Protein 8DPE (pdb70)

Sequence (436 aa):
HHHHPPFEKNFYNEHEEITNLTPQQLIDLRHKLNLRVSGAAPPRPGSSFAHFGFDEQLMHQIRKSEYTQPTPIQCQGVPVALSGRDMIGIAKTGSGKTAAFIWPMLIHIMDQKELEPGDGPIAVIVCPTRELCQQIHAECKRFGKAYNLRSVAVYGGGSMWEQAKALQEGAEIVVCTPGRLIDHVKKKATNLQRVSYLVFDEADRMFDMGFEYQVRSIASHVRPDRQTLLFSATFRKKIEKLARDILIDPIRVVQGDIGEAEDVTQIVEILHSGPSKWNWLTRRLVEFTSSGSVLLFVTKKANAEELANNLKQEGHNLGLLHGDMDQSERNKVISDFKKKDIPVLVATDVAARGLDIPSIKTVINYDVARDIDTHTHRIGRTGRAGEKGVAYTLLTPKDSNFAGDLVRNLEGANQHVSKELLDLAMQNAWFRKSRF

Organism: Homo sapiens (NCBI:txid9606)

InterPro domains:
  IPR000629 ATP-dependent RNA helicase DEAD-box, conserved site [PS00039] (405-413)
  IPR001650 Helicase, C-terminal domain-like [PF00271] (488-593)
  IPR001650 Helicase, C-terminal domain-like [PS51194] (487-632)
  IPR001650 Helicase, C-terminal domain-like [SM00490] (512-593)
  IPR011545 DEAD/DEAH-box helicase domain [PF00270] (277-447)
  IPR014001 Helicase superfamily 1/2, ATP-binding domain [PS51192] (284-459)
  IPR014001 Helicase superfamily 1/2, ATP-binding domain [SM00487] (272-474)
  IPR014014 RNA helicase, DEAD-box type, Q motif [PS51195] (253-281)
  IPR027417 P-loop containing nucleoside triphosphate hydrolase [G3DSA:3.40.50.300] (215-461)
  IPR027417 P-loop containing nucleoside triphosphate hydrolase [G3DSA:3.40.50.300] (462-636)
  IPR027417 P-loop containing nucleoside triphosphate hydrolase [SSF52540] (325-608)

Foldseek 3Di:
DPDADDADFAQADADVVQVVDDPVRQVVVCVVLQKDKFFPPADGFAWFVVRLVDDPLLVVLCVVDDDPGAHSCLRRLSNCRNRRAEEEEQADPPSCVLVSQLVSLLVRLVRDDDDDQQAFAQEEEEDAAPVVLVVSQVVNVSSNVSVPFFEAEWEPVDDLVVSLVSRNVPGNYYYYHQVRVVVSCVVSSHHQSNHQHYEYEQVVSCVVSPCPVSVVVSLVRHDLLHHYYYYHNADDPVVVVVCLVRGFRHMYMYNNVRYDDADAAEDEDADADLVVLVVVCVVCVVVQLVQFAEEEEDADPVVQVVVVVVVVVVVAFEEEWEDVDDDVRLVVRLVCCQVPVHRYYYYHLVGCPNLLHQRHQEYEHSYDDPAVVSVVVRSNSHPVVPPNHYYYYYHYLVCLCRLLVVVRVCRRNVYDDDPVSVVSVCPDPVSVPSHD

Structure (mmCIF, N/CA/C/O backbone):
data_8DPE
#
_entry.id   8DPE
#
_cell.length_a   42.917
_cell.length_b   73.268
_cell.length_c   134.041
_cell.angle_alpha   90.000
_cell.angle_beta   90.000
_cell.angle_gamma   90.000
#
_symmetry.space_group_name_H-M   'P 21 21 21'
#
loop_
_entity.id
_entity.type
_entity.pdbx_description
1 polymer 'ATP-dependent RNA helicase DDX42'
2 water water
#
loop_
_atom_site.group_PDB
_atom_site.id
_atom_site.type_symbol
_atom_site.label_atom_id
_atom_site.label_alt_id
_atom_site.label_comp_id
_atom_site.label_asym_id
_atom_site.label_entity_id
_atom_site.label_seq_id
_atom_site.pdbx_PDB_ins_code
_atom_site.Cartn_x
_atom_site.Cartn_y
_atom_site.Cartn_z
_atom_site.occupancy
_atom_site.B_iso_or_equiv
_atom_site.auth_seq_id
_atom_site.auth_comp_id
_atom_site.auth_asym_id
_atom_site.auth_atom_id
_atom_site.pdbx_PDB_model_num
ATOM 1 N N . HIS A 1 5 ? 17.852 3.440 111.176 1.00 41.74 207 HIS A N 1
ATOM 2 C CA . HIS A 1 5 ? 18.338 4.665 111.802 1.00 44.67 207 HIS A CA 1
ATOM 3 C C . HIS A 1 5 ? 18.654 5.738 110.768 1.00 43.52 207 HIS A C 1
ATOM 4 O O . HIS A 1 5 ? 19.072 6.841 111.119 1.00 42.07 207 HIS A O 1
ATOM 11 N N . HIS A 1 6 ? 18.456 5.412 109.494 1.00 43.71 208 HIS A N 1
ATOM 12 C CA . HIS A 1 6 ? 18.720 6.366 108.423 1.00 40.68 208 HIS A CA 1
ATOM 13 C C . HIS A 1 6 ? 17.479 7.168 108.056 1.00 46.26 208 HIS A C 1
ATOM 14 O O . HIS A 1 6 ? 17.570 8.158 107.329 1.00 47.58 208 HIS A O 1
ATOM 21 N N . HIS A 1 7 ? 16.325 6.749 108.567 1.00 46.85 209 HIS A N 1
ATOM 22 C CA . HIS A 1 7 ? 15.056 7.351 108.166 1.00 49.11 209 HIS A CA 1
ATOM 23 C C . HIS A 1 7 ? 14.239 7.897 109.330 1.00 49.14 209 HIS A C 1
ATOM 24 O O . HIS A 1 7 ? 14.636 7.792 110.491 1.00 52.60 209 HIS A O 1
ATOM 31 N N . HIS A 1 8 ? 13.099 8.495 108.997 1.00 47.26 210 HIS A N 1
ATOM 32 C CA . HIS A 1 8 ? 12.061 8.781 109.976 1.00 45.83 210 HIS A CA 1
ATOM 33 C C . HIS A 1 8 ? 11.160 7.558 110.044 1.00 42.21 210 HIS A C 1
ATOM 34 O O . HIS A 1 8 ? 11.101 6.788 109.081 1.00 44.55 210 HIS A O 1
ATOM 41 N N . PRO A 1 9 ? 10.470 7.361 111.179 1.00 40.47 211 PRO A N 1
ATOM 42 C CA . PRO A 1 9 ? 9.569 6.210 111.299 1.00 35.71 211 PRO A CA 1
ATOM 43 C C . PRO A 1 9 ? 8.509 6.193 110.201 1.00 36.13 211 PRO A C 1
ATOM 44 O O . PRO A 1 9 ? 8.017 7.252 109.795 1.00 32.11 211 PRO A O 1
ATOM 48 N N . PRO A 1 10 ? 8.159 4.994 109.717 1.00 34.19 212 PRO A N 1
ATOM 49 C CA . PRO A 1 10 ? 7.163 4.892 108.652 1.00 28.77 212 PRO A CA 1
ATOM 50 C C . PRO A 1 10 ? 5.768 5.141 109.196 1.00 26.73 212 PRO A C 1
ATOM 51 O O . PRO A 1 10 ? 5.501 4.920 110.374 1.00 24.89 212 PRO A O 1
ATOM 55 N N . PHE A 1 11 ? 4.889 5.617 108.328 1.00 21.07 213 PHE A N 1
ATOM 56 C CA . PHE A 1 11 ? 3.497 5.829 108.689 1.00 22.12 213 PHE A CA 1
ATOM 57 C C . PHE A 1 11 ? 2.645 5.620 107.445 1.00 18.10 213 PHE A C 1
ATOM 58 O O . PHE A 1 11 ? 3.133 5.722 106.330 1.00 22.00 213 PHE A O 1
ATOM 66 N N . GLU A 1 12 ? 1.367 5.344 107.663 1.00 18.99 214 GLU A N 1
ATOM 67 C CA . GLU A 1 12 ? 0.426 5.177 106.576 1.00 17.96 214 GLU A CA 1
ATOM 68 C C . GLU A 1 12 ? -0.324 6.462 106.268 1.00 16.95 214 GLU A C 1
ATOM 69 O O . GLU A 1 12 ? -0.595 7.254 107.167 1.00 18.20 214 GLU A O 1
ATOM 75 N N . LYS A 1 13 ? -0.672 6.631 104.990 1.00 17.74 215 LYS A N 1
ATOM 76 C CA . LYS A 1 13 ? -1.455 7.776 104.508 1.00 16.75 215 LYS A CA 1
ATOM 77 C C . LYS A 1 13 ? -2.805 7.384 103.937 1.00 17.06 215 LYS A C 1
ATOM 78 O O . LYS A 1 13 ? -3.741 8.172 103.960 1.00 17.86 215 LYS A O 1
ATOM 84 N N . ASN A 1 14 ? -2.891 6.176 103.384 1.00 18.34 216 ASN A N 1
ATOM 85 C CA . ASN A 1 14 ? -4.076 5.787 102.629 1.00 18.35 216 ASN A CA 1
ATOM 86 C C . ASN A 1 14 ? -5.018 4.929 103.465 1.00 20.02 216 ASN A C 1
ATOM 87 O O . ASN A 1 14 ? -4.732 3.765 103.743 1.00 21.52 216 ASN A O 1
ATOM 92 N N . PHE A 1 15 ? -6.148 5.507 103.834 1.00 17.25 217 PHE A N 1
ATOM 93 C CA . PHE A 1 15 ? -7.122 4.833 104.683 1.00 17.38 217 PHE A CA 1
ATOM 94 C C . PHE A 1 15 ? -8.462 4.702 103.991 1.00 20.07 217 PHE A C 1
ATOM 95 O O . PHE A 1 15 ? -9.470 4.398 104.616 1.00 24.10 217 PHE A O 1
ATOM 10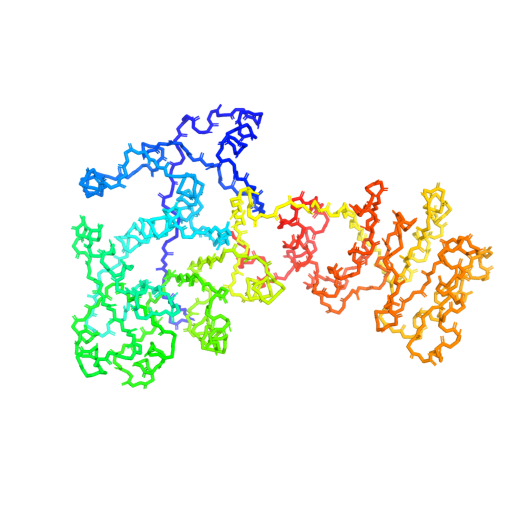3 N N . TYR A 1 16 ? -8.452 4.910 102.689 1.00 17.47 218 TYR A N 1
ATOM 104 C CA . TYR A 1 16 ? -9.685 5.027 101.948 1.00 18.02 218 TYR A CA 1
ATOM 105 C C . TYR A 1 16 ? -10.112 3.739 101.268 1.00 20.52 218 TYR A C 1
ATOM 106 O O . TYR A 1 16 ? -9.325 3.084 100.608 1.00 21.21 218 TYR A O 1
ATOM 115 N N . ASN A 1 17 ? -11.379 3.396 101.437 1.00 20.38 219 ASN A N 1
ATOM 116 C CA . ASN A 1 17 ? -11.978 2.298 100.710 1.00 20.83 219 ASN A CA 1
ATOM 117 C C . ASN A 1 17 ? -13.164 2.859 99.968 1.00 19.48 219 ASN A C 1
ATOM 118 O O . ASN A 1 17 ? -14.176 3.183 100.582 1.00 21.12 219 ASN A O 1
ATOM 123 N N . GLU A 1 18 ? -13.017 3.019 98.662 1.00 18.34 220 GLU A N 1
ATOM 124 C CA . GLU A 1 18 ? -14.082 3.582 97.844 1.00 18.02 220 GLU A CA 1
ATOM 125 C C . GLU A 1 18 ? -15.375 2.764 97.944 1.00 16.97 220 GLU A C 1
ATOM 126 O O . GLU A 1 18 ? -15.371 1.537 97.793 1.00 19.05 220 GLU A O 1
ATOM 132 N N . HIS A 1 19 ? -16.473 3.468 98.175 1.00 18.14 221 HIS A N 1
ATOM 133 C CA . HIS A 1 19 ? -17.799 2.857 98.246 1.00 19.29 221 HIS A CA 1
ATOM 134 C C . HIS A 1 19 ? -18.215 2.336 96.867 1.00 20.36 221 HIS A C 1
ATOM 135 O O . HIS A 1 19 ? -17.910 2.956 95.837 1.00 19.18 221 HIS A O 1
ATOM 142 N N . GLU A 1 20 ? -18.912 1.202 96.832 1.00 19.49 222 GLU A N 1
ATOM 143 C CA . GLU A 1 20 ? -19.305 0.618 95.556 1.00 20.26 222 GLU A CA 1
ATOM 144 C C . GLU A 1 20 ? -20.177 1.563 94.729 1.00 18.78 222 GLU A C 1
ATOM 145 O O . GLU A 1 20 ? -20.126 1.521 93.506 1.00 20.57 222 GLU A O 1
ATOM 151 N N . GLU A 1 21 ? -20.969 2.409 95.382 1.00 20.47 223 GLU A N 1
ATOM 152 C CA . GLU A 1 21 ? -21.843 3.303 94.621 1.00 19.71 223 GLU A CA 1
ATOM 153 C C . GLU A 1 21 ? -21.016 4.276 93.801 1.00 20.75 223 GLU A C 1
ATOM 154 O O . GLU A 1 21 ? -21.418 4.711 92.720 1.00 21.91 223 GLU A O 1
ATOM 160 N N . ILE A 1 22 ? -19.841 4.592 94.318 1.00 17.42 224 ILE A N 1
ATOM 161 C CA . ILE A 1 22 ? -18.939 5.529 93.653 1.00 15.93 224 ILE A CA 1
ATOM 162 C C . ILE A 1 22 ? -18.083 4.812 92.612 1.00 17.53 224 ILE A C 1
ATOM 163 O O . ILE A 1 22 ? -17.869 5.321 91.509 1.00 17.41 224 ILE A O 1
ATOM 168 N N . THR A 1 23 ? -17.607 3.617 92.941 1.00 18.30 225 THR A N 1
ATOM 169 C CA . THR A 1 23 ? -16.880 2.790 91.991 1.00 19.28 225 THR A CA 1
ATOM 170 C C . THR A 1 23 ? -17.746 2.510 90.765 1.00 19.17 225 THR A C 1
ATOM 171 O O . THR A 1 23 ? -17.240 2.443 89.648 1.00 19.36 225 THR A O 1
ATOM 175 N N . ASN A 1 24 ? -19.053 2.392 90.985 1.00 22.56 226 ASN A N 1
ATOM 176 C CA . ASN A 1 24 ? -19.977 1.981 89.934 1.00 21.77 226 ASN A CA 1
ATOM 177 C C . ASN A 1 24 ? -20.417 3.107 88.994 1.00 22.56 226 ASN A C 1
ATOM 178 O O . ASN A 1 24 ? -21.078 2.848 87.991 1.00 21.43 226 ASN A O 1
ATOM 183 N N . LEU A 1 25 ? -20.050 4.347 89.305 1.00 18.99 227 LEU A N 1
ATOM 184 C CA . LEU A 1 25 ? -20.338 5.476 88.416 1.00 18.82 227 LEU A CA 1
ATOM 185 C C . LEU A 1 25 ? -19.713 5.291 87.044 1.00 21.97 227 LEU A C 1
ATOM 186 O O . LEU A 1 25 ? -18.560 4.888 86.914 1.00 21.35 227 LEU A O 1
ATOM 191 N N . THR A 1 26 ? -20.485 5.590 86.010 1.00 18.50 228 THR A N 1
ATOM 192 C CA . THR A 1 26 ? -19.924 5.662 84.669 1.00 21.06 228 THR A CA 1
ATOM 193 C C . THR A 1 26 ? -19.099 6.934 84.558 1.00 17.52 228 THR A C 1
ATOM 194 O O . THR A 1 26 ? -19.251 7.840 85.363 1.00 18.31 228 THR A O 1
ATOM 198 N N . PRO A 1 27 ? -18.239 7.020 83.534 1.00 18.42 229 PRO A N 1
ATOM 199 C CA . PRO A 1 27 ? -17.477 8.263 83.374 1.00 20.81 229 PRO A CA 1
ATOM 200 C C . PRO A 1 27 ? -18.362 9.515 83.237 1.00 16.38 229 PRO A C 1
ATOM 201 O O . PRO A 1 27 ? -18.034 10.571 83.764 1.00 17.83 229 PRO A O 1
ATOM 205 N N . GLN A 1 28 ? -19.481 9.381 82.534 1.00 18.02 230 GLN A N 1
ATOM 206 C CA . GLN A 1 28 ? -20.400 10.491 82.382 1.00 18.52 230 GLN A CA 1
ATOM 207 C C . GLN A 1 28 ? -21.030 10.886 83.716 1.00 16.61 230 GLN A C 1
ATOM 208 O O . GLN A 1 28 ? -21.158 12.067 84.030 1.00 17.00 230 GLN A O 1
ATOM 214 N N . GLN A 1 29 ? -21.455 9.885 84.481 1.00 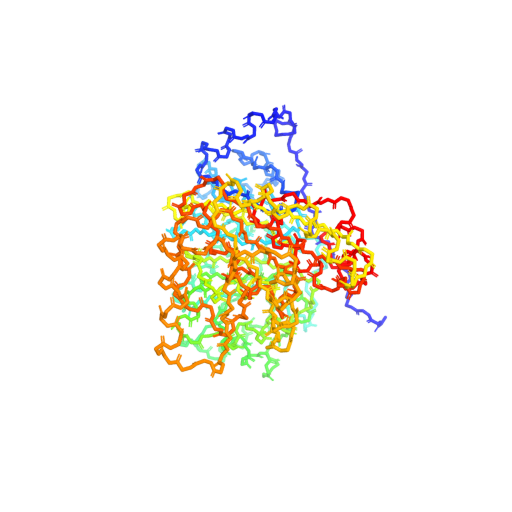18.01 231 GLN A N 1
ATOM 215 C CA . GLN A 1 29 ? -22.014 10.137 85.804 1.00 17.36 231 GLN A CA 1
ATOM 216 C C . GLN A 1 29 ? -21.015 10.830 86.719 1.00 17.38 231 GLN A C 1
ATOM 217 O O . GLN A 1 29 ? -21.372 11.712 87.482 1.00 17.16 231 GLN A O 1
ATOM 223 N N . LEU A 1 30 ? -19.750 10.426 86.648 1.00 17.47 232 LEU A N 1
ATOM 224 C CA . LEU A 1 30 ? -18.719 11.112 87.427 1.00 17.50 232 LEU A CA 1
ATOM 225 C C . LEU A 1 30 ? -18.596 12.589 87.028 1.00 17.80 232 LEU A C 1
ATOM 226 O O . LEU A 1 30 ? -18.579 13.466 87.883 1.00 18.68 232 LEU A O 1
ATOM 231 N N . ILE A 1 31 ? -18.532 12.853 85.719 1.00 17.84 233 ILE A N 1
ATOM 232 C CA . ILE A 1 31 ? -18.488 14.222 85.228 1.00 19.25 233 ILE A CA 1
ATOM 233 C C . ILE A 1 31 ? -19.689 15.024 85.736 1.00 18.78 233 ILE A C 1
ATOM 234 O O . ILE A 1 31 ? -19.557 16.143 86.209 1.00 18.11 233 ILE A O 1
ATOM 239 N N . ASP A 1 32 ? -20.864 14.414 85.680 1.00 18.02 234 ASP A N 1
ATOM 240 C CA . ASP A 1 32 ? -22.069 15.115 86.080 1.00 19.36 234 ASP A CA 1
ATOM 241 C C . ASP A 1 32 ? -22.159 15.295 87.595 1.00 18.98 234 ASP A C 1
ATOM 242 O O . ASP A 1 32 ? -22.718 16.279 88.060 1.00 20.36 234 ASP A O 1
ATOM 247 N N . LEU A 1 33 ? -21.577 14.377 88.369 1.00 17.17 235 LEU A N 1
ATOM 248 C CA . LEU A 1 33 ? -21.536 14.535 89.818 1.00 21.47 235 LEU A CA 1
ATOM 249 C C . LEU A 1 33 ? -20.678 15.745 90.204 1.00 19.85 235 LEU A C 1
ATOM 250 O O . LEU A 1 33 ? -21.070 16.556 91.037 1.00 19.90 235 LEU A O 1
ATOM 255 N N . ARG A 1 34 ? -19.519 15.896 89.570 1.00 18.64 236 ARG A N 1
ATOM 256 C CA . ARG A 1 34 ? -18.664 17.029 89.895 1.00 20.22 236 ARG A CA 1
ATOM 257 C C . ARG A 1 34 ? -19.323 18.337 89.456 1.00 20.22 236 ARG A C 1
ATOM 258 O O . ARG A 1 34 ? -19.218 19.348 90.146 1.00 21.53 236 ARG A O 1
ATOM 266 N N . HIS A 1 35 ? -20.024 18.302 88.326 1.00 21.03 237 HIS A N 1
ATOM 267 C CA . HIS A 1 35 ? -20.781 19.470 87.901 1.00 22.84 237 HIS A CA 1
ATOM 268 C C . HIS A 1 35 ? -21.864 19.816 88.917 1.00 23.22 237 HIS A C 1
ATOM 269 O O . HIS A 1 35 ? -22.056 20.981 89.244 1.00 24.88 237 HIS A O 1
ATOM 276 N N . LYS A 1 36 ? -22.562 18.798 89.416 1.00 21.76 238 LYS A N 1
ATOM 277 C CA . LYS A 1 36 ? -23.630 18.984 90.391 1.00 23.81 238 LYS A CA 1
ATOM 278 C C . LYS A 1 36 ? -23.078 19.574 91.688 1.00 25.09 238 LYS A C 1
ATOM 279 O O . LYS A 1 36 ? -23.734 20.377 92.357 1.00 25.74 238 LYS A O 1
ATOM 285 N N . LEU A 1 37 ? -21.859 19.173 92.032 1.00 24.63 239 LEU A N 1
ATOM 286 C CA . LEU A 1 37 ? -21.202 19.655 93.233 1.00 25.26 239 LEU A CA 1
ATOM 287 C C . LEU A 1 37 ? -20.544 21.013 93.001 1.00 23.02 239 LEU A C 1
ATOM 288 O O . LEU A 1 37 ? -20.030 21.626 93.933 1.00 23.13 239 LEU A O 1
ATOM 293 N N . ASN A 1 38 ? -20.581 21.473 91.750 1.00 23.69 240 ASN A N 1
ATOM 294 C CA . ASN A 1 38 ? -19.923 22.700 91.325 1.00 28.19 240 ASN A CA 1
ATOM 295 C C . ASN A 1 38 ? -18.436 22.687 91.661 1.00 27.01 240 ASN A C 1
ATOM 296 O O . ASN A 1 38 ? -17.912 23.623 92.256 1.00 29.73 240 ASN A O 1
ATOM 301 N N . LEU A 1 39 ? -17.762 21.616 91.262 1.00 24.16 241 LEU A N 1
ATOM 302 C CA . LEU A 1 39 ? -16.339 21.461 91.531 1.00 24.58 241 LEU A CA 1
ATOM 303 C C . LEU A 1 39 ? -15.547 21.257 90.258 1.00 22.59 241 LEU A C 1
ATOM 304 O O . LEU A 1 39 ? -15.976 20.524 89.374 1.00 23.92 241 LEU A O 1
ATOM 309 N N . ARG A 1 40 ? -14.393 21.907 90.168 1.00 23.04 242 ARG A N 1
ATOM 310 C CA . ARG A 1 40 ? -13.428 21.610 89.119 1.00 24.22 242 ARG A CA 1
ATOM 311 C C . ARG A 1 40 ? -12.215 20.936 89.746 1.00 21.69 242 ARG A C 1
ATOM 312 O O . ARG A 1 40 ? -11.579 21.468 90.664 1.00 22.52 242 ARG A O 1
ATOM 320 N N . VAL A 1 41 ? -11.910 19.746 89.251 1.00 18.59 243 VAL A N 1
ATOM 321 C CA . VAL A 1 41 ? -10.889 18.918 89.849 1.00 17.78 243 VAL A CA 1
ATOM 322 C C . VAL A 1 41 ? -9.799 18.589 88.837 1.00 20.47 243 VAL A C 1
ATOM 323 O O . VAL A 1 41 ? -10.093 18.236 87.695 1.00 21.66 243 VAL A O 1
ATOM 327 N N . SER A 1 42 ? -8.539 18.709 89.249 1.00 17.30 244 SER A N 1
ATOM 328 C CA . SER A 1 42 ? -7.433 18.318 88.387 1.00 19.58 244 SER A CA 1
ATOM 329 C C . SER A 1 42 ? -6.306 17.676 89.199 1.00 16.40 244 SER A C 1
ATOM 330 O O . SER A 1 42 ? -6.399 17.566 90.427 1.00 17.06 244 SER A O 1
ATOM 333 N N . GLY A 1 43 ? -5.236 17.276 88.518 1.00 17.29 245 GLY A N 1
ATOM 334 C CA . GLY A 1 43 ? -4.165 16.513 89.134 1.00 16.93 245 GLY A CA 1
ATOM 335 C C . GLY A 1 43 ? -4.123 15.090 88.603 1.00 17.33 245 GLY A C 1
ATOM 336 O O . GLY A 1 43 ? -5.003 14.660 87.849 1.00 21.37 245 GLY A O 1
ATOM 337 N N . ALA A 1 44 ? -3.099 14.348 88.994 1.00 18.08 246 ALA A N 1
ATOM 338 C CA . ALA A 1 44 ? -2.939 12.979 88.534 1.00 18.09 246 ALA A CA 1
ATOM 339 C C . ALA A 1 44 ? -3.851 12.042 89.307 1.00 18.97 246 ALA A C 1
ATOM 340 O O . ALA A 1 44 ? -3.805 12.013 90.526 1.00 18.89 246 ALA A O 1
ATOM 342 N N . ALA A 1 45 ? -4.668 11.282 88.581 1.00 17.56 247 ALA A N 1
ATOM 343 C CA . ALA A 1 45 ? -5.522 10.229 89.158 1.00 17.38 247 ALA A CA 1
ATOM 344 C C . ALA A 1 45 ? -6.302 10.655 90.408 1.00 16.25 247 ALA A C 1
ATOM 345 O O . ALA A 1 45 ? -6.166 10.033 91.464 1.00 17.08 247 ALA A O 1
ATOM 347 N N . PRO A 1 46 ? -7.137 11.699 90.291 1.00 16.51 248 PRO A N 1
ATOM 348 C CA . PRO A 1 46 ? -7.916 12.111 91.466 1.00 15.34 248 PRO A CA 1
ATOM 349 C C . PRO A 1 46 ? -8.900 11.033 91.878 1.00 15.75 248 PRO A C 1
ATOM 350 O O . PRO A 1 46 ? -9.510 10.409 91.019 1.00 18.27 248 PRO A O 1
ATOM 354 N N . PRO A 1 47 ? -9.051 10.815 93.185 1.00 15.86 249 PRO A N 1
ATOM 355 C CA . PRO A 1 47 ? -10.150 9.952 93.617 1.00 16.17 249 PRO A CA 1
ATOM 356 C C . PRO A 1 47 ? -11.497 10.558 93.254 1.00 15.93 249 PRO A C 1
ATOM 357 O O . PRO A 1 47 ? -11.644 11.768 93.216 1.00 14.40 249 PRO A O 1
ATOM 361 N N . ARG A 1 48 ? -12.484 9.717 92.994 1.00 15.68 250 ARG A N 1
ATOM 362 C CA . ARG A 1 48 ? -13.829 10.211 92.762 1.00 15.52 250 ARG A CA 1
ATOM 363 C C . ARG A 1 48 ? -14.392 10.835 94.039 1.00 15.24 250 ARG A C 1
ATOM 364 O O . ARG A 1 48 ? -14.026 10.444 95.153 1.00 16.58 250 ARG A O 1
ATOM 372 N N . PRO A 1 49 ? -15.288 11.807 93.896 1.00 16.67 251 PRO A N 1
ATOM 373 C CA . PRO A 1 49 ? -15.946 12.341 95.088 1.00 16.72 251 PRO A CA 1
ATOM 374 C C . PRO A 1 49 ? -17.040 11.407 95.586 1.00 17.31 251 PRO A C 1
ATOM 375 O O . PRO A 1 49 ? -17.529 10.577 94.822 1.00 19.84 251 PRO A O 1
ATOM 379 N N . GLY A 1 50 ? -17.429 11.553 96.844 1.00 17.16 252 GLY A N 1
ATOM 380 C CA . GLY A 1 50 ? -18.611 10.874 97.337 1.00 18.67 252 GLY A CA 1
ATOM 381 C C . GLY A 1 50 ? -19.765 11.861 97.383 1.00 19.35 252 GLY A C 1
ATOM 382 O O . GLY A 1 50 ? -19.620 13.014 96.979 1.00 21.20 252 GLY A O 1
ATOM 383 N N . SER A 1 51 ? -20.910 11.432 97.902 1.00 20.12 253 SER A N 1
ATOM 384 C CA . SER A 1 51 ? -22.035 12.346 98.031 1.00 23.62 253 SER A CA 1
ATOM 385 C C . SER A 1 51 ? -22.743 12.194 99.372 1.00 22.22 253 SER A C 1
ATOM 386 O O . SER A 1 51 ? -23.691 12.918 99.648 1.00 25.55 253 SER A O 1
ATOM 389 N N . SER A 1 52 ? -22.279 11.245 100.181 1.00 25.61 254 SER A N 1
ATOM 390 C CA . SER A 1 52 ? -22.888 10.949 101.480 1.00 24.24 254 SER A CA 1
ATOM 391 C C . SER A 1 52 ? -21.838 10.553 102.499 1.00 25.00 254 SER A C 1
ATOM 392 O O . SER A 1 52 ? -20.757 10.102 102.134 1.00 22.61 254 SER A O 1
ATOM 395 N N . PHE A 1 53 ? -22.164 10.676 103.782 1.00 23.66 255 PHE A N 1
ATOM 396 C CA . PHE A 1 53 ? -21.228 10.223 104.803 1.00 23.22 255 PHE A CA 1
ATOM 397 C C . PHE A 1 53 ? -20.940 8.733 104.668 1.00 23.46 255 PHE A C 1
ATOM 398 O O . PHE A 1 53 ? -19.822 8.289 104.927 1.00 23.81 255 PHE A O 1
ATOM 406 N N . ALA A 1 54 ? -21.934 7.956 104.250 1.00 24.43 256 ALA A N 1
ATOM 407 C CA . ALA A 1 54 ? -21.719 6.534 104.030 1.00 24.39 256 ALA A CA 1
ATOM 408 C C . ALA A 1 54 ? -20.570 6.282 103.047 1.00 23.20 256 ALA A C 1
ATOM 409 O O . ALA A 1 54 ? -19.827 5.311 103.191 1.00 24.79 256 ALA A O 1
ATOM 411 N N . HIS A 1 55 ? -20.420 7.154 102.053 1.00 21.32 257 HIS A N 1
ATOM 412 C CA . HIS A 1 55 ? -19.343 6.967 101.082 1.00 20.57 257 HIS A CA 1
ATOM 413 C C . HIS A 1 55 ? -17.965 7.206 101.689 1.00 19.99 257 HIS A C 1
ATOM 414 O O . HIS A 1 55 ? -16.974 6.725 101.154 1.00 20.56 257 HIS A O 1
ATOM 421 N N . PHE A 1 56 ? -17.900 7.952 102.791 1.00 20.86 258 PHE A N 1
ATOM 422 C CA . PHE A 1 56 ? -16.614 8.236 103.443 1.00 19.83 258 PHE A CA 1
ATOM 423 C C . PHE A 1 56 ? -16.141 7.062 104.297 1.00 21.19 258 PHE A C 1
ATOM 424 O O . PHE A 1 56 ? -14.968 6.958 104.625 1.00 20.57 258 PHE A O 1
ATOM 432 N N . GLY A 1 57 ? -17.070 6.204 104.698 1.00 19.89 259 GLY A N 1
ATOM 433 C CA . GLY A 1 57 ? -16.728 5.033 105.486 1.00 22.01 259 GLY A CA 1
ATOM 434 C C . GLY A 1 57 ? -16.314 5.332 106.920 1.00 21.91 259 GLY A C 1
ATOM 435 O O . GLY A 1 57 ? -15.505 4.598 107.486 1.00 24.20 259 GLY A O 1
ATOM 436 N N . PHE A 1 58 ? -16.866 6.390 107.509 1.00 19.27 260 PHE A N 1
ATOM 437 C CA . PHE A 1 58 ? -16.530 6.764 108.891 1.00 19.14 260 PHE A CA 1
ATOM 438 C C . PHE A 1 58 ? -17.121 5.748 109.874 1.00 24.77 260 PHE A C 1
ATOM 439 O O . PHE A 1 58 ? -18.190 5.194 109.628 1.00 25.60 260 PHE A O 1
ATOM 447 N N . ASP A 1 59 ? -16.431 5.496 110.980 1.00 26.04 261 ASP A N 1
ATOM 448 C CA . ASP A 1 59 ? -16.960 4.551 111.971 1.00 23.97 261 ASP A CA 1
ATOM 449 C C . ASP A 1 59 ? -18.022 5.200 112.869 1.00 26.04 261 ASP A C 1
ATOM 450 O O . ASP A 1 59 ? -18.367 6.358 112.697 1.00 25.80 261 ASP A O 1
ATOM 455 N N . GLU A 1 60 ? -18.544 4.447 113.835 1.00 29.25 262 GLU A N 1
ATOM 456 C CA . GLU A 1 60 ? -19.683 4.935 114.602 1.00 30.07 262 GLU A CA 1
ATOM 457 C C . GLU A 1 60 ? -19.298 6.036 115.589 1.00 23.75 262 GLU A C 1
ATOM 458 O O . GLU A 1 60 ? -20.102 6.930 115.884 1.00 28.85 262 GLU A O 1
ATOM 464 N N . GLN A 1 61 ? -18.063 6.000 116.072 1.00 25.13 263 GLN A N 1
ATOM 465 C CA . GLN A 1 61 ? -17.614 7.006 117.024 1.00 28.90 263 GLN A CA 1
ATOM 466 C C . GLN A 1 61 ? -17.532 8.380 116.366 1.00 25.46 263 GLN A C 1
ATOM 467 O O . GLN A 1 61 ? -17.991 9.370 116.928 1.00 26.48 263 GLN A O 1
ATOM 473 N N . LEU A 1 62 ? -16.967 8.431 115.164 1.00 28.81 264 LEU A N 1
ATOM 474 C CA . LEU A 1 62 ? -16.853 9.699 114.458 1.00 26.40 264 LEU A CA 1
ATOM 475 C C . LEU A 1 62 ? -18.225 10.178 114.000 1.00 25.16 264 LEU A C 1
ATOM 476 O O . LEU A 1 62 ? -18.545 11.359 114.118 1.00 27.88 264 LEU A O 1
ATOM 481 N N . MET A 1 63 ? -19.036 9.255 113.486 1.00 23.40 265 MET A N 1
ATOM 482 C CA . MET A 1 63 ? -20.372 9.611 113.026 1.00 28.77 265 MET A CA 1
ATOM 483 C C . MET A 1 63 ? -21.218 10.161 114.170 1.00 32.92 265 MET A C 1
ATOM 484 O O . MET A 1 63 ? -22.047 11.045 113.965 1.00 35.04 265 MET A O 1
ATOM 489 N N . HIS A 1 64 ? -20.994 9.642 115.373 1.00 32.43 266 HIS A N 1
ATOM 490 C CA . HIS A 1 64 ? -21.695 10.133 116.550 1.00 36.31 266 HIS A CA 1
ATOM 491 C C . HIS A 1 64 ? -21.454 11.623 116.747 1.00 36.48 266 HIS A C 1
ATOM 492 O O . HIS A 1 64 ? -22.388 12.384 116.993 1.00 39.66 266 HIS A O 1
ATOM 499 N N . GLN A 1 65 ? -20.197 12.036 116.628 1.00 34.78 267 GLN A N 1
ATOM 500 C CA . GLN A 1 65 ? -19.848 13.438 116.776 1.00 33.40 267 GLN A CA 1
ATOM 501 C C . GLN A 1 65 ? -20.374 14.251 115.603 1.00 34.85 267 GLN A C 1
ATOM 502 O O . GLN A 1 65 ? -20.806 15.394 115.771 1.00 33.87 267 GLN A O 1
ATOM 508 N N . ILE A 1 66 ? -20.339 13.651 114.417 1.00 35.25 268 ILE A N 1
ATOM 509 C CA . ILE A 1 66 ? -20.839 14.305 113.211 1.00 35.78 268 ILE A CA 1
ATOM 510 C C . ILE A 1 66 ? -22.365 14.447 113.257 1.00 40.21 268 ILE A C 1
ATOM 511 O O . ILE A 1 66 ? -22.927 15.389 112.707 1.00 43.48 268 ILE A O 1
ATOM 516 N N . ARG A 1 67 ? -23.047 13.536 113.938 1.00 42.67 269 ARG A N 1
ATOM 517 C CA . ARG A 1 67 ? -24.503 13.639 114.004 1.00 44.65 269 ARG A CA 1
ATOM 518 C C . ARG A 1 67 ? -24.945 14.682 115.031 1.00 46.91 269 ARG A C 1
ATOM 519 O O . ARG A 1 67 ? -26.034 15.244 114.928 1.00 49.17 269 ARG A O 1
ATOM 527 N N . LYS A 1 68 ? -24.043 15.012 115.973 1.00 47.20 270 LYS A N 1
ATOM 528 C CA . LYS A 1 68 ? -24.224 16.069 117.014 1.00 49.34 270 LYS A CA 1
ATOM 529 C C . LYS A 1 68 ? -23.999 17.394 116.271 1.00 48.26 270 LYS A C 1
ATOM 530 O O . LYS A 1 68 ? -24.537 18.402 116.555 1.00 52.41 270 LYS A O 1
ATOM 536 N N . SER A 1 69 ? -23.189 17.262 115.234 1.00 48.44 271 SER A N 1
ATOM 537 C CA . SER A 1 69 ? -22.883 18.272 114.258 1.00 49.57 271 SER A CA 1
ATOM 538 C C . SER A 1 69 ? -24.276 18.600 113.858 1.00 50.85 271 SER A C 1
ATOM 539 O O . SER A 1 69 ? -25.134 17.843 114.271 1.00 52.30 271 SER A O 1
ATOM 542 N N . GLU A 1 70 ? -24.611 19.632 113.078 1.00 49.87 272 GLU A N 1
ATOM 543 C CA . GLU A 1 70 ? -23.840 20.683 112.417 1.00 50.10 272 GLU A CA 1
ATOM 544 C C . GLU A 1 70 ? -23.657 20.389 110.910 1.00 53.31 272 GLU A C 1
ATOM 545 O O . GLU A 1 70 ? -23.233 21.244 110.138 1.00 53.40 272 GLU A O 1
ATOM 551 N N . TYR A 1 71 ? -23.988 19.164 110.517 1.00 52.44 273 TYR A N 1
ATOM 552 C CA . TYR A 1 71 ? -23.921 18.721 109.134 1.00 50.66 273 TYR A CA 1
ATOM 553 C C . TYR A 1 71 ? -25.016 17.692 108.982 1.00 49.31 273 TYR A C 1
ATOM 554 O O . TYR A 1 71 ? -25.102 16.768 109.742 1.00 52.61 273 TYR A O 1
ATOM 563 N N . THR A 1 72 ? -25.880 17.871 108.014 1.00 49.67 274 THR A N 1
ATOM 564 C CA . THR A 1 72 ? -26.984 16.914 107.796 1.00 49.32 274 THR A CA 1
ATOM 565 C C . THR A 1 72 ? -26.688 16.009 106.616 1.00 50.21 274 THR A C 1
ATOM 566 O O . THR A 1 72 ? -27.253 14.941 106.506 1.00 54.72 274 THR A O 1
ATOM 570 N N . GLN A 1 73 ? -25.769 16.492 105.772 1.00 47.66 275 GLN A N 1
ATOM 571 C CA . GLN A 1 73 ? -25.153 15.814 104.599 1.00 40.68 275 GLN A CA 1
ATOM 572 C C . GLN A 1 73 ? -23.831 16.521 104.346 1.00 35.62 275 GLN A C 1
ATOM 573 O O . GLN A 1 73 ? -23.673 17.629 104.735 1.00 36.11 275 GLN A O 1
ATOM 579 N N . PRO A 1 74 ? -22.875 15.814 103.635 1.00 27.93 276 PRO A N 1
ATOM 580 C CA . PRO A 1 74 ? -21.627 16.554 103.412 1.00 25.38 276 PRO A CA 1
ATOM 581 C C . PRO A 1 74 ? -21.691 17.732 102.449 1.00 26.98 276 PRO A C 1
ATOM 582 O O . PRO A 1 74 ? -22.404 17.728 101.542 1.00 29.59 276 PRO A O 1
ATOM 586 N N . THR A 1 75 ? -20.886 18.728 102.679 1.00 23.99 277 THR A N 1
ATOM 587 C CA . THR A 1 75 ? -20.781 19.854 101.750 1.00 27.05 277 THR A CA 1
ATOM 588 C C . THR A 1 75 ? -19.959 19.449 100.515 1.00 25.59 277 THR A C 1
ATOM 589 O O . THR A 1 75 ? -19.247 18.452 100.552 1.00 22.23 277 THR A O 1
ATOM 593 N N . PRO A 1 76 ? -20.062 20.206 99.407 1.00 25.84 278 PRO A N 1
ATOM 594 C CA . PRO A 1 76 ? -19.295 19.803 98.218 1.00 22.96 278 PRO A CA 1
ATOM 595 C C . PRO A 1 76 ? -17.778 19.650 98.439 1.00 21.81 278 PRO A C 1
ATOM 596 O O . PRO A 1 76 ? -17.186 18.684 97.947 1.00 21.47 278 PRO A O 1
ATOM 600 N N . ILE A 1 77 ? -17.156 20.557 99.182 1.00 21.88 279 ILE A N 1
ATOM 601 C CA . ILE A 1 77 ? -15.717 20.476 99.390 1.00 20.97 279 ILE A CA 1
ATOM 602 C C . ILE A 1 77 ? -15.388 19.244 100.241 1.00 21.06 279 ILE A C 1
ATOM 603 O O . ILE A 1 77 ? -14.323 18.645 100.098 1.00 19.30 279 ILE A O 1
ATOM 608 N N . GLN A 1 78 ? -16.320 18.841 101.097 1.00 18.36 280 GLN A N 1
ATOM 609 C CA . GLN A 1 78 ? -16.151 17.604 101.846 1.00 20.19 280 GLN A CA 1
ATOM 610 C C . GLN A 1 78 ? -16.299 16.387 100.917 1.00 18.25 280 GLN A C 1
ATOM 611 O O . GLN A 1 78 ? -15.512 15.436 100.976 1.00 17.85 280 GLN A O 1
ATOM 617 N N . CYS A 1 79 ? -17.304 16.427 100.045 1.00 17.47 281 CYS A N 1
ATOM 618 C CA . CYS A 1 79 ? -17.574 15.331 99.120 1.00 16.89 281 CYS A CA 1
ATOM 619 C C . CYS A 1 79 ? -16.340 14.919 98.321 1.00 17.03 281 CYS A C 1
ATOM 620 O O . CYS A 1 79 ? -16.083 13.737 98.135 1.00 16.02 281 CYS A O 1
ATOM 623 N N . GLN A 1 80 ? -15.578 15.898 97.854 1.00 17.49 282 GLN A N 1
ATOM 624 C CA . GLN A 1 80 ? -14.384 15.610 97.077 1.00 17.89 282 GLN A CA 1
ATOM 625 C C . GLN A 1 80 ? -13.112 15.605 97.932 1.00 14.09 282 GLN A C 1
ATOM 626 O O . GLN A 1 80 ? -12.227 14.779 97.724 1.00 15.69 282 GLN A O 1
ATOM 632 N N . GLY A 1 81 ? -13.006 16.538 98.874 1.00 16.73 283 GLY A N 1
ATOM 633 C CA . GLY A 1 81 ? -11.801 16.671 99.681 1.00 17.64 283 GLY A CA 1
ATOM 634 C C . GLY A 1 81 ? -11.567 15.523 100.650 1.00 17.66 283 GLY A C 1
ATOM 635 O O . GLY A 1 81 ? -10.422 15.146 100.901 1.00 16.94 283 GLY A O 1
ATOM 636 N N . VAL A 1 82 ? -12.636 14.968 101.214 1.00 16.09 284 VAL A N 1
ATOM 637 C CA . VAL A 1 82 ? -12.447 13.855 102.152 1.00 16.33 284 VAL A CA 1
ATOM 638 C C . VAL A 1 82 ? -11.864 12.610 101.431 1.00 15.58 284 VAL A C 1
ATOM 639 O O . VAL A 1 82 ? -10.886 12.048 101.905 1.00 16.41 284 VAL A O 1
ATOM 643 N N . PRO A 1 83 ? -12.410 12.205 100.258 1.00 14.50 285 PRO A N 1
ATOM 644 C CA . PRO A 1 83 ? -11.728 11.096 99.573 1.00 15.18 285 PRO A CA 1
ATOM 645 C C . PRO A 1 83 ? -10.278 11.400 99.141 1.00 15.24 285 PRO A C 1
ATOM 646 O O . PRO A 1 83 ? -9.448 10.492 99.172 1.00 15.33 285 PRO A O 1
ATOM 650 N N . VAL A 1 84 ? -9.970 12.642 98.768 1.00 14.70 286 VAL A N 1
ATOM 651 C CA . VAL A 1 84 ? -8.596 13.000 98.443 1.00 13.81 286 VAL A CA 1
ATOM 652 C C . VAL A 1 84 ? -7.700 12.798 99.667 1.00 13.65 286 VAL A C 1
ATOM 653 O O . VAL A 1 84 ? -6.656 12.140 99.590 1.00 15.11 286 VAL A O 1
ATOM 657 N N . ALA A 1 85 ? -8.134 13.322 100.803 1.00 14.72 287 ALA A N 1
ATOM 658 C CA . ALA A 1 85 ? -7.290 13.301 101.992 1.00 13.27 287 ALA A CA 1
ATOM 659 C C . ALA A 1 85 ? -7.218 11.886 102.583 1.00 14.63 287 ALA A C 1
ATOM 660 O O . ALA A 1 85 ? -6.139 11.430 102.952 1.00 15.18 287 ALA A O 1
ATOM 662 N N . LEU A 1 86 ? -8.345 11.176 102.614 1.00 15.22 288 LEU A N 1
ATOM 663 C CA . LEU A 1 86 ? -8.336 9.783 103.091 1.00 17.49 288 LEU A CA 1
ATOM 664 C C . LEU A 1 86 ? -7.450 8.878 102.249 1.00 16.76 288 LEU A C 1
ATOM 665 O O . LEU A 1 86 ? -6.876 7.923 102.765 1.00 17.03 288 LEU A O 1
ATOM 670 N N . SER A 1 87 ? -7.357 9.172 100.951 1.00 16.66 289 SER A N 1
ATOM 671 C CA . SER A 1 87 ? -6.516 8.419 100.030 1.00 15.68 289 SER A CA 1
ATOM 672 C C . SER A 1 87 ? -5.037 8.705 100.236 1.00 16.53 289 SER A C 1
ATOM 673 O O . SER A 1 87 ? -4.191 8.102 99.584 1.00 17.37 289 SER A O 1
ATOM 676 N N . GLY A 1 88 ? -4.733 9.651 101.119 1.00 15.48 290 GLY A N 1
ATOM 677 C CA . GLY A 1 88 ? -3.353 9.991 101.408 1.00 16.43 290 GLY A CA 1
ATOM 678 C C . GLY A 1 88 ? -2.740 11.000 100.452 1.00 17.71 290 GLY A C 1
ATOM 679 O O . GLY A 1 88 ? -1.544 11.279 100.532 1.00 19.53 290 GLY A O 1
ATOM 680 N N . ARG A 1 89 ? -3.554 11.569 99.567 1.00 15.38 291 ARG A N 1
ATOM 681 C CA . ARG A 1 89 ? -3.039 12.537 98.612 1.00 14.33 291 ARG A CA 1
ATOM 682 C C . ARG A 1 89 ? -2.887 13.942 99.181 1.00 14.07 291 ARG A C 1
ATOM 683 O O . ARG A 1 89 ? -3.660 14.369 100.027 1.00 15.23 291 ARG A O 1
ATOM 691 N N . ASP A 1 90 ? -1.910 14.683 98.669 1.00 15.82 292 ASP A N 1
ATOM 692 C CA . ASP A 1 90 ? -1.854 16.105 98.950 1.00 16.74 292 ASP A CA 1
ATOM 693 C C . ASP A 1 90 ? -3.018 16.800 98.244 1.00 14.70 292 ASP A C 1
ATOM 694 O O . ASP A 1 90 ? -3.592 16.268 97.286 1.00 15.33 292 ASP A O 1
ATOM 699 N N . MET A 1 91 ? -3.357 18.005 98.682 1.00 14.80 293 MET A N 1
ATOM 700 C CA . MET A 1 91 ? -4.513 18.678 98.127 1.00 15.98 293 MET A CA 1
ATOM 701 C C . MET A 1 91 ? -4.349 20.190 98.141 1.00 20.53 293 MET A C 1
ATOM 702 O O . MET A 1 91 ? -3.806 20.741 99.092 1.00 18.39 293 MET A O 1
ATOM 707 N N . ILE A 1 92 ? -4.786 20.833 97.059 1.00 18.27 294 ILE A N 1
ATOM 708 C CA . ILE A 1 92 ? -5.037 22.269 97.017 1.00 19.26 294 ILE A CA 1
ATOM 709 C C . ILE A 1 92 ? -6.528 22.484 96.949 1.00 22.71 294 ILE A C 1
ATOM 710 O O . ILE A 1 92 ? -7.156 22.120 95.948 1.00 23.90 294 ILE A O 1
ATOM 715 N N . GLY A 1 93 ? -7.105 23.048 98.003 1.00 19.09 295 GLY A N 1
ATOM 716 C CA . GLY A 1 93 ? -8.516 23.346 98.003 1.00 20.34 295 GLY A CA 1
ATOM 717 C C . GLY A 1 93 ? -8.699 24.829 97.765 1.00 22.57 295 GLY A C 1
ATOM 718 O O . GLY A 1 93 ? -8.336 25.633 98.609 1.00 24.41 295 GLY A O 1
ATOM 719 N N . ILE A 1 94 ? -9.230 25.193 96.604 1.00 22.91 296 ILE A N 1
ATOM 720 C CA . ILE A 1 94 ? -9.577 26.590 96.360 1.00 23.98 296 ILE A CA 1
ATOM 721 C C . ILE A 1 94 ? -11.048 26.771 96.697 1.00 23.58 296 ILE A C 1
ATOM 722 O O . ILE A 1 94 ? -11.933 26.383 95.927 1.00 24.28 296 ILE A O 1
ATOM 727 N N . ALA A 1 95 ? -11.291 27.333 97.879 1.00 28.35 297 ALA A N 1
ATOM 728 C CA . ALA A 1 95 ? -12.625 27.379 98.465 1.00 30.71 297 ALA A CA 1
ATOM 729 C C . ALA A 1 95 ? -12.709 28.475 99.525 1.00 34.28 297 ALA A C 1
ATOM 730 O O . ALA A 1 95 ? -11.702 28.844 100.134 1.00 32.27 297 ALA A O 1
ATOM 732 N N . LYS A 1 96 ? -13.917 28.976 99.756 1.00 38.52 298 LYS A N 1
ATOM 733 C CA . LYS A 1 96 ? -14.120 30.083 100.680 1.00 38.50 298 LYS A CA 1
ATOM 734 C C . LYS A 1 96 ? -14.615 29.627 102.050 1.00 40.99 298 LYS A C 1
ATOM 735 O O . LYS A 1 96 ? -15.091 28.503 102.227 1.00 39.17 298 LYS A O 1
ATOM 741 N N . THR A 1 97 ? -14.575 30.504 103.010 1.00 39.90 299 THR A N 1
ATOM 742 C CA . THR A 1 97 ? -15.095 30.241 104.297 1.00 39.59 299 THR A CA 1
ATOM 743 C C . THR A 1 97 ? -16.616 30.145 104.079 1.00 40.90 299 THR A C 1
ATOM 744 O O . THR A 1 97 ? -17.149 30.834 103.274 1.00 44.56 299 THR A O 1
ATOM 748 N N . GLY A 1 98 ? -17.348 29.343 104.811 1.00 39.95 300 GLY A N 1
ATOM 749 C CA . GLY A 1 98 ? -16.833 28.389 105.729 1.00 40.74 300 GLY A CA 1
ATOM 750 C C . GLY A 1 98 ? -17.256 27.056 105.158 1.00 40.65 300 GLY A C 1
ATOM 751 O O . GLY A 1 98 ? -17.503 26.174 105.932 1.00 44.08 300 GLY A O 1
ATOM 752 N N . SER A 1 99 ? -17.333 26.969 103.819 1.00 37.53 301 SER A N 1
ATOM 753 C CA . SER A 1 99 ? -17.713 25.844 102.995 1.00 36.99 301 SER A CA 1
ATOM 754 C C . SER A 1 99 ? -17.619 24.464 103.586 1.00 29.14 301 SER A C 1
ATOM 755 O O . SER A 1 99 ? -17.841 23.529 102.869 1.00 29.44 301 SER A O 1
ATOM 758 N N . GLY A 1 100 ? -17.334 24.350 104.863 1.00 33.84 302 GLY A N 1
ATOM 759 C CA . GLY A 1 100 ? -17.164 23.040 105.453 1.00 31.94 302 GLY A CA 1
ATOM 760 C C . GLY A 1 100 ? -15.761 22.540 105.207 1.00 30.91 302 GLY A C 1
ATOM 761 O O . GLY A 1 100 ? -15.458 21.372 105.455 1.00 24.84 302 GLY A O 1
ATOM 762 N N . LYS A 1 101 ? -14.894 23.420 104.715 1.00 24.96 303 LYS A N 1
ATOM 763 C CA . LYS A 1 101 ? -13.539 23.002 104.393 1.00 27.18 303 LYS A CA 1
ATOM 764 C C . LYS A 1 101 ? -12.772 22.590 105.645 1.00 23.82 303 LYS A C 1
ATOM 765 O O . LYS A 1 101 ? -11.933 21.705 105.569 1.00 21.28 303 LYS A O 1
ATOM 771 N N . THR A 1 102 ? -13.049 23.211 106.794 1.00 22.88 304 THR A N 1
ATOM 772 C CA . THR A 1 102 ? -12.287 22.861 107.991 1.00 22.68 304 THR A CA 1
ATOM 773 C C . THR A 1 102 ? -12.530 21.390 108.363 1.00 22.73 304 THR A C 1
ATOM 774 O O . THR A 1 102 ? -11.583 20.652 108.625 1.00 20.12 304 THR A O 1
ATOM 778 N N . ALA A 1 103 ? -13.787 20.958 108.352 1.00 22.61 305 ALA A N 1
ATOM 779 C CA . ALA A 1 103 ? -14.085 19.555 108.619 1.00 21.79 305 ALA A CA 1
ATOM 780 C C . ALA A 1 103 ? -13.517 18.663 107.532 1.00 21.19 305 ALA A C 1
ATOM 781 O O . ALA A 1 103 ? -13.136 17.525 107.800 1.00 20.71 305 ALA A O 1
ATOM 783 N N . ALA A 1 104 ? -13.469 19.175 106.304 1.00 21.58 306 ALA A N 1
ATOM 784 C CA . ALA A 1 104 ? -12.903 18.408 105.200 1.00 20.35 306 ALA A CA 1
ATOM 785 C C . ALA A 1 104 ? -11.469 17.977 105.476 1.00 20.57 306 ALA A C 1
ATOM 786 O O . ALA A 1 104 ? -11.066 16.887 105.061 1.00 19.95 306 ALA A O 1
ATOM 788 N N . PHE A 1 105 ? -10.677 18.806 106.163 1.00 17.92 307 PHE A N 1
ATOM 789 C CA . PHE A 1 105 ? -9.338 18.364 106.479 1.00 17.79 307 PHE A CA 1
ATOM 790 C C . PHE A 1 105 ? -9.227 17.818 107.907 1.00 18.99 307 PHE A C 1
ATOM 791 O O . PHE A 1 105 ? -8.315 17.048 108.183 1.00 16.37 307 PHE A O 1
ATOM 799 N N . ILE A 1 106 ? -10.165 18.159 108.787 1.00 18.52 308 ILE A N 1
ATOM 800 C CA . ILE A 1 106 ? -10.117 17.625 110.159 1.00 18.56 308 ILE A CA 1
ATOM 801 C C . ILE A 1 106 ? -10.499 16.144 110.219 1.00 17.79 308 ILE A C 1
ATOM 802 O O . ILE A 1 106 ? -9.802 15.361 110.866 1.00 17.44 308 ILE A O 1
ATOM 807 N N . TRP A 1 107 ? -11.587 15.745 109.566 1.00 16.87 309 TRP A N 1
ATOM 808 C CA . TRP A 1 107 ? -12.011 14.339 109.698 1.00 17.87 309 TRP A CA 1
ATOM 809 C C . TRP A 1 107 ? -10.920 13.357 109.220 1.00 18.35 309 TRP A C 1
ATOM 810 O O . TRP A 1 107 ? -10.608 12.404 109.937 1.00 18.14 309 TRP A O 1
ATOM 821 N N . PRO A 1 108 ? -10.317 13.578 108.030 1.00 16.56 310 PRO A N 1
ATOM 822 C CA . PRO A 1 108 ? -9.248 12.653 107.636 1.00 14.88 310 PRO A CA 1
ATOM 823 C C . PRO A 1 108 ? -8.033 12.715 108.550 1.00 15.28 310 PRO A C 1
ATOM 824 O O . PRO A 1 108 ? -7.325 11.726 108.709 1.00 15.35 310 PRO A O 1
ATOM 828 N N . MET A 1 109 ? -7.771 13.883 109.117 1.00 15.25 311 MET A N 1
ATOM 829 C CA . MET A 1 109 ? -6.677 14.049 110.067 1.00 15.71 311 MET A CA 1
ATOM 830 C C . MET A 1 109 ? -6.842 13.089 111.238 1.00 15.41 311 MET A C 1
ATOM 831 O O . MET A 1 109 ? -5.873 12.466 111.670 1.00 15.42 311 MET A O 1
ATOM 836 N N . LEU A 1 110 ? -8.066 12.997 111.746 1.00 15.19 312 LEU A N 1
ATOM 837 C CA . LEU A 1 110 ? -8.341 12.137 112.908 1.00 16.72 312 LEU A CA 1
ATOM 838 C C . LEU A 1 110 ? -8.054 10.674 112.573 1.00 17.02 312 LEU A C 1
ATOM 839 O O . LEU A 1 110 ? -7.399 9.954 113.341 1.00 17.00 312 LEU A O 1
ATOM 844 N N . ILE A 1 111 ? -8.513 10.245 111.401 1.00 15.70 313 ILE A N 1
ATOM 845 C CA . ILE A 1 111 ? -8.274 8.894 110.923 1.00 17.73 313 ILE A CA 1
ATOM 846 C C . ILE A 1 111 ? -6.781 8.616 110.762 1.00 16.98 313 ILE A C 1
ATOM 847 O O . ILE A 1 111 ? -6.279 7.576 111.170 1.00 17.89 313 ILE A O 1
ATOM 852 N N . HIS A 1 112 ? -6.059 9.572 110.191 1.00 15.30 314 HIS A N 1
ATOM 853 C CA . HIS A 1 112 ? -4.626 9.477 110.012 1.00 14.19 314 HIS A CA 1
ATOM 854 C C . HIS A 1 112 ? -3.902 9.286 111.349 1.00 14.03 314 HIS A C 1
ATOM 855 O O . HIS A 1 112 ? -3.043 8.400 111.495 1.00 15.92 314 HIS A O 1
ATOM 862 N N . ILE A 1 113 ? -4.273 10.095 112.332 1.00 16.51 315 ILE A N 1
ATOM 863 C CA . ILE A 1 113 ? -3.647 10.022 113.648 1.00 15.89 315 ILE A CA 1
ATOM 864 C C . ILE A 1 113 ? -3.927 8.679 114.328 1.00 15.49 315 ILE A C 1
ATOM 865 O O . ILE A 1 113 ? -3.033 8.077 114.935 1.00 16.70 315 ILE A O 1
ATOM 870 N N . MET A 1 114 ? -5.163 8.210 114.200 1.00 17.11 316 MET A N 1
ATOM 871 C CA . MET A 1 114 ? -5.593 6.981 114.866 1.00 17.75 316 MET A CA 1
ATOM 872 C C . MET A 1 114 ? -4.797 5.758 114.448 1.00 18.00 316 MET A C 1
ATOM 873 O O . MET A 1 114 ? -4.706 4.789 115.212 1.00 19.84 316 MET A O 1
ATOM 878 N N . ASP A 1 115 ? -4.194 5.796 113.271 1.00 17.36 317 ASP A N 1
ATOM 879 C CA . ASP A 1 115 ? -3.416 4.651 112.800 1.00 17.09 317 ASP A CA 1
ATOM 880 C C . ASP A 1 115 ? -2.052 4.526 113.458 1.00 21.34 317 ASP A C 1
ATOM 881 O O . ASP A 1 115 ? -1.444 3.455 113.433 1.00 19.56 317 ASP A O 1
ATOM 886 N N . GLN A 1 116 ? -1.561 5.612 114.050 1.00 17.63 318 GLN A N 1
ATOM 887 C CA . GLN A 1 116 ? -0.189 5.631 114.554 1.00 21.21 318 GLN A CA 1
ATOM 888 C C . GLN A 1 116 ? -0.053 5.219 116.006 1.00 18.13 318 GLN A C 1
ATOM 889 O O . GLN A 1 116 ? -1.031 5.185 116.747 1.00 20.54 318 GLN A O 1
ATOM 895 N N . LYS A 1 117 ? 1.188 4.945 116.397 1.00 20.40 319 LYS A N 1
ATOM 896 C CA . LYS A 1 117 ? 1.535 4.754 117.806 1.00 21.22 319 LYS A CA 1
ATOM 897 C C . LYS A 1 117 ? 1.053 5.941 118.608 1.00 24.03 319 LYS A C 1
ATOM 898 O O . LYS A 1 117 ? 1.085 7.066 118.116 1.00 22.64 319 LYS A O 1
ATOM 904 N N . GLU A 1 118 ? 0.625 5.710 119.843 1.00 21.75 320 GLU A N 1
ATOM 905 C CA . GLU A 1 118 ? 0.218 6.816 120.697 1.00 21.02 320 GLU A CA 1
ATOM 906 C C . GLU A 1 118 ? 1.432 7.662 121.091 1.00 23.24 320 GLU A C 1
ATOM 907 O O . GLU A 1 118 ? 2.570 7.262 120.891 1.00 22.41 320 GLU A O 1
ATOM 913 N N . LEU A 1 119 ? 1.180 8.851 121.620 1.00 24.45 321 LEU A N 1
ATOM 914 C CA . LEU A 1 119 ? 2.270 9.746 121.984 1.00 23.57 321 LEU A CA 1
ATOM 915 C C . LEU A 1 119 ? 3.071 9.217 123.162 1.00 22.69 321 LEU A C 1
ATOM 916 O O . LEU A 1 119 ? 2.506 8.783 124.153 1.00 27.76 321 LEU A O 1
ATOM 921 N N . GLU A 1 120 ? 4.391 9.257 123.020 1.00 25.90 322 GLU A N 1
ATOM 922 C CA . GLU A 1 120 ? 5.329 8.964 124.097 1.00 27.63 322 GLU A CA 1
ATOM 923 C C . GLU A 1 120 ? 5.772 10.287 124.713 1.00 29.47 322 GLU A C 1
ATOM 924 O O . GLU A 1 120 ? 5.691 11.326 124.062 1.00 25.22 322 GLU A O 1
ATOM 930 N N . PRO A 1 121 ? 6.224 10.265 125.975 1.00 30.26 323 PRO A N 1
ATOM 931 C CA . PRO A 1 121 ? 6.757 11.499 126.556 1.00 27.67 323 PRO A CA 1
ATOM 932 C C . PRO A 1 121 ? 7.854 12.083 125.674 1.00 27.48 323 PRO A C 1
ATOM 933 O O . PRO A 1 121 ? 8.758 11.359 125.251 1.00 31.69 323 PRO A O 1
ATOM 937 N N . GLY A 1 122 ? 7.755 13.371 125.365 1.00 29.44 324 GLY A N 1
ATOM 938 C CA . GLY A 1 122 ? 8.704 14.005 124.465 1.00 28.91 324 GLY A CA 1
ATOM 939 C C . GLY A 1 122 ? 8.219 14.104 123.024 1.00 29.61 324 GLY A C 1
ATOM 940 O O . GLY A 1 122 ? 8.791 14.849 122.218 1.00 29.05 324 GLY A O 1
ATOM 941 N N . ASP A 1 123 ? 7.176 13.347 122.685 1.00 26.95 325 ASP A N 1
ATOM 942 C CA . ASP A 1 123 ? 6.632 13.387 121.325 1.00 24.20 325 ASP A CA 1
ATOM 943 C C . ASP A 1 123 ? 5.902 14.687 121.018 1.00 20.19 325 ASP A C 1
ATOM 944 O O . ASP A 1 123 ? 5.033 15.120 121.778 1.00 24.60 325 ASP A O 1
ATOM 949 N N . GLY A 1 124 ? 6.223 15.277 119.865 1.00 23.62 326 GLY A N 1
ATOM 950 C CA . GLY A 1 124 ? 5.457 16.398 119.339 1.00 22.44 326 GLY A CA 1
ATOM 951 C C . GLY A 1 124 ? 4.189 15.922 118.637 1.00 22.01 326 GLY A C 1
ATOM 952 O O . GLY A 1 124 ? 3.912 14.723 118.600 1.00 19.32 326 GLY A O 1
ATOM 953 N N . PRO A 1 125 ? 3.401 16.859 118.093 1.00 19.01 327 PRO A N 1
ATOM 954 C CA . PRO A 1 125 ? 2.129 16.547 117.434 1.00 17.16 327 PRO A CA 1
ATOM 955 C C . PRO A 1 125 ? 2.307 15.678 116.192 1.00 17.21 327 PRO A C 1
ATOM 956 O O . PRO A 1 125 ? 3.361 15.681 115.550 1.00 18.38 327 PRO A O 1
ATOM 960 N N . ILE A 1 126 ? 1.261 14.930 115.867 1.00 17.78 328 ILE A N 1
ATOM 961 C CA . ILE A 1 126 ? 1.231 14.163 114.627 1.00 16.82 328 ILE A CA 1
ATOM 962 C C . ILE A 1 126 ? 0.692 15.025 113.495 1.00 17.28 328 ILE A C 1
ATOM 963 O O . ILE A 1 126 ? 1.111 14.885 112.339 1.00 18.34 328 ILE A O 1
ATOM 968 N N . ALA A 1 127 ? -0.232 15.921 113.838 1.00 15.60 329 ALA A N 1
ATOM 969 C CA . ALA A 1 127 ? -0.808 16.835 112.859 1.00 16.34 329 ALA A CA 1
ATOM 970 C C . ALA A 1 127 ? -0.658 18.275 113.301 1.00 18.32 329 ALA A C 1
ATOM 971 O O . ALA A 1 127 ? -0.834 18.597 114.473 1.00 17.01 329 ALA A O 1
ATOM 973 N N . VAL A 1 128 ? -0.343 19.137 112.346 1.00 17.10 330 VAL A N 1
ATOM 974 C CA . VAL A 1 128 ? -0.264 20.570 112.605 1.00 16.24 330 VAL A CA 1
ATOM 975 C C . VAL A 1 128 ? -1.162 21.281 111.604 1.00 16.81 330 VAL A C 1
ATOM 976 O O . VAL A 1 128 ? -1.109 20.989 110.401 1.00 17.43 330 VAL A O 1
ATOM 980 N N . ILE A 1 129 ? -2.000 22.183 112.106 1.00 18.47 331 ILE A N 1
ATOM 981 C CA . ILE A 1 129 ? -2.813 23.053 111.261 1.00 16.47 331 ILE A CA 1
ATOM 982 C C . ILE A 1 129 ? -2.341 24.493 111.463 1.00 19.51 331 ILE A C 1
ATOM 983 O O . ILE A 1 129 ? -2.373 25.011 112.582 1.00 17.80 331 ILE A O 1
ATOM 988 N N . VAL A 1 130 ? -1.887 25.111 110.374 1.00 19.12 332 VAL A N 1
ATOM 989 C CA . VAL A 1 130 ? -1.346 26.471 110.405 1.00 18.51 332 VAL A CA 1
ATOM 990 C C . VAL A 1 130 ? -2.371 27.475 109.867 1.00 21.81 332 VAL A C 1
ATOM 991 O O . VAL A 1 130 ? -2.929 27.287 108.772 1.00 21.41 332 VAL A O 1
ATOM 995 N N . CYS A 1 131 ? -2.577 28.546 110.635 1.00 23.65 333 CYS A N 1
ATOM 996 C CA . CYS A 1 131 ? -3.665 29.517 110.460 1.00 24.94 333 CYS A CA 1
ATOM 997 C C . CYS A 1 131 ? -3.102 30.932 110.444 1.00 24.12 333 CYS A C 1
ATOM 998 O O . CYS A 1 131 ? -2.069 31.178 111.067 1.00 22.90 333 CYS A O 1
ATOM 1001 N N . PRO A 1 132 ? -3.780 31.865 109.753 1.00 24.70 334 PRO A N 1
ATOM 1002 C CA . PRO A 1 132 ? -3.306 33.258 109.820 1.00 23.75 334 PRO A CA 1
ATOM 1003 C C . PRO A 1 132 ? -3.606 33.986 111.139 1.00 28.63 334 PRO A C 1
ATOM 1004 O O . PRO A 1 132 ? -2.845 34.878 111.499 1.00 28.95 334 PRO A O 1
ATOM 1008 N N . THR A 1 133 ? -4.690 33.644 111.827 1.00 27.16 335 THR A N 1
ATOM 1009 C CA . THR A 1 133 ? -5.116 34.453 112.976 1.00 26.45 335 THR A CA 1
ATOM 1010 C C . THR A 1 133 ? -5.464 33.663 114.235 1.00 28.58 335 THR A C 1
ATOM 1011 O O . THR A 1 133 ? -5.837 32.498 114.166 1.00 26.19 335 THR A O 1
ATOM 1015 N N . ARG A 1 134 ? -5.372 34.327 115.384 1.00 27.50 336 ARG A N 1
ATOM 1016 C CA . ARG A 1 134 ? -5.800 33.739 116.647 1.00 27.53 336 ARG A CA 1
ATOM 1017 C C . ARG A 1 134 ? -7.259 33.340 116.534 1.00 27.28 336 ARG A C 1
ATOM 1018 O O . ARG A 1 134 ? -7.660 32.263 116.972 1.00 27.53 336 ARG A O 1
ATOM 1026 N N . GLU A 1 135 ? -8.047 34.209 115.914 1.00 28.78 337 GLU A N 1
ATOM 1027 C CA . GLU A 1 135 ? -9.474 33.975 115.780 1.00 28.15 337 GLU A CA 1
ATOM 1028 C C . GLU A 1 135 ? -9.767 32.649 115.078 1.00 29.43 337 GLU A C 1
ATOM 1029 O O . GLU A 1 135 ? -10.571 31.851 115.556 1.00 28.41 337 GLU A O 1
ATOM 1035 N N . LEU A 1 136 ? -9.121 32.426 113.939 1.00 26.63 338 LEU A N 1
ATOM 1036 C CA . LEU A 1 136 ? -9.349 31.194 113.183 1.00 27.86 338 LEU A CA 1
ATOM 1037 C C . LEU A 1 136 ? -8.785 29.993 113.938 1.00 26.73 338 LEU A C 1
ATOM 1038 O O . LEU A 1 136 ? -9.389 28.912 113.944 1.00 25.86 338 LEU A O 1
ATOM 1043 N N . CYS A 1 137 ? -7.628 30.188 114.564 1.00 27.93 339 CYS A N 1
ATOM 1044 C CA . CYS A 1 137 ? -7.020 29.161 115.406 1.00 24.13 339 CYS A CA 1
ATOM 1045 C C . CYS A 1 137 ? -8.015 28.646 116.423 1.00 27.57 339 CYS A C 1
ATOM 1046 O O . CYS A 1 137 ? -8.147 27.450 116.617 1.00 26.98 339 CYS A O 1
ATOM 1049 N N . GLN A 1 138 ? -8.723 29.561 117.070 1.00 27.30 340 GLN A N 1
ATOM 1050 C CA . GLN A 1 138 ? -9.634 29.175 118.137 1.00 27.71 340 GLN A CA 1
ATOM 1051 C C . GLN A 1 138 ? -10.848 28.434 117.590 1.00 25.21 340 GLN A C 1
ATOM 1052 O O . GLN A 1 138 ? -11.305 27.456 118.188 1.00 26.73 340 GLN A O 1
ATOM 1058 N N . GLN A 1 139 ? -11.353 28.876 116.438 1.00 26.90 341 GLN A N 1
ATOM 1059 C CA . GLN A 1 139 ? -12.456 28.191 115.771 1.00 26.88 341 GLN A CA 1
ATOM 1060 C C . GLN A 1 139 ? -12.055 26.784 115.343 1.00 25.71 341 GLN A C 1
ATOM 1061 O O . GLN A 1 139 ? -12.799 25.825 115.549 1.00 24.63 341 GLN A O 1
ATOM 1067 N N . ILE A 1 140 ? -10.885 26.669 114.728 1.00 24.67 342 ILE A N 1
ATOM 1068 C CA . ILE A 1 140 ? -10.424 25.370 114.238 1.00 20.01 342 ILE A CA 1
ATOM 1069 C C . ILE A 1 140 ? -10.140 24.458 115.425 1.00 25.51 342 ILE A C 1
ATOM 1070 O O . ILE A 1 140 ? -10.473 23.273 115.404 1.00 24.81 342 ILE A O 1
ATOM 1075 N N . HIS A 1 141 ? -9.558 25.027 116.476 1.00 24.86 343 HIS A N 1
ATOM 1076 C CA . HIS A 1 141 ? -9.282 24.275 117.689 1.00 22.40 343 HIS A CA 1
ATOM 1077 C C . HIS A 1 141 ? -10.575 23.737 118.293 1.00 24.51 343 HIS A C 1
ATOM 1078 O O . HIS A 1 141 ? -10.623 22.595 118.743 1.00 25.07 343 HIS A O 1
ATOM 1085 N N . ALA A 1 142 ? -11.622 24.557 118.291 1.00 25.31 344 ALA A N 1
ATOM 1086 C CA . ALA A 1 142 ? -12.917 24.139 118.811 1.00 25.79 344 ALA A CA 1
ATOM 1087 C C . ALA A 1 142 ? -13.463 22.961 118.013 1.00 28.83 344 ALA A C 1
ATOM 1088 O O . ALA A 1 142 ? -14.058 22.031 118.567 1.00 29.41 344 ALA A O 1
ATOM 1090 N N . GLU A 1 143 ? -13.246 22.979 116.705 1.00 26.25 345 GLU A N 1
ATOM 1091 C CA . GLU A 1 143 ? -13.737 21.883 115.885 1.00 25.57 345 GLU A CA 1
ATOM 1092 C C . GLU A 1 143 ? -12.917 20.618 116.118 1.00 24.20 345 GLU A C 1
ATOM 1093 O O . GLU A 1 143 ? -13.464 19.518 116.162 1.00 24.23 345 GLU A O 1
ATOM 1099 N N . CYS A 1 144 ? -11.608 20.782 116.259 1.00 23.25 346 CYS A N 1
ATOM 1100 C CA . CYS A 1 144 ? -10.721 19.666 116.555 1.00 21.07 346 CYS A CA 1
ATOM 1101 C C . CYS A 1 144 ? -11.056 18.999 117.871 1.00 25.36 346 CYS A C 1
ATOM 1102 O O . CYS A 1 144 ? -10.980 17.779 117.979 1.00 24.95 346 CYS A O 1
ATOM 1105 N N . LYS A 1 145 ? -11.417 19.783 118.882 1.00 25.99 347 LYS A N 1
ATOM 1106 C CA . LYS A 1 145 ? -11.758 19.169 120.160 1.00 24.30 347 LYS A CA 1
ATOM 1107 C C . LYS A 1 145 ? -13.108 18.470 120.055 1.00 26.45 347 LYS A C 1
ATOM 1108 O O . LYS A 1 145 ? -13.286 17.393 120.619 1.00 26.18 347 LYS A O 1
ATOM 1114 N N . ARG A 1 146 ? -14.051 19.056 119.320 1.00 22.36 348 ARG A N 1
ATOM 1115 C CA . ARG A 1 146 ? -15.363 18.435 119.148 1.00 26.82 348 ARG A CA 1
ATOM 1116 C C . ARG A 1 146 ? -15.266 17.072 118.468 1.00 26.67 348 ARG A C 1
ATOM 1117 O O . ARG A 1 146 ? -15.675 16.050 119.019 1.00 29.77 348 ARG A O 1
ATOM 1125 N N . PHE A 1 147 ? -14.702 17.046 117.271 1.00 26.42 349 PHE A N 1
ATOM 1126 C CA . PHE A 1 147 ? -14.647 15.807 116.513 1.00 22.25 349 PHE A CA 1
ATOM 1127 C C . PHE A 1 147 ? -13.601 14.854 117.059 1.00 22.35 349 PHE A C 1
ATOM 1128 O O . PHE A 1 147 ? -13.781 13.637 117.028 1.00 24.96 349 PHE A O 1
ATOM 1136 N N . GLY A 1 148 ? -12.518 15.417 117.572 1.00 24.17 350 GLY A N 1
ATOM 1137 C CA . GLY A 1 148 ? -11.424 14.630 118.103 1.00 22.37 350 GLY A CA 1
ATOM 1138 C C . GLY A 1 148 ? -11.811 13.824 119.323 1.00 27.14 350 GLY A C 1
ATOM 1139 O O . GLY A 1 148 ? -11.141 12.846 119.635 1.00 22.22 350 GLY A O 1
ATOM 1140 N N . LYS A 1 149 ? -12.888 14.234 119.994 1.00 26.56 351 LYS A N 1
ATOM 1141 C CA . LYS A 1 149 ? -13.405 13.500 121.150 1.00 28.35 351 LYS A CA 1
ATOM 1142 C C . LYS A 1 149 ? -13.854 12.099 120.751 1.00 29.95 351 LYS A C 1
ATOM 1143 O O . LYS A 1 149 ? -13.850 11.181 121.575 1.00 28.99 351 LYS A O 1
ATOM 1149 N N . ALA A 1 150 ? -14.219 11.919 119.482 1.00 28.28 352 ALA A N 1
ATOM 1150 C CA . ALA A 1 150 ? -14.575 10.593 118.979 1.00 28.31 352 ALA A CA 1
ATOM 1151 C C . ALA A 1 150 ? -13.485 9.559 119.280 1.00 23.93 352 ALA A C 1
ATOM 1152 O O . ALA A 1 150 ? -13.769 8.375 119.493 1.00 27.88 352 ALA A O 1
ATOM 1154 N N . TYR A 1 151 ? -12.239 10.021 119.318 1.00 27.06 353 TYR A N 1
ATOM 1155 C CA . TYR A 1 151 ? -11.092 9.154 119.546 1.00 23.13 353 TYR A CA 1
ATOM 1156 C C . TYR A 1 151 ? -10.226 9.587 120.737 1.00 19.50 353 TYR A C 1
ATOM 1157 O O . TYR A 1 151 ? -9.094 9.115 120.885 1.00 20.03 353 TYR A O 1
ATOM 1166 N N . ASN A 1 152 ? -10.768 10.470 121.570 1.00 22.74 354 ASN A N 1
ATOM 1167 C CA . ASN A 1 152 ? -10.051 11.050 122.711 1.00 21.21 354 ASN A CA 1
ATOM 1168 C C . ASN A 1 152 ? -8.695 11.628 122.324 1.00 23.60 354 ASN A C 1
ATOM 1169 O O . ASN A 1 152 ? -7.687 11.414 122.997 1.00 21.65 354 ASN A O 1
ATOM 1174 N N . LEU A 1 153 ? -8.677 12.366 121.220 1.00 21.13 355 LEU A N 1
ATOM 1175 C CA . LEU A 1 153 ? -7.463 13.028 120.783 1.00 21.60 355 LEU A CA 1
ATOM 1176 C C . LEU A 1 153 ? -7.376 14.400 121.438 1.00 21.79 355 LEU A C 1
ATOM 1177 O O . LEU A 1 153 ? -8.395 15.023 121.717 1.00 26.62 355 LEU A O 1
ATOM 1182 N N . ARG A 1 154 ? -6.157 14.848 121.697 1.00 20.27 356 ARG A N 1
ATOM 1183 C CA . ARG A 1 154 ? -5.929 16.139 122.345 1.00 21.13 356 ARG A CA 1
ATOM 1184 C C . ARG A 1 154 ? -5.415 17.170 121.347 1.00 19.83 356 ARG A C 1
ATOM 1185 O O . ARG A 1 154 ? -4.525 16.882 120.547 1.00 21.37 356 ARG A O 1
ATOM 1193 N N . SER A 1 155 ? -5.989 18.368 121.397 1.00 20.62 357 SER A N 1
ATOM 1194 C CA . SER A 1 155 ? -5.547 19.467 120.550 1.00 20.01 357 SER A CA 1
ATOM 1195 C C . SER A 1 155 ? -5.097 20.632 121.419 1.00 23.62 357 SER A C 1
ATOM 1196 O O . SER A 1 155 ? -5.715 20.912 122.438 1.00 25.73 357 SER A O 1
ATOM 1199 N N . VAL A 1 156 ? -4.058 21.322 120.997 1.00 23.27 358 VAL A N 1
ATOM 1200 C CA . VAL A 1 156 ? -3.591 22.512 121.685 1.00 22.03 358 VAL A CA 1
ATOM 1201 C C . VAL A 1 156 ? -3.474 23.637 120.644 1.00 22.21 358 VAL A C 1
ATOM 1202 O O . VAL A 1 156 ? -3.004 23.412 119.569 1.00 21.22 358 VAL A O 1
ATOM 1206 N N . ALA A 1 157 ? -3.911 24.834 121.010 1.00 22.07 359 ALA A N 1
ATOM 1207 C CA . ALA A 1 157 ? -3.808 25.991 120.132 1.00 22.72 359 ALA A CA 1
ATOM 1208 C C . ALA A 1 157 ? -2.680 26.906 120.591 1.00 21.82 359 ALA A C 1
ATOM 1209 O O . ALA A 1 157 ? -2.624 27.293 121.758 1.00 23.70 359 ALA A O 1
ATOM 1211 N N . VAL A 1 158 ? -1.757 27.235 119.694 1.00 23.14 360 VAL A N 1
ATOM 1212 C CA . VAL A 1 158 ? -0.718 28.197 120.046 1.00 19.10 360 VAL A CA 1
ATOM 1213 C C . VAL A 1 158 ? -0.712 29.323 119.009 1.00 23.77 360 VAL A C 1
ATOM 1214 O O . VAL A 1 158 ? -0.460 29.113 117.828 1.00 21.74 360 VAL A O 1
ATOM 1218 N N . TYR A 1 159 ? -1.027 30.528 119.459 1.00 24.45 361 TYR A N 1
ATOM 1219 C CA . TYR A 1 159 ? -1.164 31.645 118.542 1.00 21.72 361 TYR A CA 1
ATOM 1220 C C . TYR A 1 159 ? -0.543 32.909 119.111 1.00 24.05 361 TYR A C 1
ATOM 1221 O O . TYR A 1 159 ? -0.424 33.065 120.325 1.00 25.78 361 TYR A O 1
ATOM 1230 N N . GLY A 1 160 ? -0.158 33.813 118.223 1.00 24.34 362 GLY A N 1
ATOM 1231 C CA . GLY A 1 160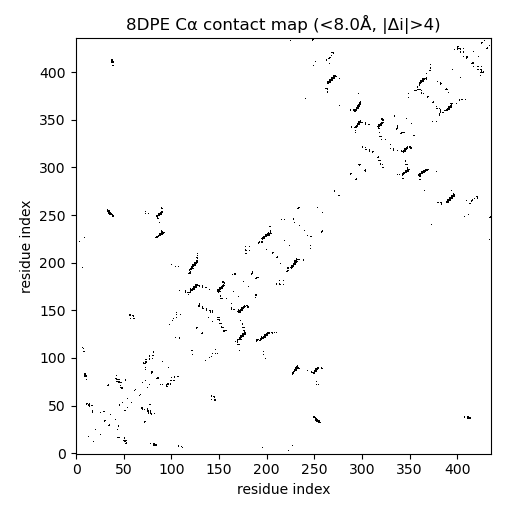 ? 0.281 35.129 118.644 1.00 23.18 362 GLY A CA 1
ATOM 1232 C C . GLY A 1 160 ? -0.840 35.824 119.375 1.00 25.89 362 GLY A C 1
ATOM 1233 O O . GLY A 1 160 ? -2.018 35.643 119.063 1.00 25.77 362 GLY A O 1
ATOM 1234 N N . GLY A 1 161 ? -0.488 36.627 120.374 1.00 27.51 363 GLY A N 1
ATOM 1235 C CA . GLY A 1 161 ? -1.505 37.335 121.123 1.00 27.96 363 GLY A CA 1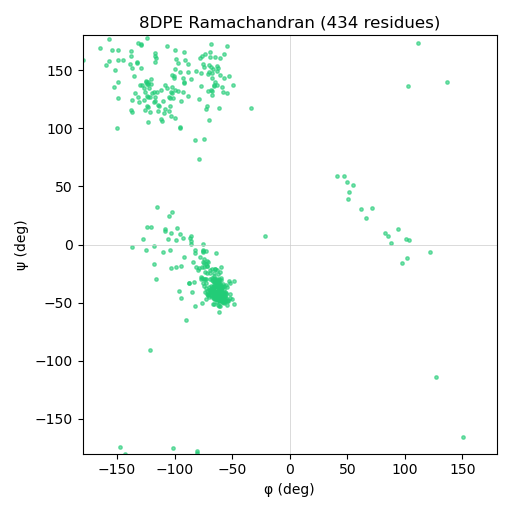
ATOM 1236 C C . GLY A 1 161 ? -2.027 36.504 122.272 1.00 29.22 363 GLY A C 1
ATOM 1237 O O . GLY A 1 161 ? -2.921 36.927 123.000 1.00 33.06 363 GLY A O 1
ATOM 1238 N N . GLY A 1 162 ? -1.467 35.310 122.432 1.00 26.54 364 GLY A N 1
ATOM 1239 C CA . GLY A 1 162 ? -1.826 34.442 123.538 1.00 26.57 364 GLY A CA 1
ATOM 1240 C C . GLY A 1 162 ? -0.641 34.200 124.451 1.00 23.01 364 GLY A C 1
ATOM 1241 O O . GLY A 1 162 ? 0.502 34.429 124.059 1.00 22.56 364 GLY A O 1
ATOM 1242 N N . SER A 1 163 ? -0.911 33.741 125.672 1.00 25.28 365 SER A N 1
ATOM 1243 C CA . SER A 1 163 ? 0.146 33.541 126.656 1.00 24.61 365 SER A CA 1
ATOM 1244 C C . SER A 1 163 ? 1.180 32.529 126.209 1.00 26.81 365 SER A C 1
ATOM 1245 O O . SER A 1 163 ? 0.885 31.350 126.021 1.00 23.74 365 SER A O 1
ATOM 1248 N N . MET A 1 164 ? 2.409 32.997 126.055 1.00 25.31 366 MET A N 1
ATOM 1249 C CA . MET A 1 164 ? 3.511 32.150 125.652 1.00 24.77 366 MET A CA 1
ATOM 1250 C C . MET A 1 164 ? 3.731 30.992 126.629 1.00 27.19 366 MET A C 1
ATOM 1251 O O . MET A 1 164 ? 4.067 29.874 126.234 1.00 25.33 366 MET A O 1
ATOM 1256 N N . TRP A 1 165 ? 3.523 31.260 127.911 1.00 25.90 367 TRP A N 1
ATOM 1257 C CA . TRP A 1 165 ? 3.915 30.308 128.934 1.00 23.13 367 TRP A CA 1
ATOM 1258 C C . TRP A 1 165 ? 2.819 29.288 129.216 1.00 24.54 367 TRP A C 1
ATOM 1259 O O . TRP A 1 165 ? 3.118 28.133 129.484 1.00 23.12 367 TRP A O 1
ATOM 1270 N N . GLU A 1 166 ? 1.562 29.690 129.104 1.00 22.87 368 GLU A N 1
ATOM 1271 C CA . GLU A 1 166 ? 0.478 28.718 129.186 1.00 22.28 368 GLU A CA 1
ATOM 1272 C C . GLU A 1 166 ? 0.501 27.788 127.977 1.00 25.66 368 GLU A C 1
ATOM 1273 O O . GLU A 1 166 ? 0.274 26.585 128.104 1.00 26.01 368 GLU A O 1
ATOM 1279 N N . GLN A 1 167 ? 0.778 28.346 126.804 1.00 25.25 369 GLN A N 1
ATOM 1280 C CA . GLN A 1 167 ? 0.908 27.538 125.598 1.00 24.93 369 GLN A CA 1
ATOM 1281 C C . GLN A 1 167 ? 2.061 26.553 125.722 1.00 25.67 369 GLN A C 1
ATOM 1282 O O . GLN A 1 167 ? 1.945 25.385 125.329 1.00 23.35 369 GLN A O 1
ATOM 1288 N N . ALA A 1 168 ? 3.180 27.013 126.267 1.00 23.93 370 ALA A N 1
ATOM 1289 C CA . ALA A 1 168 ? 4.334 26.147 126.442 1.00 23.62 370 ALA A CA 1
ATOM 1290 C C . ALA A 1 168 ? 3.979 24.973 127.357 1.00 28.33 370 ALA A C 1
ATOM 1291 O O . ALA A 1 168 ? 4.348 23.830 127.082 1.00 25.76 370 ALA A O 1
ATOM 1293 N N . LYS A 1 169 ? 3.259 25.261 128.439 1.00 26.31 371 LYS A N 1
ATOM 1294 C CA . LYS A 1 169 ? 2.846 24.223 129.382 1.00 26.55 371 LYS A CA 1
ATOM 1295 C C . LYS A 1 169 ? 1.899 23.212 128.729 1.00 28.91 371 LYS A C 1
ATOM 1296 O O . LYS A 1 169 ? 2.049 22.012 128.934 1.00 25.11 371 LYS A O 1
ATOM 1302 N N . ALA A 1 170 ? 0.929 23.701 127.955 1.00 25.48 372 ALA A N 1
ATOM 1303 C CA . ALA A 1 170 ? -0.017 22.817 127.270 1.00 25.15 372 ALA A CA 1
ATOM 1304 C C . ALA A 1 170 ? 0.694 21.919 126.263 1.00 28.27 372 ALA A C 1
ATOM 1305 O O . ALA A 1 170 ? 0.376 20.730 126.145 1.00 24.19 372 ALA A O 1
ATOM 1307 N N . LEU A 1 171 ? 1.661 22.479 125.542 1.00 25.08 373 LEU A N 1
ATOM 1308 C CA . LEU A 1 171 ? 2.453 21.701 124.589 1.00 23.75 373 LEU A CA 1
ATOM 1309 C C . LEU A 1 171 ? 3.249 20.616 125.301 1.00 26.10 373 LEU A C 1
ATOM 1310 O O . LEU A 1 171 ? 3.452 19.524 124.771 1.00 24.79 373 LEU A O 1
ATOM 1315 N N . GLN A 1 172 ? 3.692 20.920 126.517 1.00 26.29 374 GLN A N 1
ATOM 1316 C CA . GLN A 1 172 ? 4.483 19.973 127.283 1.00 28.93 374 GLN A CA 1
ATOM 1317 C C . GLN A 1 172 ? 3.651 18.826 127.840 1.00 24.90 374 GLN A C 1
ATOM 1318 O O . GLN A 1 172 ? 4.182 17.758 128.127 1.00 29.91 374 GLN A O 1
ATOM 1324 N N . GLU A 1 173 ? 2.355 19.044 127.995 1.00 25.16 375 GLU A N 1
ATOM 1325 C CA . GLU A 1 173 ? 1.487 17.976 128.466 1.00 28.12 375 GLU A CA 1
ATOM 1326 C C . GLU A 1 173 ? 1.233 16.948 127.366 1.00 28.30 375 GLU A C 1
ATOM 1327 O O . GLU A 1 173 ? 0.846 15.810 127.645 1.00 26.67 375 GLU A O 1
ATOM 1333 N N . GLY A 1 174 ? 1.466 17.348 126.118 1.00 26.46 376 GLY A N 1
ATOM 1334 C CA . GLY A 1 174 ? 1.324 16.445 124.987 1.00 24.67 376 GLY A CA 1
ATOM 1335 C C . GLY A 1 174 ? 0.033 16.691 124.229 1.00 24.45 376 GLY A C 1
ATOM 1336 O O . GLY A 1 174 ? -1.028 16.877 124.827 1.00 25.37 376 GLY A O 1
ATOM 1337 N N . ALA A 1 175 ? 0.130 16.699 122.901 1.00 21.67 377 ALA A N 1
ATOM 1338 C CA . ALA A 1 175 ? -1.015 16.911 122.028 1.00 21.62 377 ALA A CA 1
ATOM 1339 C C . ALA A 1 175 ? -0.777 16.217 120.688 1.00 17.79 377 ALA A C 1
ATOM 1340 O O . ALA A 1 175 ? 0.317 16.301 120.131 1.00 19.52 377 ALA A O 1
ATOM 1342 N N . GLU A 1 176 ? -1.795 15.521 120.180 1.00 20.40 378 GLU A N 1
ATOM 1343 C CA . GLU A 1 176 ? -1.692 14.885 118.866 1.00 17.30 378 GLU A CA 1
ATOM 1344 C C . GLU A 1 176 ? -1.853 15.924 117.772 1.00 19.30 378 GLU A C 1
ATOM 1345 O O . GLU A 1 176 ? -1.309 15.768 116.675 1.00 17.72 378 GLU A O 1
ATOM 1351 N N . ILE A 1 177 ? -2.621 16.965 118.091 1.00 18.36 379 ILE A N 1
ATOM 1352 C CA . ILE A 1 177 ? -2.962 18.029 117.146 1.00 16.60 379 ILE A CA 1
ATOM 1353 C C . ILE A 1 177 ? -2.503 19.385 117.683 1.00 18.00 379 ILE A C 1
ATOM 1354 O O . ILE A 1 177 ? -2.847 19.742 118.807 1.00 21.60 379 ILE A O 1
ATOM 1359 N N . VAL A 1 178 ? -1.739 20.131 116.889 1.00 15.99 380 VAL A N 1
ATOM 1360 C CA . VAL A 1 178 ? -1.451 21.533 117.234 1.00 17.84 380 VAL A CA 1
ATOM 1361 C C . VAL A 1 178 ? -2.008 22.450 116.153 1.00 17.46 380 VAL A C 1
ATOM 1362 O O . VAL A 1 178 ? -1.685 22.287 114.961 1.00 17.59 380 VAL A O 1
ATOM 1366 N N . VAL A 1 179 ? -2.880 23.370 116.565 1.00 18.08 381 VAL A N 1
ATOM 1367 C CA . VAL A 1 179 ? -3.391 24.420 115.691 1.00 18.31 381 VAL A CA 1
ATOM 1368 C C . VAL A 1 179 ? -2.591 25.676 116.023 1.00 20.35 381 VAL A C 1
ATOM 1369 O O . VAL A 1 179 ? -2.413 25.994 117.197 1.00 20.99 381 VAL A O 1
ATOM 1373 N N . CYS A 1 180 ? -2.093 26.384 115.017 1.00 19.66 382 CYS A N 1
ATOM 1374 C CA . CYS A 1 180 ? -1.174 27.474 115.326 1.00 16.72 382 CYS A CA 1
ATOM 1375 C C . CYS A 1 180 ? -1.233 28.629 114.352 1.00 21.72 382 CYS A C 1
ATOM 1376 O O . CYS A 1 180 ? -1.850 28.526 113.295 1.00 20.41 382 CYS A O 1
ATOM 1379 N N . THR A 1 181 ? -0.601 29.736 114.749 1.00 22.18 383 THR A N 1
ATOM 1380 C CA . THR A 1 181 ? -0.158 30.751 113.801 1.00 19.96 383 THR A CA 1
ATOM 1381 C C . THR A 1 181 ? 1.330 30.499 113.575 1.00 20.09 383 THR A C 1
ATOM 1382 O O . THR A 1 181 ? 2.017 29.959 114.449 1.00 20.94 383 THR A O 1
ATOM 1386 N N . PRO A 1 182 ? 1.838 30.843 112.377 1.00 19.95 384 PRO A N 1
ATOM 1387 C CA . PRO A 1 182 ? 3.152 30.339 111.967 1.00 21.42 384 PRO A CA 1
ATOM 1388 C C . PRO A 1 182 ? 4.327 30.758 112.848 1.00 20.93 384 PRO A C 1
ATOM 1389 O O . PRO A 1 182 ? 5.160 29.910 113.162 1.00 21.62 384 PRO A O 1
ATOM 1393 N N . GLY A 1 183 ? 4.428 32.043 113.181 1.00 22.75 385 GLY A N 1
ATOM 1394 C CA . GLY A 1 183 ? 5.586 32.533 113.905 1.00 22.66 385 GLY A CA 1
ATOM 1395 C C . GLY A 1 183 ? 5.643 31.949 115.304 1.00 19.88 385 GLY A C 1
ATOM 1396 O O . GLY A 1 183 ? 6.718 31.592 115.803 1.00 22.02 385 GLY A O 1
ATOM 1397 N N . ARG A 1 184 ? 4.470 31.823 115.910 1.00 22.13 386 ARG A N 1
ATOM 1398 C CA . ARG A 1 184 ? 4.365 31.298 117.270 1.00 20.35 386 ARG A CA 1
ATOM 1399 C C . ARG A 1 184 ? 4.733 29.814 117.337 1.00 21.90 386 ARG A C 1
ATOM 1400 O O . ARG A 1 184 ? 5.419 29.387 118.260 1.00 20.96 386 ARG A O 1
ATOM 1408 N N . LEU A 1 185 ? 4.307 29.026 116.348 1.00 21.69 387 LEU A N 1
ATOM 1409 C CA . LEU A 1 185 ? 4.751 27.639 116.295 1.00 20.85 387 LEU A CA 1
ATOM 1410 C C . LEU A 1 185 ? 6.273 27.565 116.235 1.00 21.10 387 LEU A C 1
ATOM 1411 O O . LEU A 1 185 ? 6.901 26.829 117.001 1.00 22.23 387 LEU A O 1
ATOM 1416 N N . ILE A 1 186 ? 6.870 28.339 115.325 1.00 21.18 388 ILE A N 1
ATOM 1417 C CA . ILE A 1 186 ? 8.313 28.321 115.124 1.00 19.90 388 ILE A CA 1
ATOM 1418 C C . ILE A 1 186 ? 9.049 28.711 116.418 1.00 23.44 388 ILE A C 1
ATOM 1419 O O . ILE A 1 186 ? 10.099 28.156 116.752 1.00 24.82 388 ILE A O 1
ATOM 1424 N N . ASP A 1 187 ? 8.470 29.661 117.134 1.00 22.79 389 ASP A N 1
ATOM 1425 C CA . ASP A 1 187 ? 9.023 30.142 118.401 1.00 24.22 389 ASP A CA 1
ATOM 1426 C C . ASP A 1 187 ? 9.052 29.008 119.433 1.00 25.26 389 ASP A C 1
ATOM 1427 O O . ASP A 1 187 ? 10.091 28.724 120.030 1.00 24.86 389 ASP A O 1
ATOM 1432 N N . HIS A 1 188 ? 7.915 28.351 119.626 1.00 23.26 390 HIS A N 1
ATOM 1433 C CA . HIS A 1 188 ? 7.849 27.203 120.530 1.00 22.88 390 HIS A CA 1
ATOM 1434 C C . HIS A 1 188 ? 8.791 26.067 120.111 1.00 24.59 390 HIS A C 1
ATOM 1435 O O . HIS A 1 188 ? 9.387 25.397 120.954 1.00 23.69 390 HIS A O 1
ATOM 1442 N N . VAL A 1 189 ? 8.929 25.832 118.811 1.00 20.60 391 VAL A N 1
ATOM 1443 C CA . VAL A 1 189 ? 9.838 24.786 118.368 1.00 24.16 391 VAL A CA 1
ATOM 1444 C C . VAL A 1 189 ? 11.290 25.122 118.709 1.00 23.07 391 VAL A C 1
ATOM 1445 O O . VAL A 1 189 ? 12.019 24.280 119.241 1.00 26.45 391 VAL A O 1
ATOM 1449 N N . LYS A 1 190 ? 11.712 26.349 118.416 1.00 25.95 392 LYS A N 1
ATOM 1450 C CA . LYS A 1 190 ? 13.076 26.757 118.736 1.00 24.48 392 LYS A CA 1
ATOM 1451 C C . LYS A 1 190 ? 13.337 26.710 120.242 1.00 27.82 392 LYS A C 1
ATOM 1452 O O . LYS A 1 190 ? 14.430 26.345 120.681 1.00 29.31 392 LYS A O 1
ATOM 1458 N N . LYS A 1 191 ? 12.322 27.067 121.021 1.00 23.64 393 LYS A N 1
ATOM 1459 C CA . LYS A 1 191 ? 12.394 26.981 122.474 1.00 25.27 393 LYS A CA 1
ATOM 1460 C C . LYS A 1 191 ? 12.263 25.553 122.997 1.00 27.06 393 LYS A C 1
ATOM 1461 O O . LYS A 1 191 ? 12.369 25.319 124.198 1.00 27.73 393 LYS A O 1
ATOM 1467 N N . LYS A 1 192 ? 12.013 24.605 122.101 1.00 26.03 394 LYS A N 1
ATOM 1468 C CA . LYS A 1 192 ? 11.899 23.197 122.476 1.00 29.92 394 LYS A CA 1
ATOM 1469 C C . LYS A 1 192 ? 10.741 22.948 123.439 1.00 26.47 394 LYS A C 1
ATOM 1470 O O . LYS A 1 192 ? 10.800 22.045 124.282 1.00 30.62 394 LYS A O 1
ATOM 1476 N N . ALA A 1 193 ? 9.694 23.755 123.314 1.00 26.56 395 ALA A N 1
ATOM 1477 C CA . ALA A 1 193 ? 8.419 23.482 123.964 1.00 25.41 395 ALA A CA 1
ATOM 1478 C C . ALA A 1 193 ? 7.731 22.323 123.262 1.00 26.63 395 ALA A C 1
ATOM 1479 O O . ALA A 1 193 ? 6.998 21.551 123.870 1.00 23.38 395 ALA A O 1
ATOM 1481 N N . THR A 1 194 ? 7.951 22.242 121.959 1.00 24.85 396 THR A N 1
ATOM 1482 C CA . THR A 1 194 ? 7.461 21.117 121.179 1.00 23.87 396 THR A CA 1
ATOM 1483 C C . THR A 1 194 ? 8.453 20.851 120.055 1.00 26.35 396 THR A C 1
ATOM 1484 O O . THR A 1 194 ? 9.529 21.441 120.011 1.00 24.19 396 THR A O 1
ATOM 1488 N N . ASN A 1 195 ? 8.129 19.930 119.160 1.00 24.03 397 ASN A N 1
ATOM 1489 C CA . ASN A 1 195 ? 9.006 19.660 118.040 1.00 23.84 397 ASN A CA 1
ATOM 1490 C C . ASN A 1 195 ? 8.173 19.106 116.907 1.00 21.41 397 ASN A C 1
ATOM 1491 O O . ASN A 1 195 ? 7.026 18.728 117.118 1.00 23.15 397 ASN A O 1
ATOM 1496 N N . LEU A 1 196 ? 8.757 19.050 115.719 1.00 22.23 398 LEU A N 1
ATOM 1497 C CA . LEU A 1 196 ? 7.997 18.693 114.527 1.00 22.30 398 LEU A CA 1
ATOM 1498 C C . LEU A 1 196 ? 8.347 17.311 114.006 1.00 24.39 398 LEU A C 1
ATOM 1499 O O . LEU A 1 196 ? 7.985 16.951 112.885 1.00 23.42 398 LEU A O 1
ATOM 1504 N N . GLN A 1 197 ? 9.048 16.537 114.820 1.00 22.04 399 GLN A N 1
ATOM 1505 C CA . GLN A 1 197 ? 9.622 15.284 114.350 1.00 24.10 399 GLN A CA 1
ATOM 1506 C C . GLN A 1 197 ? 8.571 14.194 114.110 1.00 21.04 399 GLN A C 1
ATOM 1507 O O . GLN A 1 197 ? 8.846 13.238 113.396 1.00 25.20 399 GLN A O 1
ATOM 1513 N N . ARG A 1 198 ? 7.379 14.347 114.684 1.00 20.37 400 ARG A N 1
ATOM 1514 C CA . ARG A 1 198 ? 6.296 13.381 114.447 1.00 19.11 400 ARG A CA 1
ATOM 1515 C C . ARG A 1 198 ? 5.215 13.938 113.511 1.00 20.65 400 ARG A C 1
ATOM 1516 O O . ARG A 1 198 ? 4.201 13.288 113.255 1.00 17.59 400 ARG A O 1
ATOM 1524 N N . VAL A 1 199 ? 5.424 15.131 112.970 1.00 18.43 401 VAL A N 1
ATOM 1525 C CA . VAL A 1 199 ? 4.406 15.670 112.082 1.00 17.61 401 VAL A CA 1
ATOM 1526 C C . VAL A 1 199 ? 4.383 14.919 110.760 1.00 18.07 401 VAL A C 1
ATOM 1527 O O . VAL A 1 199 ? 5.379 14.879 110.046 1.00 18.21 401 VAL A O 1
ATOM 1531 N N . SER A 1 200 ? 3.238 14.310 110.461 1.00 15.73 402 SER A N 1
ATOM 1532 C CA . SER A 1 200 ? 3.067 13.587 109.203 1.00 16.15 402 SER A CA 1
ATOM 1533 C C . SER A 1 200 ? 1.853 14.094 108.429 1.00 15.34 402 SER A C 1
ATOM 1534 O O . SER A 1 200 ? 1.626 13.669 107.291 1.00 15.92 402 SER A O 1
ATOM 1537 N N . TYR A 1 201 ? 1.091 15.013 109.024 1.00 15.22 403 TYR A N 1
ATOM 1538 C CA . TYR A 1 201 ? -0.125 15.551 108.406 1.00 14.30 403 TYR A CA 1
ATOM 1539 C C . TYR A 1 201 ? -0.119 17.055 108.669 1.00 15.89 403 TYR A C 1
ATOM 1540 O O . TYR A 1 201 ? -0.148 17.491 109.814 1.00 16.91 403 TYR A O 1
AT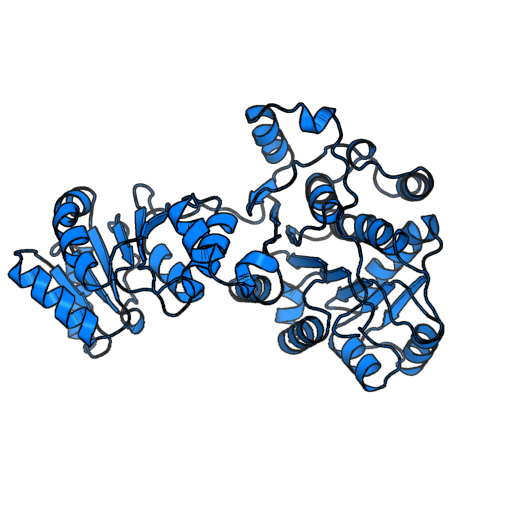OM 1549 N N . LEU A 1 202 ? -0.028 17.831 107.597 1.00 15.27 404 LEU A N 1
ATOM 1550 C CA . LEU A 1 202 ? 0.260 19.257 107.705 1.00 16.22 404 LEU A CA 1
ATOM 1551 C C . LEU A 1 202 ? -0.744 20.037 106.876 1.00 16.02 404 LEU A C 1
ATOM 1552 O O . LEU A 1 202 ? -0.866 19.800 105.676 1.00 17.20 404 LEU A O 1
ATOM 1557 N N . VAL A 1 203 ? -1.466 20.953 107.513 1.00 17.01 405 VAL A N 1
ATOM 1558 C CA . VAL A 1 203 ? -2.469 21.764 106.839 1.00 16.57 405 VAL A CA 1
ATOM 1559 C C . VAL A 1 203 ? -2.093 23.238 106.902 1.00 17.37 405 VAL A C 1
ATOM 1560 O O . VAL A 1 203 ? -1.765 23.738 107.974 1.00 18.74 405 VAL A O 1
ATOM 1564 N N . PHE A 1 204 ? -2.137 23.918 105.755 1.00 16.95 406 PHE A N 1
ATOM 1565 C CA . PHE A 1 204 ? -2.034 25.374 105.698 1.00 20.76 406 PHE A CA 1
ATOM 1566 C C . PHE A 1 204 ? -3.388 25.908 105.261 1.00 18.72 406 PHE A C 1
ATOM 1567 O O . PHE A 1 204 ? -3.799 25.709 104.115 1.00 20.36 406 PHE A O 1
ATOM 1575 N N . ASP A 1 205 ? -4.111 26.529 106.189 1.00 21.38 407 ASP A N 1
ATOM 1576 C CA . ASP A 1 205 ? -5.451 27.023 105.915 1.00 17.83 407 ASP A CA 1
ATOM 1577 C C . ASP A 1 205 ? -5.396 28.522 105.668 1.00 23.95 407 ASP A C 1
ATOM 1578 O O . ASP A 1 205 ? -4.615 29.216 106.320 1.00 21.93 407 ASP A O 1
ATOM 1583 N N . GLU A 1 206 ? -6.229 28.998 104.741 1.00 21.23 408 GLU A N 1
ATOM 1584 C CA . GLU A 1 206 ? -6.267 30.418 104.354 1.00 21.33 408 GLU A CA 1
ATOM 1585 C C . GLU A 1 206 ? -4.858 30.904 104.058 1.00 22.79 408 GLU A C 1
ATOM 1586 O O . GLU A 1 206 ? -4.392 31.902 104.610 1.00 24.47 408 GLU A O 1
ATOM 1592 N N . ALA A 1 207 ? -4.193 30.186 103.167 1.00 22.25 409 ALA A N 1
ATOM 1593 C CA . ALA A 1 207 ? -2.798 30.421 102.872 1.00 19.77 409 ALA A CA 1
ATOM 1594 C C . ALA A 1 207 ? -2.622 31.767 102.180 1.00 24.02 409 ALA A C 1
ATOM 1595 O O . ALA A 1 207 ? -1.588 32.409 102.345 1.00 19.67 409 ALA A O 1
ATOM 1597 N N . ASP A 1 208 ? -3.629 32.185 101.420 1.00 25.25 410 ASP A N 1
ATOM 1598 C CA . ASP A 1 208 ? -3.563 33.489 100.781 1.00 25.52 410 ASP A CA 1
ATOM 1599 C C . ASP A 1 208 ? -3.565 34.574 101.842 1.00 26.13 410 ASP A C 1
ATOM 1600 O O . ASP A 1 208 ? -2.774 35.518 101.756 1.00 23.60 410 ASP A O 1
ATOM 1605 N N . ARG A 1 209 ? -4.413 34.427 102.846 1.00 24.76 411 ARG A N 1
ATOM 1606 C CA . ARG A 1 209 ? -4.457 35.373 103.940 1.00 23.99 411 ARG A CA 1
ATOM 1607 C C . ARG A 1 209 ? -3.142 35.383 104.691 1.00 25.42 411 ARG A C 1
ATOM 1608 O O . ARG A 1 209 ? -2.670 36.403 105.102 1.00 24.38 411 ARG A O 1
ATOM 1616 N N . MET A 1 210 ? -2.562 34.224 104.883 1.00 23.10 412 MET A N 1
ATOM 1617 C CA . MET A 1 210 ? -1.274 34.131 105.553 1.00 21.57 412 MET A CA 1
ATOM 1618 C C . MET A 1 210 ? -0.186 34.868 104.783 1.00 24.23 412 MET A C 1
ATOM 1619 O O . MET A 1 210 ? 0.673 35.518 105.389 1.00 24.07 412 MET A O 1
ATOM 1624 N N . PHE A 1 211 ? -0.217 34.788 103.455 1.00 22.02 413 PHE A N 1
ATOM 1625 C CA . PHE A 1 211 ? 0.778 35.493 102.654 1.00 23.22 413 PHE A CA 1
ATOM 1626 C C . PHE A 1 211 ? 0.545 36.994 102.767 1.00 22.12 413 PHE A C 1
ATOM 1627 O O . PHE A 1 211 ? 1.494 37.760 102.904 1.00 21.84 413 PHE A O 1
ATOM 1635 N N . ASP A 1 212 ? -0.720 37.403 102.725 1.00 22.24 414 ASP A N 1
ATOM 1636 C CA . ASP A 1 212 ? -1.058 38.825 102.788 1.00 23.83 414 ASP A CA 1
ATOM 1637 C C . ASP A 1 212 ? -0.657 39.434 104.129 1.00 26.74 414 ASP A C 1
ATOM 1638 O O . ASP A 1 212 ? -0.323 40.614 104.202 1.00 28.81 414 ASP A O 1
ATOM 1643 N N . MET A 1 213 ? -0.687 38.630 105.187 1.00 22.94 415 MET A N 1
ATOM 1644 C CA . MET A 1 213 ? -0.342 39.106 106.523 1.00 23.43 415 MET A CA 1
ATOM 1645 C C . MET A 1 213 ? 1.161 39.021 106.803 1.00 22.27 415 MET A C 1
ATOM 1646 O O . MET A 1 213 ? 1.603 39.300 107.917 1.00 27.95 415 MET A O 1
ATOM 1651 N N . GLY A 1 214 ? 1.949 38.645 105.801 1.00 22.33 416 GLY A N 1
ATOM 1652 C CA . GLY A 1 214 ? 3.395 38.640 105.930 1.00 24.44 416 GLY A CA 1
ATOM 1653 C C . GLY A 1 214 ? 4.075 37.346 106.342 1.00 22.06 416 GLY A C 1
ATOM 1654 O O . GLY A 1 214 ? 5.267 37.340 106.656 1.00 26.15 416 GLY A O 1
ATOM 1655 N N . PHE A 1 215 ? 3.340 36.236 106.292 1.00 23.46 417 PHE A N 1
ATOM 1656 C CA . PHE A 1 215 ? 3.814 34.976 106.855 1.00 24.02 417 PHE A CA 1
ATOM 1657 C C . PHE A 1 215 ? 4.488 34.002 105.890 1.00 23.20 417 PHE A C 1
ATOM 1658 O O . PHE A 1 215 ? 4.757 32.865 106.273 1.00 23.43 417 PHE A O 1
ATOM 1666 N N . GLU A 1 216 ? 4.771 34.408 104.654 1.00 23.89 418 GLU A N 1
ATOM 1667 C CA . GLU A 1 216 ? 5.276 33.432 103.682 1.00 24.26 418 GLU A CA 1
ATOM 1668 C C . GLU A 1 216 ? 6.564 32.745 104.149 1.00 26.01 418 GLU A C 1
ATOM 1669 O O . GLU A 1 216 ? 6.706 31.522 104.036 1.00 24.42 418 GLU A O 1
ATOM 1675 N N . TYR A 1 217 ? 7.493 33.528 104.693 1.00 25.95 419 TYR A N 1
ATOM 1676 C CA . TYR A 1 217 ? 8.752 32.997 105.205 1.00 25.17 419 TYR A CA 1
ATOM 1677 C C . TYR A 1 217 ? 8.537 31.969 106.320 1.00 20.91 419 TYR A C 1
ATOM 1678 O O . TYR A 1 217 ? 9.225 30.957 106.368 1.00 25.73 419 TYR A O 1
ATOM 1687 N N . GLN A 1 218 ? 7.576 32.237 107.194 1.00 25.57 420 GLN A N 1
ATOM 1688 C CA . GLN A 1 218 ? 7.303 31.330 108.304 1.00 24.56 420 GLN A CA 1
ATOM 1689 C C . GLN A 1 218 ? 6.634 30.057 107.787 1.00 22.07 420 GLN A C 1
ATOM 1690 O O . GLN A 1 218 ? 6.995 28.954 108.199 1.00 22.17 420 GLN A O 1
ATOM 1696 N N . VAL A 1 219 ? 5.681 30.214 106.875 1.00 24.56 421 VAL A N 1
ATOM 1697 C CA . VAL A 1 219 ? 5.035 29.065 106.237 1.00 22.22 421 VAL A CA 1
ATOM 1698 C C . VAL A 1 219 ? 6.065 28.166 105.571 1.00 23.28 421 VAL A C 1
ATOM 1699 O O . VAL A 1 219 ? 6.053 26.945 105.758 1.00 20.80 421 VAL A O 1
ATOM 1703 N N . ARG A 1 220 ? 6.965 28.761 104.797 1.00 22.57 422 ARG A N 1
ATOM 1704 C CA . ARG A 1 220 ? 7.982 27.982 104.116 1.00 21.60 422 ARG A CA 1
ATOM 1705 C C . ARG A 1 220 ? 8.950 27.325 105.096 1.00 22.15 422 ARG A C 1
ATOM 1706 O O . ARG A 1 220 ? 9.453 26.235 104.832 1.00 25.46 422 ARG A O 1
ATOM 1714 N N . SER A 1 221 ? 9.213 27.977 106.229 1.00 24.82 423 SER A N 1
ATOM 1715 C CA . SER A 1 221 ? 10.154 27.426 107.195 1.00 23.80 423 SER A CA 1
ATOM 1716 C C . SER A 1 221 ? 9.582 26.169 107.843 1.00 23.82 423 SER A C 1
ATOM 1717 O O . SER A 1 221 ? 10.282 25.162 108.016 1.00 24.69 423 SER A O 1
ATOM 1720 N N . ILE A 1 222 ? 8.308 26.250 108.197 1.00 23.48 424 ILE A N 1
ATOM 1721 C CA . ILE A 1 222 ? 7.587 25.111 108.756 1.00 21.64 424 ILE A CA 1
ATOM 1722 C C . ILE A 1 222 ? 7.584 23.943 107.772 1.00 22.02 424 ILE A C 1
ATOM 1723 O O . ILE A 1 222 ? 7.911 22.815 108.145 1.00 24.27 424 ILE A O 1
ATOM 1728 N N . ALA A 1 223 ? 7.244 24.217 106.513 1.00 21.85 425 ALA A N 1
ATOM 1729 C CA . ALA A 1 223 ? 7.247 23.170 105.499 1.00 22.19 425 ALA A CA 1
ATOM 1730 C C . ALA A 1 223 ? 8.625 22.547 105.372 1.00 25.51 425 ALA A C 1
ATOM 1731 O O . ALA A 1 223 ? 8.758 21.341 105.175 1.00 26.72 425 ALA A O 1
ATOM 1733 N N . SER A 1 224 ? 9.656 23.373 105.515 1.00 24.72 426 SER A N 1
ATOM 1734 C CA . SER A 1 224 ? 11.026 22.919 105.334 1.00 26.45 426 SER A CA 1
ATOM 1735 C C . SER A 1 224 ? 11.492 22.023 106.469 1.00 26.29 426 SER A C 1
ATOM 1736 O O . SER A 1 224 ? 12.404 21.223 106.295 1.00 28.21 426 SER A O 1
ATOM 1739 N N . HIS A 1 225 ? 10.876 22.163 107.634 1.00 24.80 427 HIS A N 1
ATOM 1740 C CA . HIS A 1 225 ? 11.355 21.444 108.808 1.00 26.59 427 HIS A CA 1
ATOM 1741 C C . HIS A 1 225 ? 10.476 20.251 109.169 1.00 27.24 427 HIS A C 1
ATOM 1742 O O . HIS A 1 225 ? 10.795 19.476 110.075 1.00 28.11 427 HIS A O 1
ATOM 1749 N N . VAL A 1 226 ? 9.373 20.095 108.446 1.00 24.03 428 VAL A N 1
ATOM 1750 C CA . VAL A 1 226 ? 8.558 18.896 108.578 1.00 23.10 428 VAL A CA 1
ATOM 1751 C C . VAL A 1 226 ? 9.034 17.897 107.533 1.00 23.85 428 VAL A C 1
ATOM 1752 O O . VAL A 1 226 ? 9.430 18.297 106.432 1.00 26.11 428 VAL A O 1
ATOM 1756 N N . ARG A 1 227 ? 9.035 16.612 107.889 1.00 22.55 429 ARG A N 1
ATOM 1757 C CA . ARG A 1 227 ? 9.498 15.543 107.001 1.00 25.02 429 ARG A CA 1
ATOM 1758 C C . ARG A 1 227 ? 8.847 15.676 105.629 1.00 23.39 429 ARG A C 1
ATOM 1759 O O . ARG A 1 227 ? 7.664 15.974 105.536 1.00 23.14 429 ARG A O 1
ATOM 1767 N N . PRO A 1 228 ? 9.633 15.484 104.562 1.00 27.70 430 PRO A N 1
ATOM 1768 C CA . PRO A 1 228 ? 9.144 15.811 103.220 1.00 26.30 430 PRO A CA 1
ATOM 1769 C C . PRO A 1 228 ? 8.129 14.811 102.677 1.00 24.74 430 PRO A C 1
ATOM 1770 O O . PRO A 1 228 ? 7.473 15.105 101.671 1.00 27.82 430 PRO A O 1
ATOM 1774 N N . ASP A 1 229 ? 7.999 13.656 103.325 1.00 24.17 431 ASP A N 1
ATOM 1775 C CA . ASP A 1 229 ? 7.062 12.631 102.867 1.00 25.48 431 ASP A CA 1
ATOM 1776 C C . ASP A 1 229 ? 5.756 12.709 103.645 1.00 24.77 431 ASP A C 1
ATOM 1777 O O . ASP A 1 229 ? 4.942 11.804 103.600 1.00 21.29 431 ASP A O 1
ATOM 1782 N N . ARG A 1 230 ? 5.575 13.810 104.357 1.00 20.67 432 ARG A N 1
ATOM 1783 C CA . ARG A 1 230 ? 4.315 14.144 105.007 1.00 19.71 432 ARG A CA 1
ATOM 1784 C C . ARG A 1 230 ? 3.159 14.192 104.008 1.00 16.40 432 ARG A C 1
ATOM 1785 O O . ARG A 1 230 ? 3.360 14.305 102.794 1.00 19.87 432 ARG A O 1
ATOM 1793 N N . GLN A 1 231 ? 1.947 14.163 104.531 1.00 16.46 433 GLN A N 1
ATOM 1794 C CA . GLN A 1 231 ? 0.791 14.559 103.739 1.00 16.05 433 GLN A CA 1
ATOM 1795 C C . GLN A 1 231 ? 0.532 16.041 103.983 1.00 16.49 433 GLN A C 1
ATOM 1796 O O . GLN A 1 231 ? 0.511 16.489 105.134 1.00 16.33 433 GLN A O 1
ATOM 1802 N N . THR A 1 232 ? 0.360 16.813 102.916 1.00 15.40 434 THR A N 1
ATOM 1803 C CA . THR A 1 232 ? 0.162 18.257 103.044 1.00 17.30 434 THR A CA 1
ATOM 1804 C C . THR A 1 232 ? -1.103 18.720 102.322 1.00 17.09 434 THR A C 1
ATOM 1805 O O . THR A 1 232 ? -1.351 18.324 101.178 1.00 18.82 434 THR A O 1
ATOM 1809 N N . LEU A 1 233 ? -1.884 19.565 102.990 1.00 15.43 435 LEU A N 1
ATOM 1810 C CA . LEU A 1 233 ? -3.100 20.138 102.435 1.00 15.37 435 LEU A CA 1
ATOM 1811 C C . LEU A 1 233 ? -2.980 21.644 102.527 1.00 20.43 435 LEU A C 1
ATOM 1812 O O . LEU A 1 233 ? -2.497 22.166 103.529 1.00 19.38 435 LEU A O 1
ATOM 1817 N N . LEU A 1 234 ? -3.408 22.320 101.465 1.00 17.82 436 LEU A N 1
ATOM 1818 C CA . LEU A 1 234 ? -3.287 23.768 101.321 1.00 20.21 436 LEU A CA 1
ATOM 1819 C C . LEU A 1 234 ? -4.631 24.326 100.884 1.00 20.98 436 LEU A C 1
ATOM 1820 O O . LEU A 1 234 ? -5.207 23.865 99.905 1.00 19.06 436 LEU A O 1
ATOM 1825 N N . PHE A 1 235 ? -5.143 25.309 101.612 1.00 20.55 437 PHE A N 1
ATOM 1826 C CA . PHE A 1 235 ? -6.428 25.913 101.267 1.00 20.55 437 PHE A CA 1
ATOM 1827 C C . PHE A 1 235 ? -6.283 27.401 101.064 1.00 25.30 437 PHE A C 1
ATOM 1828 O O . PHE A 1 235 ? -5.544 28.062 101.782 1.00 26.50 437 PHE A O 1
ATOM 1836 N N . SER A 1 236 ? -6.980 27.908 100.059 1.00 22.19 438 SER A N 1
ATOM 1837 C CA . SER A 1 236 ? -6.970 29.332 99.760 1.00 23.60 438 SER A CA 1
ATOM 1838 C C . SER A 1 236 ? -8.287 29.705 99.103 1.00 27.54 438 SER A C 1
ATOM 1839 O O . SER A 1 236 ? -8.899 28.879 98.433 1.00 26.71 438 SER A O 1
ATOM 1842 N N . ALA A 1 237 ? -8.739 30.939 99.295 1.00 24.55 439 ALA A N 1
ATOM 1843 C CA . ALA A 1 237 ? -9.987 31.370 98.685 1.00 25.19 439 ALA A CA 1
ATOM 1844 C C . ALA A 1 237 ? -9.747 31.773 97.246 1.00 27.78 439 ALA A C 1
ATOM 1845 O O . ALA A 1 237 ? -10.670 31.842 96.448 1.00 31.29 439 ALA A O 1
ATOM 1847 N N . THR A 1 238 ? -8.488 32.055 96.941 1.00 26.24 440 THR A N 1
ATOM 1848 C CA . THR A 1 238 ? -8.077 32.514 95.628 1.00 30.88 440 THR A CA 1
ATOM 1849 C C . THR A 1 238 ? -6.869 31.728 95.184 1.00 27.92 440 THR A C 1
ATOM 1850 O O . THR A 1 238 ? -6.144 31.163 95.998 1.00 35.49 440 THR A O 1
ATOM 1854 N N . PHE A 1 239 ? -6.643 31.672 93.886 1.00 40.09 441 PHE A N 1
ATOM 1855 C CA . PHE A 1 239 ? -5.358 31.189 93.452 1.00 43.47 441 PHE A CA 1
ATOM 1856 C C . PHE A 1 239 ? -4.694 32.360 92.772 1.00 39.63 441 PHE A C 1
ATOM 1857 O O . PHE A 1 239 ? -5.290 33.069 91.965 1.00 50.20 441 PHE A O 1
ATOM 1865 N N . ARG A 1 240 ? -3.463 32.590 93.171 1.00 35.16 442 ARG A N 1
ATOM 1866 C CA . ARG A 1 240 ? -2.655 33.650 92.638 1.00 38.57 442 ARG A CA 1
ATOM 1867 C C . ARG A 1 240 ? -1.289 33.038 92.444 1.00 34.01 442 ARG A C 1
ATOM 1868 O O . ARG A 1 240 ? -1.007 31.978 93.003 1.00 29.19 442 ARG A O 1
ATOM 1876 N N . LYS A 1 241 ? -0.449 33.676 91.639 1.00 30.50 443 LYS A N 1
ATOM 1877 C CA . LYS A 1 241 ? 0.853 33.110 91.318 1.00 23.68 443 LYS A CA 1
ATOM 1878 C C . LYS A 1 241 ? 1.677 32.772 92.556 1.00 25.80 443 LYS A C 1
ATOM 1879 O O . LYS A 1 241 ? 2.388 31.768 92.575 1.00 23.56 443 LYS A O 1
ATOM 1885 N N . LYS A 1 242 ? 1.581 33.602 93.590 1.00 27.23 444 LYS A N 1
ATOM 1886 C CA . LYS A 1 242 ? 2.345 33.350 94.807 1.00 25.37 444 LYS A CA 1
ATOM 1887 C C . LYS A 1 242 ? 1.963 32.023 95.461 1.00 24.51 444 LYS A C 1
ATOM 1888 O O . LYS A 1 242 ? 2.826 31.261 95.875 1.00 25.66 444 LYS A O 1
ATOM 1894 N N . ILE A 1 243 ? 0.669 31.753 95.541 1.00 27.27 445 ILE A N 1
ATOM 1895 C CA . ILE A 1 243 ? 0.210 30.524 96.190 1.00 23.66 445 ILE A CA 1
ATOM 1896 C C . ILE A 1 243 ? 0.469 29.314 95.294 1.00 25.74 445 ILE A C 1
ATOM 1897 O O . ILE A 1 243 ? 0.813 28.235 95.774 1.00 25.52 445 ILE A O 1
ATOM 1902 N N . GLU A 1 244 ? 0.338 29.494 93.983 1.00 25.08 446 GLU A N 1
ATOM 1903 C CA . GLU A 1 244 ? 0.648 28.411 93.063 1.00 23.87 446 GLU A CA 1
ATOM 1904 C C . GLU A 1 244 ? 2.111 28.014 93.157 1.00 21.94 446 GLU A C 1
ATOM 1905 O O . GLU A 1 244 ? 2.447 26.827 93.163 1.00 22.42 446 GLU A O 1
ATOM 1911 N N . LYS A 1 245 ? 2.990 29.008 93.254 1.00 21.08 447 LYS A N 1
ATOM 1912 C CA . LYS A 1 245 ? 4.402 28.708 93.410 1.00 20.72 447 LYS A CA 1
ATOM 1913 C C . LYS A 1 245 ? 4.647 27.989 94.735 1.00 24.34 447 LYS A C 1
ATOM 1914 O O . LYS A 1 245 ? 5.430 27.046 94.795 1.00 26.38 447 LYS A O 1
ATOM 1920 N N . LEU A 1 246 ? 3.964 28.441 95.783 1.00 24.17 448 LEU A N 1
ATOM 1921 C CA . LEU A 1 246 ? 4.047 27.779 97.079 1.00 25.00 448 LEU A CA 1
ATOM 1922 C C . LEU A 1 246 ? 3.651 26.304 96.969 1.00 25.75 448 LEU A C 1
ATOM 1923 O O . LEU A 1 246 ? 4.379 25.421 97.425 1.00 23.97 448 LEU A O 1
ATOM 1928 N N . ALA A 1 247 ? 2.502 26.048 96.348 1.00 24.96 449 ALA A N 1
ATOM 1929 C CA . ALA A 1 247 ? 2.010 24.680 96.167 1.00 23.22 449 ALA A CA 1
ATOM 1930 C C . ALA A 1 247 ? 3.018 23.792 95.446 1.00 24.03 449 ALA A C 1
ATOM 1931 O O . ALA A 1 247 ? 3.192 22.626 95.799 1.00 25.56 449 ALA A O 1
ATOM 1933 N N . ARG A 1 248 ? 3.687 24.329 94.427 1.00 22.63 450 ARG A N 1
ATOM 1934 C CA . ARG A 1 248 ? 4.706 23.554 93.734 1.00 22.19 450 ARG A CA 1
ATOM 1935 C C . ARG A 1 248 ? 5.855 23.205 94.657 1.00 25.64 450 ARG A C 1
ATOM 1936 O O . ARG A 1 248 ? 6.495 22.163 94.504 1.00 23.54 450 ARG A O 1
ATOM 1944 N N . ASP A 1 249 ? 6.125 24.097 95.601 1.00 23.42 451 ASP A N 1
ATOM 1945 C CA . ASP A 1 249 ? 7.262 23.936 96.490 1.00 25.00 451 ASP A CA 1
ATOM 1946 C C . ASP A 1 249 ? 6.995 23.029 97.689 1.00 22.81 451 ASP A C 1
ATOM 1947 O O . ASP A 1 249 ? 7.914 22.358 98.152 1.00 27.68 451 ASP A O 1
ATOM 1952 N N . ILE A 1 250 ? 5.763 23.013 98.200 1.00 22.35 452 ILE A N 1
ATOM 1953 C CA . ILE A 1 250 ? 5.511 22.312 99.465 1.00 23.44 452 ILE A CA 1
ATOM 1954 C C . ILE A 1 250 ? 4.532 21.143 99.358 1.00 22.33 452 ILE A C 1
ATOM 1955 O O . ILE A 1 250 ? 4.258 20.474 100.359 1.00 22.36 452 ILE A O 1
ATOM 1960 N N . LEU A 1 251 ? 4.002 20.902 98.164 1.00 23.93 453 LEU A N 1
ATOM 1961 C CA . LEU A 1 251 ? 3.119 19.756 97.939 1.00 21.94 453 LEU A CA 1
ATOM 1962 C C . LEU A 1 251 ? 3.720 18.789 96.943 1.00 23.80 453 LEU A C 1
ATOM 1963 O O . LEU A 1 251 ? 4.559 19.156 96.122 1.00 25.49 453 LEU A O 1
ATOM 1968 N N . ILE A 1 252 ? 3.276 17.545 97.001 1.00 22.59 454 ILE A N 1
ATOM 1969 C CA . ILE A 1 252 ? 3.740 16.557 96.054 1.00 22.59 454 ILE A CA 1
ATOM 1970 C C . ILE A 1 252 ? 2.521 15.961 95.351 1.00 21.74 454 ILE A C 1
ATOM 1971 O O . ILE A 1 252 ? 1.631 15.415 95.984 1.00 19.25 454 ILE A O 1
ATOM 1976 N N . ASP A 1 253 ? 2.468 16.133 94.038 1.00 19.76 455 ASP A N 1
ATOM 1977 C CA . ASP A 1 253 ? 1.342 15.653 93.236 1.00 16.60 455 ASP A CA 1
ATOM 1978 C C . ASP A 1 253 ? -0.029 15.856 93.853 1.00 16.91 455 ASP A C 1
ATOM 1979 O O . ASP A 1 253 ? -0.770 14.894 94.063 1.00 17.63 455 ASP A O 1
ATOM 1984 N N . PRO A 1 254 ? -0.387 17.101 94.132 1.00 16.83 456 PRO A N 1
ATOM 1985 C CA . PRO A 1 254 ? -1.667 17.331 94.794 1.00 16.14 456 PRO A CA 1
ATOM 1986 C C . PRO A 1 254 ? -2.834 17.158 93.849 1.00 17.92 456 PRO A C 1
ATOM 1987 O O . PRO A 1 254 ? -2.698 17.306 92.628 1.00 17.43 456 PRO A O 1
ATOM 1991 N N . ILE A 1 255 ? -3.985 16.839 94.418 1.00 15.10 457 ILE A N 1
ATOM 1992 C CA . ILE A 1 255 ? -5.229 16.992 93.698 1.00 15.22 457 ILE A CA 1
ATOM 1993 C C . ILE A 1 255 ? -5.751 18.419 93.930 1.00 17.82 457 ILE A C 1
ATOM 1994 O O . ILE A 1 255 ? -5.831 18.885 95.075 1.00 16.61 457 ILE A O 1
ATOM 1999 N N . ARG A 1 256 ? -6.053 19.130 92.843 1.00 16.54 458 ARG A N 1
ATOM 2000 C CA . ARG A 1 256 ? -6.553 20.495 92.938 1.00 18.96 458 ARG A CA 1
ATOM 2001 C C . ARG A 1 256 ? -8.078 20.445 92.903 1.00 17.84 458 ARG A C 1
ATOM 2002 O O . ARG A 1 256 ? -8.664 19.892 91.961 1.00 20.38 458 ARG A O 1
ATOM 2010 N N . VAL A 1 257 ? -8.712 21.005 93.924 1.00 18.29 459 VAL A N 1
ATOM 2011 C CA . VAL A 1 257 ? -10.157 21.025 94.056 1.00 19.32 459 VAL A CA 1
ATOM 2012 C C . VAL A 1 257 ? -10.639 22.476 94.148 1.00 21.00 459 VAL A C 1
ATOM 2013 O O . VAL A 1 257 ? -10.343 23.189 95.111 1.00 20.39 459 VAL A O 1
ATOM 2017 N N . VAL A 1 258 ? -11.373 22.914 93.133 1.00 23.32 460 VAL A N 1
ATOM 2018 C CA . VAL A 1 258 ? -11.812 24.308 93.048 1.00 23.42 460 VAL A CA 1
ATOM 2019 C C . VAL A 1 258 ? -13.330 24.409 93.097 1.00 24.69 460 VAL A C 1
ATOM 2020 O O . VAL A 1 258 ? -14.012 23.799 92.275 1.00 28.84 460 VAL A O 1
ATOM 2024 N N . GLN A 1 259 ? -13.869 25.161 94.051 1.00 30.00 461 GLN A N 1
ATOM 2025 C CA . GLN A 1 259 ? -15.298 25.455 94.033 1.00 36.07 461 GLN A CA 1
ATOM 2026 C C . GLN A 1 259 ? -15.596 26.347 92.830 1.00 43.28 461 GLN A C 1
ATOM 2027 O O . GLN A 1 259 ? -14.950 27.376 92.636 1.00 47.34 461 GLN A O 1
ATOM 2033 N N . GLY A 1 260 ? -16.577 25.936 92.031 1.00 41.58 462 GLY A N 1
ATOM 2034 C CA . GLY A 1 260 ? -16.805 26.476 90.701 1.00 45.65 462 GLY A CA 1
ATOM 2035 C C . GLY A 1 260 ? -16.867 27.982 90.522 1.00 53.38 462 GLY A C 1
ATOM 2036 O O . GLY A 1 260 ? -16.246 28.530 89.607 1.00 53.93 462 GLY A O 1
ATOM 2037 N N . ASP A 1 261 ? -17.615 28.657 91.389 1.00 54.73 463 ASP A N 1
ATOM 2038 C CA . ASP A 1 261 ? -17.868 30.088 91.225 1.00 55.53 463 ASP A CA 1
ATOM 2039 C C . ASP A 1 261 ? -16.665 30.949 91.606 1.00 56.22 463 ASP A C 1
ATOM 2040 O O . ASP A 1 261 ? -16.697 32.169 91.457 1.00 57.24 463 ASP A O 1
ATOM 2045 N N . ILE A 1 262 ? -15.630 30.292 92.130 1.00 58.01 464 ILE A N 1
ATOM 2046 C CA . ILE A 1 262 ? -14.408 30.951 92.616 1.00 58.56 464 ILE A CA 1
ATOM 2047 C C . ILE A 1 262 ? -13.158 30.778 91.795 1.00 60.53 464 ILE A C 1
ATOM 2048 O O . ILE A 1 262 ? -12.062 31.106 92.266 1.00 63.61 464 ILE A O 1
ATOM 2053 N N . GLY A 1 263 ? -13.312 30.260 90.594 1.00 58.40 465 GLY A N 1
ATOM 2054 C CA . GLY A 1 263 ? -12.225 30.044 89.667 1.00 58.80 465 GLY A CA 1
ATOM 2055 C C . GLY A 1 263 ? -12.529 30.814 88.405 1.00 64.60 465 GLY A C 1
ATOM 2056 O O . GLY A 1 263 ? -12.132 31.959 88.272 1.00 67.53 465 GLY A O 1
ATOM 2057 N N . GLU A 1 264 ? -13.205 30.111 87.490 1.00 65.13 466 GLU A N 1
ATOM 2058 C CA . GLU A 1 264 ? -13.519 30.670 86.224 1.00 66.08 466 GLU A CA 1
ATOM 2059 C C . GLU A 1 264 ? -13.115 29.877 84.999 1.00 66.98 466 GLU A C 1
ATOM 2060 O O . GLU A 1 264 ? -13.634 28.811 84.697 1.00 62.65 466 GLU A O 1
ATOM 2066 N N . ALA A 1 265 ? -12.170 30.498 84.288 1.00 69.05 467 ALA A N 1
ATOM 2067 C CA . ALA A 1 265 ? -11.556 29.978 83.094 1.00 66.59 467 ALA A CA 1
ATOM 2068 C C . ALA A 1 265 ? -10.521 30.979 82.599 1.00 65.94 467 ALA A C 1
ATOM 2069 O O . ALA A 1 265 ? -10.812 32.147 82.375 1.00 65.96 467 ALA A O 1
ATOM 2071 N N . GLU A 1 267 ? -9.773 28.576 81.446 1.00 51.95 469 GLU A N 1
ATOM 2072 C CA . GLU A 1 267 ? -9.699 27.428 80.600 1.00 52.56 469 GLU A CA 1
ATOM 2073 C C . GLU A 1 267 ? -8.248 27.217 80.307 1.00 46.88 469 GLU A C 1
ATOM 2074 O O . GLU A 1 267 ? -7.545 28.148 80.104 1.00 48.84 469 GLU A O 1
ATOM 2080 N N . ASP A 1 268 ? -7.825 25.973 80.305 1.00 44.97 470 ASP A N 1
ATOM 2081 C CA . ASP A 1 268 ? -6.432 25.684 80.115 1.00 38.40 470 ASP A CA 1
ATOM 2082 C C . ASP A 1 268 ? -5.977 25.586 78.703 1.00 34.27 470 ASP A C 1
ATOM 2083 O O . ASP A 1 268 ? -6.648 25.082 77.855 1.00 35.82 470 ASP A O 1
ATOM 2088 N N . VAL A 1 269 ? -4.782 26.087 78.499 1.00 28.46 471 VAL A N 1
ATOM 2089 C CA . VAL A 1 269 ? -4.170 26.055 77.174 1.00 28.22 471 VAL A CA 1
ATOM 2090 C C . VAL A 1 269 ? -3.885 24.628 76.720 1.00 22.38 471 VAL A C 1
ATOM 2091 O O . VAL A 1 269 ? -3.407 23.815 77.509 1.00 22.13 471 VAL A O 1
ATOM 2095 N N . THR A 1 270 ? -4.187 24.326 75.459 1.00 24.43 472 THR A N 1
ATOM 2096 C CA . THR A 1 270 ? -3.891 23.007 74.903 1.00 20.30 472 THR A CA 1
ATOM 2097 C C . THR A 1 270 ? -2.396 22.890 74.691 1.00 20.04 472 THR A C 1
ATOM 2098 O O . THR A 1 270 ? -1.818 23.628 73.907 1.00 19.75 472 THR A O 1
ATOM 2102 N N . GLN A 1 271 ? -1.781 21.960 75.406 1.00 17.05 473 GLN A N 1
ATOM 2103 C CA . GLN A 1 271 ? -0.346 21.756 75.304 1.00 15.24 473 GLN A CA 1
ATOM 2104 C C . GLN A 1 271 ? -0.039 20.458 74.580 1.00 14.19 473 GLN A C 1
ATOM 2105 O O . GLN A 1 271 ? -0.703 19.432 74.782 1.00 15.47 473 GLN A O 1
ATOM 2111 N N . ILE A 1 272 ? 0.948 20.519 73.694 1.00 12.80 474 ILE A N 1
ATOM 2112 C CA . ILE A 1 272 ? 1.459 19.334 73.020 1.00 12.90 474 ILE A CA 1
ATOM 2113 C C . ILE A 1 272 ? 2.960 19.279 73.307 1.00 12.49 474 ILE A C 1
ATOM 2114 O O . ILE A 1 272 ? 3.664 20.276 73.114 1.00 14.39 474 ILE A O 1
ATOM 2119 N N . VAL A 1 273 ? 3.438 18.144 73.798 1.00 13.18 475 VAL A N 1
ATOM 2120 C CA . VAL A 1 273 ? 4.842 17.988 74.164 1.00 14.44 475 VAL A CA 1
ATOM 2121 C C . VAL A 1 273 ? 5.482 16.924 73.291 1.00 14.17 475 VAL A C 1
ATOM 2122 O O . VAL A 1 273 ? 4.961 15.821 73.166 1.00 16.41 475 VAL A O 1
ATOM 2126 N N . GLU A 1 274 ? 6.594 17.252 72.641 1.00 12.57 476 GLU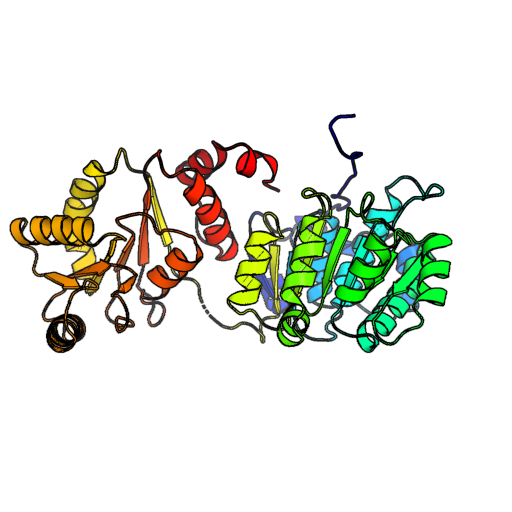 A N 1
ATOM 2127 C CA . GLU A 1 274 ? 7.272 16.252 71.827 1.00 16.33 476 GLU A CA 1
ATOM 2128 C C . GLU A 1 274 ? 8.687 16.062 72.339 1.00 15.19 476 GLU A C 1
ATOM 2129 O O . GLU A 1 274 ? 9.336 17.020 72.722 1.00 16.13 476 GLU A O 1
ATOM 2135 N N . ILE A 1 275 ? 9.126 14.811 72.392 1.00 16.33 477 ILE A N 1
ATOM 2136 C CA . ILE A 1 275 ? 10.470 14.487 72.850 1.00 16.08 477 ILE A CA 1
ATOM 2137 C C . ILE A 1 275 ? 11.298 14.143 71.612 1.00 14.79 477 ILE A C 1
ATOM 2138 O O . ILE A 1 275 ? 11.004 13.166 70.900 1.00 17.57 477 ILE A O 1
ATOM 2143 N N . LEU A 1 276 ? 12.298 14.971 71.331 1.00 13.13 478 LEU A N 1
ATOM 2144 C CA . LEU A 1 276 ? 13.095 14.835 70.121 1.00 13.49 478 LEU A CA 1
ATOM 2145 C C . LEU A 1 276 ? 14.463 14.285 70.451 1.00 14.50 478 LEU A C 1
ATOM 2146 O O . LEU A 1 276 ? 14.839 14.198 71.608 1.00 17.44 478 LEU A O 1
ATOM 2151 N N . HIS A 1 277 ? 15.207 13.942 69.408 1.00 14.99 479 HIS A N 1
ATOM 2152 C CA . HIS A 1 277 ? 16.525 13.318 69.547 1.00 15.84 479 HIS A CA 1
ATOM 2153 C C . HIS A 1 277 ? 17.543 14.171 70.298 1.00 14.90 479 HIS A C 1
ATOM 2154 O O . HIS A 1 277 ? 18.183 13.715 71.253 1.00 16.33 479 HIS A O 1
ATOM 2161 N N . SER A 1 278 ? 17.707 15.409 69.851 1.00 14.88 480 SER A N 1
ATOM 2162 C CA . SER A 1 278 ? 18.698 16.307 70.414 1.00 13.69 480 SER A CA 1
ATOM 2163 C C . SER A 1 278 ? 18.377 17.732 69.948 1.00 14.36 480 SER A C 1
ATOM 2164 O O . SER A 1 278 ? 17.547 17.927 69.061 1.00 14.94 480 SER A O 1
ATOM 2167 N N . GLY A 1 279 ? 19.036 18.718 70.545 1.00 14.84 481 GLY A N 1
ATOM 2168 C CA . GLY A 1 279 ? 18.796 20.113 70.221 1.00 17.92 481 GLY A CA 1
ATOM 2169 C C . GLY A 1 279 ? 18.782 20.404 68.734 1.00 15.12 481 GLY A C 1
ATOM 2170 O O . GLY A 1 279 ? 17.850 20.994 68.222 1.00 14.15 481 GLY A O 1
ATOM 2171 N N . PRO A 1 280 ? 19.816 19.962 68.006 1.00 15.20 482 PRO A N 1
ATOM 2172 C CA . PRO A 1 280 ? 19.847 20.266 66.571 1.00 14.77 482 PRO A CA 1
ATOM 2173 C C . PRO A 1 280 ? 18.703 19.647 65.761 1.00 12.91 482 PRO A C 1
ATOM 2174 O O . PRO A 1 280 ? 18.398 20.175 64.696 1.00 16.35 482 PRO A O 1
ATOM 2178 N N . SER A 1 281 ? 18.064 18.583 66.257 1.00 14.09 483 SER A N 1
ATOM 2179 C CA . SER A 1 281 ? 16.986 17.938 65.503 1.00 14.93 483 SER A CA 1
ATOM 2180 C C . SER A 1 281 ? 15.675 18.750 65.610 1.00 13.21 483 SER A C 1
ATOM 2181 O O . SER A 1 281 ? 14.720 18.460 64.885 1.00 14.88 483 SER A O 1
ATOM 2184 N N . LYS A 1 282 ? 15.638 19.743 66.505 1.00 13.03 484 LYS A N 1
ATOM 2185 C CA . LYS A 1 282 ? 14.489 20.669 66.584 1.00 12.94 484 LYS A CA 1
ATOM 2186 C C . LYS A 1 282 ? 14.304 21.412 65.269 1.00 14.60 484 LYS A C 1
ATOM 2187 O O . LYS A 1 282 ? 13.191 21.778 64.914 1.00 13.86 484 LYS A O 1
ATOM 2193 N N . TRP A 1 283 ? 15.384 21.626 64.525 1.00 13.66 485 TRP A N 1
ATOM 2194 C CA . TRP A 1 283 ? 15.270 22.390 63.296 1.00 12.67 485 TRP A CA 1
ATOM 2195 C C . TRP A 1 283 ? 14.435 21.675 62.244 1.00 14.53 485 TRP A C 1
ATOM 2196 O O . TRP A 1 283 ? 13.508 22.266 61.692 1.00 15.22 485 TRP A O 1
ATOM 2207 N N . ASN A 1 284 ? 14.752 20.415 61.957 1.00 15.22 486 ASN A N 1
ATOM 2208 C CA . ASN A 1 284 ? 13.967 19.644 61.005 1.00 16.15 486 ASN A CA 1
ATOM 2209 C C . ASN A 1 284 ? 12.524 19.527 61.482 1.00 16.19 486 ASN A C 1
ATOM 2210 O O . ASN A 1 284 ? 11.602 19.590 60.677 1.00 16.60 486 ASN A O 1
ATOM 2215 N N . TRP A 1 285 ? 12.330 19.335 62.782 1.00 14.69 487 TRP A N 1
ATOM 2216 C CA . TRP A 1 285 ? 10.981 19.238 63.333 1.00 15.12 487 TRP A CA 1
ATOM 2217 C C . TRP A 1 285 ? 10.184 20.470 62.928 1.00 15.45 487 TRP A C 1
ATOM 2218 O O . TRP A 1 285 ? 9.068 20.375 62.407 1.00 14.80 487 TRP A O 1
ATOM 2229 N N . LEU A 1 286 ? 10.794 21.621 63.135 1.00 13.13 488 LEU A N 1
ATOM 2230 C CA . LEU A 1 286 ? 10.131 22.892 62.907 1.00 12.85 488 LEU A CA 1
ATOM 2231 C C . LEU A 1 286 ? 9.905 23.162 61.425 1.00 15.16 488 LEU A C 1
ATOM 2232 O O . LEU A 1 286 ? 8.822 23.597 61.033 1.00 16.16 488 LEU A O 1
ATOM 2237 N N . THR A 1 287 ? 10.914 22.925 60.595 1.00 15.95 489 THR A N 1
ATOM 2238 C CA . THR A 1 287 ? 10.730 23.251 59.177 1.00 17.22 489 THR A CA 1
ATOM 2239 C C . THR A 1 287 ? 9.659 22.373 58.537 1.00 17.73 489 THR A C 1
ATOM 2240 O O . THR A 1 287 ? 8.976 22.821 57.605 1.00 21.07 489 THR A O 1
ATOM 2244 N N . ARG A 1 288 ? 9.462 21.149 59.037 1.00 17.15 490 ARG A N 1
ATOM 2245 C CA . ARG A 1 288 ? 8.425 20.281 58.482 1.00 15.39 490 ARG A CA 1
ATOM 2246 C C . ARG A 1 288 ? 7.022 20.747 58.842 1.00 19.36 490 ARG A C 1
ATOM 2247 O O . ARG A 1 288 ? 6.063 20.353 58.175 1.00 21.11 490 ARG A O 1
ATOM 2255 N N . ARG A 1 289 ? 6.906 21.590 59.873 1.00 13.70 491 ARG A N 1
ATOM 2256 C CA . ARG A 1 289 ? 5.608 21.932 60.439 1.00 15.98 491 ARG A CA 1
ATOM 2257 C C . ARG A 1 289 ? 5.236 23.413 60.344 1.00 15.78 491 ARG A C 1
ATOM 2258 O O . ARG A 1 289 ? 4.080 23.773 60.526 1.00 17.16 491 ARG A O 1
ATOM 2266 N N . LEU A 1 290 ? 6.207 24.278 60.100 1.00 16.07 492 LEU A N 1
ATOM 2267 C CA . LEU A 1 290 ? 5.966 25.702 60.301 1.00 14.28 492 LEU A CA 1
ATOM 2268 C C . LEU A 1 290 ? 4.938 26.263 59.326 1.00 14.55 492 LEU A C 1
ATOM 2269 O O . LEU A 1 290 ? 4.170 27.136 59.700 1.00 16.03 492 LEU A O 1
ATOM 2274 N N . VAL A 1 291 ? 4.905 25.764 58.095 1.00 16.39 493 VAL A N 1
ATOM 2275 C CA . VAL A 1 291 ? 3.921 26.277 57.139 1.00 15.76 493 VAL A CA 1
ATOM 2276 C C . VAL A 1 291 ? 2.497 25.916 57.597 1.00 17.53 493 VAL A C 1
ATOM 2277 O O . VAL A 1 291 ? 1.626 26.795 57.626 1.00 17.13 493 VAL A O 1
ATOM 2281 N N . GLU A 1 292 ? 2.263 24.668 58.010 1.00 16.52 494 GLU A N 1
ATOM 2282 C CA . GLU A 1 292 ? 0.940 24.302 58.520 1.00 18.36 494 GLU A CA 1
ATOM 2283 C C . GLU A 1 292 ? 0.566 25.193 59.700 1.00 15.10 494 GLU A C 1
ATOM 2284 O O . GLU A 1 292 ? -0.560 25.681 59.794 1.00 18.99 494 GLU A O 1
ATOM 2290 N N . PHE A 1 293 ? 1.513 25.450 60.603 1.00 14.51 495 PHE A N 1
ATOM 2291 C CA . PHE A 1 293 ? 1.218 26.312 61.736 1.00 17.02 495 PHE A CA 1
ATOM 2292 C C . PHE A 1 293 ? 0.820 27.732 61.303 1.00 15.10 495 PHE A C 1
ATOM 2293 O O . PHE A 1 293 ? -0.125 28.303 61.840 1.00 15.85 495 PHE A O 1
ATOM 2301 N N . THR A 1 294 ? 1.526 28.297 60.327 1.00 14.38 496 THR A N 1
ATOM 2302 C CA . THR A 1 294 ? 1.201 29.655 59.896 1.00 15.60 496 THR A CA 1
ATOM 2303 C C . THR A 1 294 ? -0.164 29.691 59.219 1.00 16.61 496 THR A C 1
ATOM 2304 O O . THR A 1 294 ? -0.801 30.745 59.177 1.00 19.33 496 THR A O 1
ATOM 2308 N N . SER A 1 295 ? -0.637 28.542 58.744 1.00 18.04 497 SER A N 1
ATOM 2309 C CA . SER A 1 295 ? -1.953 28.488 58.109 1.00 20.74 497 SER A CA 1
ATOM 2310 C C . SER A 1 295 ? -3.097 28.629 59.118 1.00 23.54 497 SER A C 1
ATOM 2311 O O . SER A 1 295 ? -4.239 28.864 58.733 1.00 28.21 497 SER A O 1
ATOM 2314 N N . SER A 1 296 ? -2.797 28.487 60.406 1.00 21.59 498 SER A N 1
ATOM 2315 C CA . SER A 1 296 ? -3.807 28.699 61.450 1.00 22.22 498 SER A CA 1
ATOM 2316 C C . SER A 1 296 ? -3.774 30.115 62.006 1.00 24.81 498 SER A C 1
ATOM 2317 O O . SER A 1 296 ? -4.736 30.580 62.622 1.00 25.71 498 SER A O 1
ATOM 2320 N N . GLY A 1 297 ? -2.672 30.819 61.795 1.00 21.17 499 GLY A N 1
ATOM 2321 C CA . GLY A 1 297 ? -2.532 32.126 62.391 1.00 21.25 499 GLY A CA 1
ATOM 2322 C C . GLY A 1 297 ? -1.083 32.433 62.660 1.00 18.82 499 GLY A C 1
ATOM 2323 O O . GLY A 1 297 ? -0.198 31.766 62.133 1.00 19.10 499 GLY A O 1
ATOM 2324 N N . SER A 1 298 ? -0.848 33.460 63.463 1.00 18.74 500 SER A N 1
ATOM 2325 C CA . SER A 1 298 ? 0.505 33.872 63.783 1.00 17.15 500 SER A CA 1
ATOM 2326 C C . SER A 1 298 ? 1.198 32.825 64.654 1.00 17.28 500 SER A C 1
ATOM 2327 O O . SER A 1 298 ? 0.552 32.094 65.396 1.00 17.15 500 SER A O 1
ATOM 2330 N N . VAL A 1 299 ? 2.520 32.781 64.560 1.00 15.92 501 VAL A N 1
ATOM 2331 C CA . VAL A 1 299 ? 3.326 31.784 65.254 1.00 13.89 501 VAL A CA 1
ATOM 2332 C C . VAL A 1 299 ? 4.403 32.478 66.064 1.00 14.89 501 VAL A C 1
ATOM 2333 O O . VAL A 1 299 ? 5.178 33.268 65.514 1.00 16.11 501 VAL A O 1
ATOM 2337 N N . LEU A 1 300 ? 4.444 32.190 67.361 1.00 13.85 502 LEU A N 1
ATOM 2338 C CA . LEU A 1 300 ? 5.427 32.772 68.271 1.00 12.94 502 LEU A CA 1
ATOM 2339 C C . LEU A 1 300 ? 6.362 31.681 68.764 1.00 14.80 502 LEU A C 1
ATOM 2340 O O . LEU A 1 300 ? 5.917 30.728 69.394 1.00 16.19 502 LEU A O 1
ATOM 2345 N N . LEU A 1 301 ? 7.654 31.826 68.477 1.00 15.25 503 LEU A N 1
ATOM 2346 C CA . LEU A 1 301 ? 8.676 30.887 68.943 1.00 13.99 503 LEU A CA 1
ATOM 2347 C C . LEU A 1 301 ? 9.479 31.492 70.083 1.00 14.54 503 LEU A C 1
ATOM 2348 O O . LEU A 1 301 ? 10.004 32.594 69.952 1.00 16.55 503 LEU A O 1
ATOM 2353 N N . PHE A 1 302 ? 9.575 30.774 71.192 1.00 12.60 504 PHE A N 1
ATOM 2354 C CA . PHE A 1 302 ? 10.360 31.229 72.327 1.00 14.24 504 PHE A CA 1
ATOM 2355 C C . PHE A 1 302 ? 11.709 30.528 72.431 1.00 14.83 504 PHE A C 1
ATOM 2356 O O . PHE A 1 302 ? 11.815 29.299 72.294 1.00 15.29 504 PHE A O 1
ATOM 2364 N N . VAL A 1 303 ? 12.736 31.331 72.701 1.00 15.54 505 VAL A N 1
ATOM 2365 C CA . VAL A 1 303 ? 14.008 30.830 73.213 1.00 21.19 505 VAL A CA 1
ATOM 2366 C C . VAL A 1 303 ? 14.388 31.661 74.457 1.00 22.07 505 VAL A C 1
ATOM 2367 O O . VAL A 1 303 ? 13.707 32.637 74.797 1.00 22.34 505 VAL A O 1
ATOM 2371 N N . THR A 1 304 ? 15.429 31.253 75.178 1.00 24.49 506 THR A N 1
ATOM 2372 C CA . THR A 1 304 ? 15.874 32.021 76.342 1.00 25.56 506 THR A CA 1
ATOM 2373 C C . THR A 1 304 ? 16.994 32.996 76.031 1.00 26.63 506 THR A C 1
ATOM 2374 O O . THR A 1 304 ? 16.936 34.160 76.435 1.00 29.99 506 THR A O 1
ATOM 2378 N N . LYS A 1 305 ? 17.998 32.516 75.298 1.00 27.19 507 LYS A N 1
ATOM 2379 C CA . LYS A 1 305 ? 19.223 33.273 75.018 1.00 28.05 507 LYS A CA 1
ATOM 2380 C C . LYS A 1 305 ? 19.178 34.082 73.726 1.00 28.55 507 LYS A C 1
ATOM 2381 O O . LYS A 1 305 ? 18.679 33.602 72.708 1.00 27.48 507 LYS A O 1
ATOM 2387 N N . LYS A 1 306 ? 19.724 35.296 73.764 1.00 27.64 508 LYS A N 1
ATOM 2388 C CA . LYS A 1 306 ? 19.758 36.171 72.599 1.00 29.35 508 LYS A CA 1
ATOM 2389 C C . LYS A 1 306 ? 20.444 35.498 71.415 1.00 28.89 508 LYS A C 1
ATOM 2390 O O . LYS A 1 306 ? 19.935 35.532 70.293 1.00 27.02 508 LYS A O 1
ATOM 2396 N N . ALA A 1 307 ? 21.589 34.871 71.672 1.00 28.75 509 ALA A N 1
ATOM 2397 C CA . ALA A 1 307 ? 22.345 34.190 70.623 1.00 28.43 509 ALA A CA 1
ATOM 2398 C C . ALA A 1 307 ? 21.509 33.118 69.932 1.00 27.05 509 ALA A C 1
ATOM 2399 O O . ALA A 1 307 ? 21.548 32.984 68.707 1.00 24.86 509 ALA A O 1
ATOM 2401 N N . ASN A 1 308 ? 20.747 32.358 70.716 1.00 25.39 510 ASN A N 1
ATOM 2402 C CA . ASN A 1 308 ? 19.897 31.317 70.152 1.00 27.77 510 ASN A CA 1
ATOM 2403 C C . ASN A 1 308 ? 18.752 31.914 69.349 1.00 23.06 510 ASN A C 1
ATOM 2404 O O . ASN A 1 308 ? 18.372 31.366 68.308 1.00 23.25 510 ASN A O 1
ATOM 2409 N N . ALA A 1 309 ? 18.203 33.018 69.841 1.00 25.48 511 ALA A N 1
ATOM 2410 C CA . ALA A 1 309 ? 17.150 33.734 69.126 1.00 22.60 511 ALA A CA 1
ATOM 2411 C C . ALA A 1 309 ? 17.687 34.140 67.770 1.00 24.77 511 ALA A C 1
ATOM 2412 O O . ALA A 1 309 ? 17.068 33.900 66.733 1.00 21.20 511 ALA A O 1
ATOM 2414 N N . GLU A 1 310 ? 18.869 34.735 67.796 1.00 23.47 512 GLU A N 1
ATOM 2415 C CA . GLU A 1 310 ? 19.516 35.201 66.581 1.00 23.18 512 GLU A CA 1
ATOM 2416 C C . GLU A 1 310 ? 19.776 34.068 65.596 1.00 21.79 512 GLU A C 1
ATOM 2417 O O . GLU A 1 310 ? 19.457 34.198 64.409 1.00 21.45 512 GLU A O 1
ATOM 2423 N N . GLU A 1 311 ? 20.323 32.953 66.076 1.00 22.48 513 GLU A N 1
ATOM 2424 C CA . GLU A 1 311 ? 20.644 31.851 65.179 1.00 21.64 513 GLU A CA 1
ATOM 2425 C C . GLU A 1 311 ? 19.376 31.261 64.554 1.00 21.60 513 GLU A C 1
ATOM 2426 O O . GLU A 1 311 ? 19.332 30.999 63.350 1.00 21.23 513 GLU A O 1
ATOM 2432 N N . LEU A 1 312 ? 18.345 31.054 65.373 1.00 20.91 514 LEU A N 1
ATOM 2433 C CA . LEU A 1 312 ? 17.089 30.520 64.870 1.00 19.24 514 LEU A CA 1
ATOM 2434 C C . LEU A 1 312 ? 16.446 31.459 63.847 1.00 18.95 514 LEU A C 1
ATOM 2435 O O . LEU A 1 312 ? 15.989 31.025 62.792 1.00 19.62 514 LEU A O 1
ATOM 2440 N N . ALA A 1 313 ? 16.412 32.747 64.159 1.00 17.82 515 ALA A N 1
ATOM 2441 C CA . ALA A 1 313 ? 15.778 33.709 63.285 1.00 19.29 515 ALA A CA 1
ATOM 2442 C C . ALA A 1 313 ? 16.533 33.806 61.976 1.00 19.27 515 ALA A C 1
ATOM 2443 O O . ALA A 1 313 ? 15.926 33.891 60.914 1.00 19.43 515 ALA A O 1
ATOM 2445 N N . ASN A 1 314 ? 17.861 33.769 62.046 1.00 21.56 516 ASN A N 1
ATOM 2446 C CA . ASN A 1 314 ? 18.659 33.864 60.821 1.00 21.99 516 ASN A CA 1
ATOM 2447 C C . ASN A 1 314 ? 18.448 32.628 59.944 1.00 22.68 516 ASN A C 1
ATOM 2448 O O . ASN A 1 314 ? 18.363 32.722 58.715 1.00 20.97 516 ASN A O 1
ATOM 2453 N N . ASN A 1 315 ? 18.353 31.464 60.576 1.00 20.35 517 ASN A N 1
ATOM 2454 C CA . ASN A 1 315 ? 18.136 30.243 59.821 1.00 19.95 517 ASN A CA 1
ATOM 2455 C C . ASN A 1 315 ? 16.756 30.229 59.193 1.00 20.46 517 ASN A C 1
ATOM 2456 O O . ASN A 1 315 ? 16.608 29.772 58.068 1.00 19.26 517 ASN A O 1
ATOM 2461 N N . LEU A 1 316 ? 15.754 30.735 59.909 1.00 18.20 518 LEU A N 1
ATOM 2462 C CA . LEU A 1 316 ? 14.405 30.795 59.356 1.00 19.64 518 LEU A CA 1
ATOM 2463 C C . LEU A 1 316 ? 14.348 31.771 58.173 1.00 20.67 518 LEU A C 1
ATOM 2464 O O . LEU A 1 316 ? 13.642 31.529 57.192 1.00 21.04 518 LEU A O 1
ATOM 2469 N N . LYS A 1 317 ? 15.089 32.870 58.276 1.00 18.83 519 LYS A N 1
ATOM 2470 C CA . LYS A 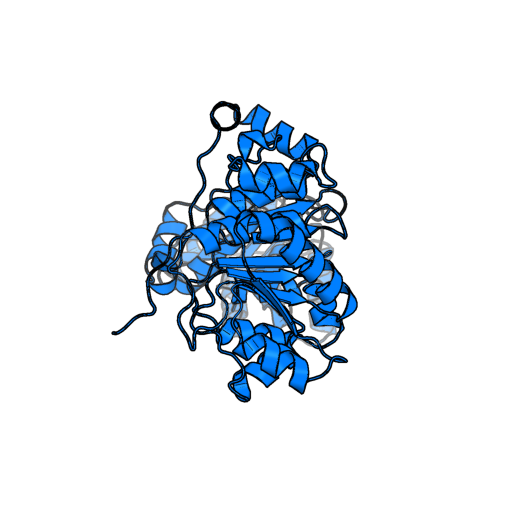1 317 ? 15.132 33.846 57.192 1.00 22.10 519 LYS A CA 1
ATOM 2471 C C . LYS A 1 317 ? 15.744 33.199 55.953 1.00 22.81 519 LYS A C 1
ATOM 2472 O O . LYS A 1 317 ? 15.211 33.318 54.848 1.00 23.96 519 LYS A O 1
ATOM 2478 N N . GLN A 1 318 ? 16.859 32.500 56.133 1.00 20.75 520 GLN A N 1
ATOM 2479 C CA . GLN A 1 318 ? 17.508 31.826 55.015 1.00 26.42 520 GLN A CA 1
ATOM 2480 C C . GLN A 1 318 ? 16.599 30.738 54.430 1.00 27.68 520 GLN A C 1
ATOM 2481 O O . GLN A 1 318 ? 16.653 30.442 53.239 1.00 34.25 520 GLN A O 1
ATOM 2487 N N . GLU A 1 319 ? 15.754 30.164 55.281 1.00 26.13 521 GLU A N 1
ATOM 2488 C CA . GLU A 1 319 ? 14.779 29.157 54.877 1.00 25.32 521 GLU A CA 1
ATOM 2489 C C . GLU A 1 319 ? 13.637 29.758 54.036 1.00 28.67 521 GLU A C 1
ATOM 2490 O O . GLU A 1 319 ? 12.882 29.031 53.381 1.00 28.86 521 GLU A O 1
ATOM 2496 N N . GLY A 1 320 ? 13.517 31.084 54.048 1.00 26.81 522 GLY A N 1
ATOM 2497 C CA . GLY A 1 320 ? 12.536 31.763 53.220 1.00 24.72 522 GLY A CA 1
ATOM 2498 C C . GLY A 1 320 ? 11.323 32.254 53.975 1.00 24.20 522 GLY A C 1
ATOM 2499 O O . GLY A 1 320 ? 10.376 32.781 53.387 1.00 27.98 522 GLY A O 1
ATOM 2500 N N . HIS A 1 321 ? 11.341 32.086 55.292 1.00 23.48 523 HIS A N 1
ATOM 2501 C CA . HIS A 1 321 ? 10.212 32.507 56.095 1.00 22.39 523 HIS A CA 1
ATOM 2502 C C . HIS A 1 321 ? 10.201 34.006 56.286 1.00 21.99 523 HIS A C 1
ATOM 2503 O O . HIS A 1 321 ? 11.248 34.648 56.326 1.00 28.29 523 HIS A O 1
ATOM 2510 N N . ASN A 1 322 ? 9.000 34.553 56.378 1.00 21.55 524 ASN A N 1
ATOM 2511 C CA . ASN A 1 322 ? 8.827 35.965 56.642 1.00 23.70 524 ASN A CA 1
ATOM 2512 C C . ASN A 1 322 ? 8.626 36.140 58.131 1.00 23.92 524 ASN A C 1
ATOM 2513 O O . ASN A 1 322 ? 7.546 35.902 58.660 1.00 25.37 524 ASN A O 1
ATOM 2518 N N . LEU A 1 323 ? 9.678 36.531 58.829 1.00 20.36 525 LEU A N 1
ATOM 2519 C CA . LEU A 1 323 ? 9.584 36.548 60.275 1.00 18.13 525 LEU A CA 1
ATOM 2520 C C . LEU A 1 323 ? 10.221 37.778 60.872 1.00 20.63 525 LEU A C 1
ATOM 2521 O O . LEU A 1 323 ? 10.948 38.509 60.192 1.00 22.57 525 LEU A O 1
ATOM 2526 N N . GLY A 1 324 ? 9.933 37.997 62.149 1.00 18.91 526 GLY A N 1
ATOM 2527 C CA . GLY A 1 324 ? 10.583 39.031 62.927 1.00 19.13 526 GLY A CA 1
ATOM 2528 C C . GLY A 1 324 ? 11.364 38.408 64.066 1.00 20.25 526 GLY A C 1
ATOM 2529 O O . GLY A 1 324 ? 11.177 37.225 64.381 1.00 18.57 526 GLY A O 1
ATOM 2530 N N . LEU A 1 325 ? 12.244 39.212 64.662 1.00 20.75 527 LEU A N 1
ATOM 2531 C CA . LEU A 1 325 ? 13.045 38.864 65.836 1.00 18.45 527 LEU A CA 1
ATOM 2532 C C . LEU A 1 325 ? 12.818 39.907 66.918 1.00 21.16 527 LEU A C 1
ATOM 2533 O O . LEU A 1 325 ? 12.733 41.102 66.631 1.00 20.65 527 LEU A O 1
ATOM 2538 N N . LEU A 1 326 ? 12.734 39.454 68.163 1.00 20.70 528 LEU A N 1
ATOM 2539 C CA . LEU A 1 326 ? 12.580 40.357 69.287 1.00 17.54 528 LEU A CA 1
ATOM 2540 C C . LEU A 1 326 ? 13.499 39.892 70.409 1.00 20.93 528 LEU A C 1
ATOM 2541 O O . LEU A 1 326 ? 13.318 38.808 70.956 1.00 19.33 528 LEU A O 1
ATOM 2546 N N . HIS A 1 327 ? 14.512 40.696 70.732 1.00 23.16 529 HIS A N 1
ATOM 2547 C CA . HIS A 1 327 ? 15.393 40.375 71.847 1.00 22.06 529 HIS A CA 1
ATOM 2548 C C . HIS A 1 327 ? 15.572 41.596 72.736 1.00 21.51 529 HIS A C 1
ATOM 2549 O O . HIS A 1 327 ? 15.091 42.683 72.424 1.00 22.60 529 HIS A O 1
ATOM 2556 N N . GLY A 1 328 ? 16.238 41.395 73.865 1.00 22.19 530 GLY A N 1
ATOM 2557 C CA . GLY A 1 328 ? 16.261 42.389 74.920 1.00 25.24 530 GLY A CA 1
ATOM 2558 C C . GLY A 1 328 ? 17.146 43.592 74.663 1.00 30.80 530 GLY A C 1
ATOM 2559 O O . GLY A 1 328 ? 17.026 44.610 75.349 1.00 30.17 530 GLY A O 1
ATOM 2560 N N . ASP A 1 329 ? 18.033 43.488 73.680 1.00 27.16 531 ASP A N 1
ATOM 2561 C CA . ASP A 1 329 ? 18.965 44.576 73.403 1.00 29.68 531 ASP A CA 1
ATOM 2562 C C . ASP A 1 329 ? 18.416 45.527 72.356 1.00 30.90 531 ASP A C 1
ATOM 2563 O O . ASP A 1 329 ? 19.104 46.454 71.930 1.00 38.15 531 ASP A O 1
ATOM 2568 N N . MET A 1 330 ? 17.172 45.306 71.944 1.00 29.20 532 MET A N 1
ATOM 2569 C CA . MET A 1 330 ? 16.519 46.209 71.007 1.00 31.39 532 MET A CA 1
ATOM 2570 C C . MET A 1 330 ? 16.052 47.473 71.704 1.00 35.07 532 MET A C 1
ATOM 2571 O O . MET A 1 330 ? 15.486 47.419 72.796 1.00 33.25 532 MET A O 1
ATOM 2576 N N . ASP A 1 331 ? 16.287 48.614 71.067 1.00 38.01 533 ASP A N 1
ATOM 2577 C CA . ASP A 1 331 ? 15.756 49.867 71.579 1.00 38.25 533 ASP A CA 1
ATOM 2578 C C . ASP A 1 331 ? 14.243 49.849 71.431 1.00 38.29 533 ASP A C 1
ATOM 2579 O O . ASP A 1 331 ? 13.689 48.960 70.778 1.00 36.66 533 ASP A O 1
ATOM 2584 N N . GLN A 1 332 ? 13.580 50.852 71.996 1.00 33.40 534 GLN A N 1
ATOM 2585 C CA . GLN A 1 332 ? 12.124 50.870 72.025 1.00 35.82 534 GLN A CA 1
ATOM 2586 C C . GLN A 1 332 ? 11.489 51.003 70.640 1.00 38.33 534 GLN A C 1
ATOM 2587 O O . GLN A 1 332 ? 10.545 50.289 70.326 1.00 35.45 534 GLN A O 1
ATOM 2593 N N . SER A 1 333 ? 11.995 51.904 69.807 1.00 40.33 535 SER A N 1
ATOM 2594 C CA . SER A 1 333 ? 11.405 52.080 68.479 1.00 37.72 535 SER A CA 1
ATOM 2595 C C . SER A 1 333 ? 11.576 50.821 67.626 1.00 36.09 535 SER A C 1
ATOM 2596 O O . SER A 1 333 ? 10.658 50.405 66.925 1.00 35.86 535 SER A O 1
ATOM 2599 N N . GLU A 1 334 ? 12.767 50.237 67.697 1.00 36.98 536 GLU A N 1
ATOM 2600 C CA . GLU A 1 334 ? 13.091 48.963 67.062 1.00 35.25 536 GLU A CA 1
ATOM 2601 C C . GLU A 1 334 ? 12.098 47.884 67.483 1.00 33.51 536 GLU A C 1
ATOM 2602 O O . GLU A 1 334 ? 11.531 47.152 66.667 1.00 30.27 536 GLU A O 1
ATOM 2608 N N . ARG A 1 335 ? 11.896 47.817 68.787 1.00 33.46 537 ARG A N 1
ATOM 2609 C CA . ARG A 1 335 ? 10.973 46.903 69.424 1.00 29.96 537 ARG A CA 1
ATOM 2610 C C . ARG A 1 335 ? 9.518 47.108 68.975 1.00 28.84 537 ARG A C 1
ATOM 2611 O O . ARG A 1 335 ? 8.818 46.146 68.642 1.00 27.59 537 ARG A O 1
ATOM 2619 N N . ASN A 1 336 ? 9.076 48.362 68.935 1.00 28.97 538 ASN A N 1
ATOM 2620 C CA . ASN A 1 336 ? 7.695 48.683 68.566 1.00 29.89 538 ASN A CA 1
ATOM 2621 C C . ASN A 1 336 ? 7.364 48.359 67.111 1.00 28.24 538 ASN A C 1
ATOM 2622 O O . ASN A 1 336 ? 6.218 48.053 66.785 1.00 27.59 538 ASN A O 1
ATOM 2627 N N . LYS A 1 337 ? 8.366 48.461 66.245 1.00 26.40 539 LYS A N 1
ATOM 2628 C CA . LYS A 1 337 ? 8.199 48.146 64.823 1.00 27.40 539 LYS A CA 1
ATOM 2629 C C . LYS A 1 337 ? 7.898 46.658 64.649 1.00 25.39 539 LYS A C 1
ATOM 2630 O O . LYS A 1 337 ? 6.930 46.284 63.984 1.00 22.84 539 LYS A O 1
ATOM 2636 N N . VAL A 1 338 ? 8.725 45.819 65.260 1.00 24.98 540 VAL A N 1
ATOM 2637 C CA . VAL A 1 338 ? 8.540 44.374 65.158 1.00 22.10 540 VAL A CA 1
ATOM 2638 C C . VAL A 1 338 ? 7.175 43.951 65.710 1.00 23.56 540 VAL A C 1
ATOM 2639 O O . VAL A 1 338 ? 6.452 43.173 65.079 1.00 20.81 540 VAL A O 1
ATOM 2643 N N . ILE A 1 339 ? 6.823 44.464 66.887 1.00 22.93 541 ILE A N 1
ATOM 2644 C CA . ILE A 1 339 ? 5.573 44.080 67.518 1.00 23.19 541 ILE A CA 1
ATOM 2645 C C . ILE A 1 339 ? 4.376 44.550 66.698 1.00 23.29 541 ILE A C 1
ATOM 2646 O O . ILE A 1 339 ? 3.412 43.808 66.517 1.00 23.47 541 ILE A O 1
ATOM 2651 N N . SER A 1 340 ? 4.455 45.775 66.175 1.00 24.11 542 S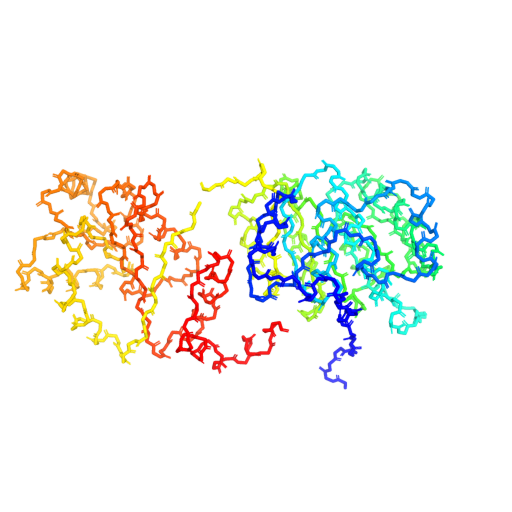ER A N 1
ATOM 2652 C CA . SER A 1 340 ? 3.425 46.291 65.285 1.00 25.38 542 SER A CA 1
ATOM 2653 C C . SER A 1 340 ? 3.286 45.436 64.032 1.00 23.92 542 SER A C 1
ATOM 2654 O O . SER A 1 340 ? 2.176 45.114 63.619 1.00 24.30 542 SER A O 1
ATOM 2657 N N . ASP A 1 341 ? 4.411 45.079 63.422 1.00 23.11 543 ASP A N 1
ATOM 2658 C CA . ASP A 1 341 ? 4.375 44.237 62.222 1.00 23.74 543 ASP A CA 1
ATOM 2659 C C . ASP A 1 341 ? 3.711 42.887 62.524 1.00 22.02 543 ASP A C 1
ATOM 2660 O O . ASP A 1 341 ? 2.971 42.354 61.700 1.00 21.28 543 ASP A O 1
ATOM 2665 N N . PHE A 1 342 ? 3.967 42.346 63.713 1.00 22.35 544 PHE A N 1
ATOM 2666 C CA . PHE A 1 342 ? 3.414 41.048 64.108 1.00 21.30 544 PHE A CA 1
ATOM 2667 C C . PHE A 1 342 ? 1.904 41.194 64.352 1.00 22.02 544 PHE A C 1
ATOM 2668 O O . PHE A 1 342 ? 1.107 40.366 63.900 1.00 24.92 544 PHE A O 1
ATOM 2676 N N . LYS A 1 343 ? 1.519 42.274 65.034 1.00 26.07 545 LYS A N 1
ATOM 2677 C CA . LYS A 1 343 ? 0.107 42.573 65.287 1.00 28.61 545 LYS A CA 1
ATOM 2678 C C . LYS A 1 343 ? -0.712 42.763 64.013 1.00 27.90 545 LYS A C 1
ATOM 2679 O O . LYS A 1 343 ? -1.846 42.311 63.928 1.00 31.11 545 LYS A O 1
ATOM 2685 N N . LYS A 1 344 ? -0.140 43.443 63.027 1.00 27.30 546 LYS A N 1
ATOM 2686 C CA . LYS A 1 344 ? -0.869 43.717 61.794 1.00 26.68 546 LYS A CA 1
ATOM 2687 C C . LYS A 1 344 ? -0.742 42.564 60.801 1.00 31.01 546 LYS A C 1
ATOM 2688 O O . LYS A 1 344 ? -1.253 42.643 59.682 1.00 32.01 546 LYS A O 1
ATOM 2694 N N . LYS A 1 345 ? -0.068 41.493 61.228 1.00 27.13 547 LYS A N 1
ATOM 2695 C CA . LYS A 1 345 ? 0.119 40.283 60.425 1.00 26.44 547 LYS A CA 1
ATOM 2696 C C . LYS A 1 345 ? 0.994 40.513 59.194 1.00 24.43 547 LYS A C 1
ATOM 2697 O O . LYS A 1 345 ? 0.946 39.740 58.236 1.00 29.45 547 LYS A O 1
ATOM 2703 N N . ASP A 1 346 ? 1.817 41.558 59.241 1.00 24.83 548 ASP A N 1
ATOM 2704 C CA . ASP A 1 346 ? 2.806 41.807 58.200 1.00 26.02 548 ASP A CA 1
ATOM 2705 C C . ASP A 1 346 ? 3.847 40.691 58.216 1.00 25.64 548 ASP A C 1
ATOM 2706 O O . ASP A 1 346 ? 4.358 40.295 57.175 1.00 24.13 548 ASP A O 1
ATOM 2711 N N . ILE A 1 347 ? 4.160 40.201 59.417 1.00 22.52 549 ILE A N 1
ATOM 2712 C CA . ILE A 1 347 ? 4.991 39.019 59.589 1.00 21.74 549 ILE A CA 1
ATOM 2713 C C . ILE A 1 347 ? 4.183 37.954 60.328 1.00 20.17 549 ILE A C 1
ATOM 2714 O O . ILE A 1 347 ? 3.564 38.239 61.347 1.00 21.64 549 ILE A O 1
ATOM 2719 N N . PRO A 1 348 ? 4.160 36.726 59.796 1.00 18.49 550 PRO A N 1
ATOM 2720 C CA . PRO A 1 348 ? 3.376 35.677 60.456 1.00 19.94 550 PRO A CA 1
ATOM 2721 C C . PRO A 1 348 ? 4.107 34.977 61.586 1.00 21.29 550 PRO A C 1
ATOM 2722 O O . PRO A 1 348 ? 3.483 34.277 62.377 1.00 19.07 550 PRO A O 1
ATOM 2726 N N . VAL A 1 349 ? 5.421 35.154 61.648 1.00 17.32 551 VAL A N 1
ATOM 2727 C CA . VAL A 1 349 ? 6.255 34.391 62.574 1.00 15.21 551 VAL A CA 1
ATOM 2728 C C . VAL A 1 349 ? 7.145 35.334 63.358 1.00 18.00 551 VAL A C 1
ATOM 2729 O O . VAL A 1 349 ? 7.693 36.275 62.788 1.00 18.80 551 VAL A O 1
ATOM 2733 N N . LEU A 1 350 ? 7.269 35.098 64.655 1.00 15.04 552 LEU A N 1
ATOM 2734 C CA . LEU A 1 350 ? 8.130 35.908 65.503 1.00 15.95 552 LEU A CA 1
ATOM 2735 C C . LEU A 1 350 ? 8.959 35.007 66.410 1.00 15.11 552 LEU A C 1
ATOM 2736 O O . LEU A 1 350 ? 8.425 34.121 67.056 1.00 14.53 552 LEU A O 1
ATOM 2741 N N . VAL A 1 351 ? 10.264 35.252 66.445 1.00 15.93 553 VAL A N 1
ATOM 2742 C CA . VAL A 1 351 ? 11.172 34.625 67.395 1.00 15.15 553 VAL A CA 1
ATOM 2743 C C . VAL A 1 351 ? 11.459 35.621 68.498 1.00 16.56 553 VAL A C 1
ATOM 2744 O O . VAL A 1 351 ? 11.864 36.751 68.210 1.00 18.11 553 VAL A O 1
ATOM 2748 N N . ALA A 1 352 ? 11.241 35.223 69.752 1.00 16.85 554 ALA A N 1
ATOM 2749 C CA . ALA A 1 352 ? 11.470 36.129 70.884 1.00 16.46 554 ALA A CA 1
ATOM 2750 C C . ALA A 1 352 ? 12.166 35.440 72.028 1.00 16.19 554 ALA A C 1
ATOM 2751 O O . ALA A 1 352 ? 12.022 34.242 72.237 1.00 16.08 554 ALA A O 1
ATOM 2753 N N . THR A 1 353 ? 12.911 36.221 72.801 1.00 17.33 555 THR A N 1
ATOM 2754 C CA . THR A 1 353 ? 13.405 35.736 74.074 1.00 19.10 555 THR A CA 1
ATOM 2755 C C . THR A 1 353 ? 12.397 36.091 75.158 1.00 18.33 555 THR A C 1
ATOM 2756 O O . THR A 1 353 ? 11.599 37.024 74.993 1.00 17.77 555 THR A O 1
ATOM 2760 N N . ASP A 1 354 ? 12.455 35.377 76.280 1.00 18.00 556 ASP A N 1
ATOM 2761 C CA . ASP A 1 354 ? 11.547 35.636 77.395 1.00 21.33 556 ASP A CA 1
ATOM 2762 C C . ASP A 1 354 ? 11.612 37.079 77.857 1.00 19.95 556 ASP A C 1
ATOM 2763 O O . ASP A 1 354 ? 10.589 37.734 78.048 1.00 22.11 556 ASP A O 1
ATOM 2768 N N . VAL A 1 355 ? 12.825 37.587 78.018 1.00 19.28 557 VAL A N 1
ATOM 2769 C CA . VAL A 1 355 ? 12.994 38.896 78.613 1.00 21.80 557 VAL A CA 1
ATOM 2770 C C . VAL A 1 355 ? 12.403 39.990 77.716 1.00 21.99 557 VAL A C 1
ATOM 2771 O O . VAL A 1 355 ? 11.999 41.043 78.195 1.00 22.67 557 VAL A O 1
ATOM 2775 N N . ALA A 1 356 ? 12.313 39.725 76.417 1.00 18.59 558 ALA A N 1
ATOM 2776 C CA . ALA A 1 356 ? 11.853 40.754 75.488 1.00 19.51 558 ALA A CA 1
ATOM 2777 C C . ALA A 1 356 ? 10.387 40.644 75.091 1.00 22.87 558 ALA A C 1
ATOM 2778 O O . ALA A 1 356 ? 9.920 41.415 74.255 1.00 24.77 558 ALA A O 1
ATOM 2780 N N . ALA A 1 357 ? 9.662 39.693 75.665 1.00 19.85 559 ALA A N 1
ATOM 2781 C CA . ALA A 1 357 ? 8.371 39.322 75.095 1.00 21.10 559 ALA A CA 1
ATOM 2782 C C . ALA A 1 357 ? 7.172 40.161 75.542 1.00 24.24 559 ALA A C 1
ATOM 2783 O O . ALA A 1 357 ? 6.037 39.836 75.205 1.00 26.39 559 ALA A O 1
ATOM 2785 N N . ARG A 1 358 ? 7.399 41.239 76.282 1.00 23.70 560 ARG A N 1
ATOM 2786 C CA . ARG A 1 358 ? 6.276 42.088 76.666 1.00 24.65 560 ARG A CA 1
ATOM 2787 C C . ARG A 1 358 ? 5.614 42.715 75.425 1.00 25.13 560 ARG A C 1
ATOM 2788 O O . ARG A 1 358 ? 6.299 43.150 74.494 1.00 26.78 560 ARG A O 1
ATOM 2796 N N . GLY A 1 359 ? 4.283 42.728 75.408 1.00 25.02 561 GLY A N 1
ATOM 2797 C CA . GLY A 1 359 ? 3.530 43.294 74.302 1.00 24.97 561 GLY A CA 1
ATOM 2798 C C . GLY A 1 359 ? 2.965 42.266 73.331 1.00 26.40 561 GLY A C 1
ATOM 2799 O O . GLY A 1 359 ? 2.360 42.628 72.322 1.00 25.25 561 GLY A O 1
ATOM 2800 N N . LEU A 1 360 ? 3.139 40.985 73.642 1.00 24.41 562 LEU A N 1
ATOM 2801 C CA . LEU A 1 360 ? 2.763 39.920 72.711 1.00 23.97 562 LEU A CA 1
ATOM 2802 C C . LEU A 1 360 ? 1.477 39.175 73.095 1.00 28.40 562 LEU A C 1
ATOM 2803 O O . LEU A 1 360 ? 1.275 38.026 72.702 1.00 28.21 562 LEU A O 1
ATOM 2808 N N . ASP A 1 361 ? 0.601 39.819 73.857 1.00 30.98 563 ASP A N 1
ATOM 2809 C CA . ASP A 1 361 ? -0.726 39.257 74.061 1.00 31.62 563 ASP A CA 1
ATOM 2810 C C . ASP A 1 361 ? -1.571 39.566 72.826 1.00 32.20 563 ASP A C 1
ATOM 2811 O O . ASP A 1 361 ? -2.444 40.429 72.848 1.00 35.37 563 ASP A O 1
ATOM 2816 N N . ILE A 1 362 ? -1.281 38.850 71.743 1.00 31.82 564 ILE A N 1
ATOM 2817 C CA . ILE A 1 362 ? -1.880 39.090 70.435 1.00 31.22 564 ILE A CA 1
ATOM 2818 C C . ILE A 1 362 ? -2.870 37.990 70.076 1.00 32.23 564 ILE A C 1
ATOM 2819 O O . ILE A 1 362 ? -2.482 36.837 69.933 1.00 29.74 564 ILE A O 1
ATOM 2824 N N . PRO A 1 363 ? -4.155 38.342 69.921 1.00 36.35 565 PRO A N 1
ATOM 2825 C CA . PRO A 1 363 ? -5.192 37.345 69.629 1.00 32.47 565 PRO A CA 1
ATOM 2826 C C . PRO A 1 363 ? -4.876 36.430 68.442 1.00 29.99 565 PRO A C 1
ATOM 2827 O O . PRO A 1 363 ? -5.255 35.262 68.471 1.00 30.49 565 PRO A O 1
ATOM 2831 N N . SER A 1 364 ? -4.176 36.929 67.428 1.00 28.43 566 SER A N 1
ATOM 2832 C CA . SER A 1 364 ? -3.950 36.105 66.245 1.00 26.94 566 SER A CA 1
ATOM 2833 C C . SER A 1 364 ? -2.899 35.012 66.465 1.00 23.79 566 SER A C 1
ATOM 2834 O O . SER A 1 364 ? -2.717 34.169 65.587 1.00 23.09 566 SER A O 1
ATOM 2837 N N . ILE A 1 365 ? -2.225 35.016 67.619 1.00 23.95 567 ILE A N 1
ATOM 2838 C CA . ILE A 1 365 ? -1.256 33.952 67.931 1.00 20.13 567 ILE A CA 1
ATOM 2839 C C . ILE A 1 365 ? -1.979 32.635 68.196 1.00 18.90 567 ILE A C 1
ATOM 2840 O O . ILE A 1 365 ? -2.597 32.459 69.236 1.00 23.86 567 ILE A O 1
ATOM 2845 N N . LYS A 1 366 ? -1.887 31.711 67.252 1.00 17.44 568 LYS A N 1
ATOM 2846 C CA . LYS A 1 366 ? -2.577 30.436 67.384 1.00 16.75 568 LYS A CA 1
ATOM 2847 C C . LYS A 1 366 ? -1.577 29.308 67.620 1.00 18.95 568 LYS A C 1
ATOM 2848 O O . LYS A 1 366 ? -1.960 28.177 67.880 1.00 16.48 568 LYS A O 1
ATOM 2854 N N . THR A 1 367 ? -0.289 29.634 67.540 1.00 15.57 569 THR A N 1
ATOM 2855 C CA . THR A 1 367 ? 0.751 28.666 67.874 1.00 14.30 569 THR A CA 1
ATOM 2856 C C . THR A 1 367 ? 1.849 29.315 68.694 1.00 13.35 569 THR A C 1
ATOM 2857 O O . THR A 1 367 ? 2.451 30.293 68.245 1.00 14.33 569 THR A O 1
ATOM 2861 N N . VAL A 1 368 ? 2.127 28.759 69.864 1.00 15.46 570 VAL A N 1
ATOM 2862 C CA . VAL A 1 368 ? 3.317 29.116 70.627 1.00 13.85 570 VAL A CA 1
ATOM 2863 C C . VAL A 1 368 ? 4.213 27.897 70.617 1.00 16.08 570 VAL A C 1
ATOM 2864 O O . VAL A 1 368 ? 3.738 26.784 70.808 1.00 15.64 570 VAL A O 1
ATOM 2868 N N . ILE A 1 369 ? 5.495 28.094 70.332 1.00 14.19 571 ILE A N 1
ATOM 2869 C CA . ILE A 1 369 ? 6.440 26.977 70.343 1.00 13.06 571 ILE A CA 1
ATOM 2870 C C . ILE A 1 369 ? 7.557 27.292 71.305 1.00 12.59 571 ILE A C 1
ATOM 2871 O O . ILE A 1 369 ? 8.261 28.297 71.127 1.00 14.08 571 ILE A O 1
ATOM 2876 N N . ASN A 1 370 ? 7.677 26.463 72.333 1.00 12.24 572 ASN A N 1
ATOM 2877 C CA . ASN A 1 370 ? 8.807 26.519 73.258 1.00 12.50 572 ASN A CA 1
ATOM 2878 C C . ASN A 1 370 ? 9.943 25.763 72.611 1.00 13.34 572 ASN A C 1
ATOM 2879 O O . ASN A 1 370 ? 10.052 24.553 72.737 1.00 14.59 572 ASN A O 1
ATOM 2884 N N . TYR A 1 371 ? 10.747 26.486 71.849 1.00 13.22 573 TYR A N 1
ATOM 2885 C CA . TYR A 1 371 ? 11.791 25.855 71.053 1.00 14.06 573 TYR A CA 1
ATOM 2886 C C . TYR A 1 371 ? 12.960 25.443 71.955 1.00 14.61 573 TYR A C 1
ATOM 2887 O O . TYR A 1 371 ? 13.438 24.302 71.898 1.00 15.62 573 TYR A O 1
ATOM 2896 N N . ASP A 1 372 ? 13.414 26.395 72.764 1.00 17.28 574 ASP A N 1
ATOM 2897 C CA . ASP A 1 372 ? 14.362 26.125 73.830 1.00 20.36 574 ASP A CA 1
ATOM 2898 C C . ASP A 1 372 ? 13.577 26.049 75.122 1.00 21.55 574 ASP A C 1
ATOM 2899 O O . ASP A 1 372 ? 12.608 26.782 75.318 1.00 21.06 574 ASP A O 1
ATOM 2904 N N . VAL A 1 373 ? 14.017 25.173 76.013 1.00 23.06 575 VAL A N 1
ATOM 2905 C CA . VAL A 1 373 ? 13.295 24.909 77.240 1.00 22.28 575 VAL A CA 1
ATOM 2906 C C . VAL A 1 373 ? 13.287 26.146 78.158 1.00 22.30 575 VAL A C 1
ATOM 2907 O O . VAL A 1 373 ? 14.288 26.836 78.293 1.00 21.60 575 VAL A O 1
ATOM 2911 N N . ALA A 1 374 ? 12.141 26.447 78.756 1.00 21.30 576 ALA A N 1
ATOM 2912 C CA . ALA A 1 374 ? 12.059 27.545 79.716 1.00 22.14 576 ALA A CA 1
ATOM 2913 C C . ALA A 1 374 ? 12.951 27.293 80.942 1.00 21.63 576 ALA A C 1
ATOM 2914 O O . ALA A 1 374 ? 13.200 26.143 81.303 1.00 23.18 576 ALA A O 1
ATOM 2916 N N . ARG A 1 375 ? 13.426 28.370 81.565 1.00 24.39 577 ARG A N 1
ATOM 2917 C CA . ARG A 1 375 ? 14.291 28.273 82.741 1.00 27.39 577 ARG A CA 1
ATOM 2918 C C . ARG A 1 375 ? 13.589 27.549 83.878 1.00 29.61 577 ARG A C 1
ATOM 2919 O O . ARG A 1 375 ? 14.204 26.803 84.646 1.00 30.00 577 ARG A O 1
ATOM 2927 N N . ASP A 1 376 ? 12.289 27.784 83.979 1.00 23.16 578 ASP A N 1
ATOM 2928 C CA . ASP A 1 376 ? 11.479 27.175 85.019 1.00 22.74 578 ASP A CA 1
ATOM 2929 C C . ASP A 1 376 ? 10.011 27.113 84.621 1.00 20.63 578 ASP A C 1
ATOM 2930 O O . ASP A 1 376 ? 9.599 27.589 83.555 1.00 18.73 578 ASP A O 1
ATOM 2935 N N . ILE A 1 377 ? 9.205 26.515 85.482 1.00 20.25 579 ILE A N 1
ATOM 2936 C CA . ILE A 1 377 ? 7.832 26.262 85.094 1.00 19.18 579 ILE A CA 1
ATOM 2937 C C . ILE A 1 377 ? 7.013 27.559 85.154 1.00 18.33 579 ILE A C 1
ATOM 2938 O O . ILE A 1 377 ? 6.069 27.726 84.399 1.00 18.86 579 ILE A O 1
ATOM 2943 N N . ASP A 1 378 ? 7.386 28.493 86.029 1.00 21.28 580 ASP A N 1
ATOM 2944 C CA . ASP A 1 378 ? 6.746 29.805 86.048 1.00 21.42 580 ASP A CA 1
ATOM 2945 C C . ASP A 1 378 ? 6.868 30.495 84.669 1.00 16.84 580 ASP A C 1
ATOM 2946 O O . ASP A 1 378 ? 5.884 31.015 84.124 1.00 19.50 580 ASP A O 1
ATOM 2951 N N . THR A 1 379 ? 8.078 30.459 84.113 1.00 19.16 581 THR A N 1
ATOM 2952 C CA . THR A 1 379 ? 8.352 31.027 82.803 1.00 16.78 581 THR A CA 1
ATOM 2953 C C . THR A 1 379 ? 7.594 30.279 81.709 1.00 17.93 581 THR A C 1
ATOM 2954 O O . THR A 1 379 ? 7.058 30.897 80.785 1.00 17.33 581 THR A O 1
ATOM 2958 N N . HIS A 1 380 ? 7.543 28.954 81.830 1.00 15.63 582 HIS A N 1
ATOM 2959 C CA . HIS A 1 380 ? 6.773 28.128 80.903 1.00 16.12 582 HIS A CA 1
ATOM 2960 C C . HIS A 1 380 ? 5.326 28.609 80.838 1.00 16.19 582 HIS A C 1
ATOM 2961 O O . HIS A 1 380 ? 4.775 28.834 79.754 1.00 16.65 582 HIS A O 1
ATOM 2968 N N . THR A 1 381 ? 4.712 28.744 82.011 1.00 17.53 583 THR A N 1
ATOM 2969 C CA . THR A 1 381 ? 3.327 29.183 82.104 1.00 19.15 583 THR A CA 1
ATOM 2970 C C . THR A 1 381 ? 3.126 30.567 81.487 1.00 17.56 583 THR A C 1
ATOM 2971 O O . THR A 1 381 ? 2.152 30.805 80.763 1.00 18.42 583 THR A O 1
ATOM 2975 N N . HIS A 1 382 ? 4.072 31.461 81.741 1.00 17.80 584 HIS A N 1
ATOM 2976 C CA . HIS A 1 382 ? 4.004 32.801 81.177 1.00 19.97 584 HIS A CA 1
ATOM 2977 C C . HIS A 1 382 ? 4.051 32.747 79.643 1.00 19.88 584 HIS A C 1
ATOM 2978 O O . HIS A 1 382 ? 3.314 33.449 78.959 1.00 23.73 584 HIS A O 1
ATOM 2985 N N . ARG A 1 383 ? 4.911 31.889 79.107 1.00 18.55 585 ARG A N 1
ATOM 2986 C CA . ARG A 1 383 ? 5.019 31.728 77.662 1.00 17.83 585 ARG A CA 1
ATOM 2987 C C . ARG A 1 383 ? 3.734 31.238 77.017 1.00 18.27 585 ARG A C 1
ATOM 2988 O O . ARG A 1 383 ? 3.245 31.818 76.048 1.00 18.37 585 ARG A O 1
ATOM 2996 N N . ILE A 1 384 ? 3.198 30.140 77.535 1.00 17.31 586 ILE A N 1
ATOM 2997 C CA . ILE A 1 384 ? 2.084 29.527 76.850 1.00 17.93 586 ILE A CA 1
ATOM 2998 C C . ILE A 1 384 ? 0.813 30.347 77.060 1.00 19.58 586 ILE A C 1
ATOM 2999 O O . ILE A 1 384 ? -0.137 30.200 76.314 1.00 22.12 586 ILE A O 1
ATOM 3004 N N . GLY A 1 385 ? 0.821 31.236 78.042 1.00 20.84 587 GLY A N 1
ATOM 3005 C CA . GLY A 1 385 ? -0.278 32.182 78.192 1.00 23.21 587 GLY A CA 1
ATOM 3006 C C . GLY A 1 385 ? -0.504 33.094 76.990 1.00 25.93 587 GLY A C 1
ATOM 3007 O O . GLY A 1 385 ? -1.584 33.671 76.849 1.00 28.06 587 GLY A O 1
ATOM 3008 N N . ARG A 1 386 ? 0.494 33.232 76.119 1.00 25.54 588 ARG A N 1
ATOM 3009 C CA . ARG A 1 386 ? 0.339 34.055 74.918 1.00 25.00 588 ARG A CA 1
ATOM 3010 C C . ARG A 1 386 ? -0.562 33.403 73.878 1.00 25.93 588 ARG A C 1
ATOM 3011 O O . ARG A 1 386 ? -1.021 34.084 72.957 1.00 26.90 588 ARG A O 1
ATOM 3019 N N . THR A 1 387 ? -0.796 32.092 74.006 1.00 25.96 589 THR A N 1
ATOM 3020 C CA . THR A 1 387 ? -1.599 31.369 73.020 1.00 29.38 589 THR A CA 1
ATOM 3021 C C . THR A 1 387 ? -3.054 31.760 73.095 1.00 35.48 589 THR A C 1
ATOM 3022 O O . THR A 1 387 ? -3.560 32.156 74.152 1.00 36.22 589 THR A O 1
ATOM 3026 N N . GLY A 1 388 ? -3.727 31.596 71.965 1.00 42.02 590 GLY A N 1
ATOM 3027 C CA . GLY A 1 388 ? -5.142 31.868 71.875 1.00 48.60 590 GLY A CA 1
ATOM 3028 C C . GLY A 1 388 ? -6.015 30.815 72.528 1.00 52.50 590 GLY A C 1
ATOM 3029 O O . GLY A 1 388 ? -6.360 29.809 71.905 1.00 51.11 590 GLY A O 1
ATOM 3030 N N . ARG A 1 389 ? -6.312 31.022 73.807 1.00 56.86 591 ARG A N 1
ATOM 3031 C CA . ARG A 1 389 ? -7.577 30.576 74.372 1.00 58.65 591 ARG A CA 1
ATOM 3032 C C . ARG A 1 389 ? -8.125 31.836 75.028 1.00 61.71 591 ARG A C 1
ATOM 3033 O O . ARG A 1 389 ? -9.181 31.844 75.665 1.00 63.87 591 ARG A O 1
ATOM 3041 N N . ALA A 1 390 ? -7.388 32.925 74.820 1.00 61.33 592 ALA A N 1
ATOM 3042 C CA . ALA A 1 390 ? -7.984 34.247 74.824 1.00 63.22 592 ALA A CA 1
ATOM 3043 C C . ALA A 1 390 ? -8.994 34.215 73.680 1.00 66.60 592 ALA A C 1
ATOM 3044 O O . ALA A 1 390 ? -10.021 34.896 73.710 1.00 71.27 592 ALA A O 1
ATOM 3046 N N . GLY A 1 391 ? -8.662 33.404 72.673 1.00 62.63 593 GLY A N 1
ATOM 3047 C CA . GLY A 1 391 ? -9.582 32.945 71.648 1.00 59.99 593 GLY A CA 1
ATOM 3048 C C . GLY A 1 391 ? -9.116 31.573 71.187 1.00 60.89 593 GLY A C 1
ATOM 3049 O O . GLY A 1 391 ? -8.178 31.475 70.387 1.00 57.59 593 GLY A O 1
ATOM 3050 N N . GLU A 1 392 ? -9.759 30.518 71.694 1.00 61.53 594 GLU A N 1
ATOM 3051 C CA . GLU A 1 392 ? -9.310 29.141 71.453 1.00 55.86 594 GLU A CA 1
ATOM 3052 C C . GLU A 1 392 ? -9.302 28.773 69.972 1.00 52.72 594 GLU A C 1
ATOM 3053 O O . GLU A 1 392 ? -10.013 29.396 69.180 1.00 57.66 594 GLU A O 1
ATOM 3059 N N . LYS A 1 393 ? -8.537 27.719 69.662 1.00 49.41 595 LYS A N 1
ATOM 3060 C CA . LYS A 1 393 ? -8.041 27.314 68.330 1.00 46.68 595 LYS A CA 1
ATOM 3061 C C . LYS A 1 393 ? -6.517 27.273 68.415 1.00 33.58 595 LYS A C 1
ATOM 3062 O O . LYS A 1 393 ? -5.829 26.845 67.481 1.00 33.04 595 LYS A O 1
ATOM 3068 N N . GLY A 1 394 ? -6.004 27.713 69.559 1.00 35.87 596 GLY A N 1
ATOM 3069 C CA . GLY A 1 394 ? -4.578 27.896 69.753 1.00 26.52 596 GLY A CA 1
ATOM 3070 C C . GLY A 1 394 ? -3.930 26.787 70.552 1.00 25.60 596 GLY A C 1
ATOM 3071 O O . GLY A 1 394 ? -4.534 26.215 71.459 1.00 27.16 596 GLY A O 1
ATOM 3072 N N . VAL A 1 395 ? -2.684 26.484 70.202 1.00 17.39 597 VAL A N 1
ATOM 3073 C CA . VAL A 1 395 ? -1.970 25.360 70.785 1.00 16.90 597 VAL A CA 1
ATOM 3074 C C . VAL A 1 395 ? -0.556 25.782 71.152 1.00 15.73 597 VAL A C 1
ATOM 3075 O O . VAL A 1 395 ? 0.025 26.606 70.458 1.00 17.34 597 VAL A O 1
ATOM 3079 N N . ALA A 1 396 ? -0.026 25.246 72.245 1.00 15.82 598 ALA A N 1
ATOM 3080 C CA . ALA A 1 396 ? 1.351 25.513 72.651 1.00 14.05 598 ALA A CA 1
ATOM 3081 C C . ALA A 1 396 ? 2.139 24.223 72.567 1.00 13.46 598 ALA A C 1
ATOM 3082 O O . ALA A 1 396 ? 1.834 23.269 73.286 1.00 15.21 598 ALA A O 1
ATOM 3084 N N . TYR A 1 397 ? 3.119 24.179 71.665 1.00 12.48 599 TYR A N 1
ATOM 3085 C CA . TYR A 1 397 ? 4.050 23.052 71.563 1.00 12.39 599 TYR A CA 1
ATOM 3086 C C . TYR A 1 397 ? 5.294 23.262 72.406 1.00 13.74 599 TYR A C 1
ATOM 3087 O O . TYR A 1 397 ? 5.853 24.355 72.415 1.00 15.48 599 TYR A O 1
ATOM 3096 N N . THR A 1 398 ? 5.750 22.205 73.066 1.00 12.93 600 THR A N 1
ATOM 3097 C CA . THR A 1 398 ? 6.998 22.244 73.838 1.00 12.24 600 THR A CA 1
ATOM 3098 C C . THR A 1 398 ? 7.933 21.160 73.323 1.00 13.07 600 THR A C 1
ATOM 3099 O O . THR A 1 398 ? 7.539 20.005 73.216 1.00 13.08 600 THR A O 1
ATOM 3103 N N . LEU A 1 399 ? 9.161 21.546 72.979 1.00 12.24 601 LEU A N 1
ATOM 3104 C CA . LEU A 1 399 ? 10.129 20.603 72.440 1.00 10.17 601 LEU A CA 1
ATOM 3105 C C . LEU A 1 399 ? 11.144 20.245 73.517 1.00 11.44 601 LEU A C 1
ATOM 3106 O O . LEU A 1 399 ? 11.854 21.130 74.022 1.00 14.49 601 LEU A O 1
ATOM 3111 N N . LEU A 1 400 ? 11.214 18.968 73.868 1.00 12.97 602 LEU A N 1
ATOM 3112 C CA . LEU A 1 400 ? 12.178 18.495 74.869 1.00 12.73 602 LEU A CA 1
ATOM 3113 C C . LEU A 1 400 ? 13.148 17.535 74.205 1.00 14.66 602 LEU A C 1
ATOM 3114 O O . LEU A 1 400 ? 12.865 16.999 73.145 1.00 15.02 602 LEU A O 1
ATOM 3119 N N . THR A 1 401 ? 14.294 17.329 74.847 1.00 15.86 603 THR A N 1
ATOM 3120 C CA . THR A 1 401 ? 15.222 16.298 74.415 1.00 17.30 603 THR A CA 1
ATOM 3121 C C . THR A 1 401 ? 15.568 15.472 75.651 1.00 17.84 603 THR A C 1
ATOM 3122 O O . THR A 1 401 ? 15.146 15.825 76.748 1.00 15.97 603 THR A O 1
ATOM 3126 N N . PRO A 1 402 ? 16.297 14.352 75.476 1.00 17.63 604 PRO A N 1
ATOM 3127 C CA . PRO A 1 402 ? 16.559 13.534 76.669 1.00 18.39 604 PRO A CA 1
ATOM 3128 C C . PRO A 1 402 ? 17.399 14.236 77.728 1.00 18.31 604 PRO A C 1
ATOM 3129 O O . PRO A 1 402 ? 17.534 13.681 78.828 1.00 21.62 604 PRO A O 1
ATOM 3133 N N . LYS A 1 403 ? 17.935 15.418 77.455 1.00 17.99 605 LYS A N 1
ATOM 3134 C CA . LYS A 1 403 ? 18.654 16.117 78.510 1.00 21.42 605 LYS A CA 1
ATOM 3135 C C . LYS A 1 403 ? 17.736 16.973 79.405 1.00 19.38 605 LYS A C 1
ATOM 3136 O O . LYS A 1 403 ? 18.204 17.603 80.346 1.00 21.63 605 LYS A O 1
ATOM 3142 N N . ASP A 1 404 ? 16.429 16.972 79.122 1.00 18.23 606 ASP A N 1
ATOM 3143 C CA . ASP A 1 404 ? 15.481 17.801 79.862 1.00 16.65 606 ASP A CA 1
ATOM 3144 C C . ASP A 1 404 ? 14.656 17.046 80.908 1.00 17.20 606 ASP A C 1
ATOM 3145 O O . ASP A 1 404 ? 13.545 17.476 81.223 1.00 16.51 606 ASP A O 1
ATOM 3150 N N . SER A 1 405 ? 15.194 15.963 81.466 1.00 16.68 607 SER A N 1
ATOM 3151 C CA . SER A 1 405 ? 14.388 15.116 82.348 1.00 17.35 607 SER A CA 1
ATOM 3152 C C . SER A 1 405 ? 13.951 15.832 83.637 1.00 15.94 607 SER A C 1
ATOM 3153 O O . SER A 1 405 ? 12.839 15.608 84.127 1.00 15.00 607 SER A O 1
ATOM 3156 N N . ASN A 1 406 ? 14.787 16.696 84.224 1.00 15.45 608 ASN A N 1
ATOM 3157 C CA . ASN A 1 406 ? 14.311 17.416 85.406 1.00 17.00 608 ASN A CA 1
ATOM 3158 C C . ASN A 1 406 ? 13.127 18.337 85.095 1.00 17.63 608 ASN A C 1
ATOM 3159 O O . ASN A 1 406 ? 12.109 18.318 85.797 1.00 16.24 608 ASN A O 1
ATOM 3164 N N . PHE A 1 407 ? 13.261 19.148 84.050 1.00 16.37 609 PHE A N 1
ATOM 3165 C CA . PHE A 1 407 ? 12.162 20.014 83.634 1.00 14.87 609 PHE A CA 1
ATOM 3166 C C . PHE A 1 407 ? 10.934 19.182 83.289 1.00 14.16 609 PHE A C 1
ATOM 3167 O O . PHE A 1 407 ? 9.813 19.610 83.577 1.00 16.03 609 PHE A O 1
ATOM 3175 N N . ALA A 1 408 ? 11.148 18.029 82.672 1.00 14.87 610 ALA A N 1
ATOM 3176 C CA . ALA A 1 408 ? 10.039 17.135 82.309 1.00 13.60 610 ALA A CA 1
ATOM 3177 C C . ALA A 1 408 ? 9.180 16.778 83.508 1.00 16.65 610 ALA A C 1
ATOM 3178 O O . ALA A 1 408 ? 7.960 16.722 83.396 1.00 17.20 610 ALA A O 1
ATOM 3180 N N . GLY A 1 409 ? 9.800 16.493 84.648 1.00 16.36 611 GLY A N 1
ATOM 3181 C CA . GLY A 1 409 ? 9.020 16.244 85.850 1.00 16.35 611 GLY A CA 1
ATOM 3182 C C . GLY A 1 409 ? 8.139 17.413 86.253 1.00 15.25 611 GLY A C 1
ATOM 3183 O O . GLY A 1 409 ? 6.973 17.254 86.601 1.00 16.24 611 GLY A O 1
ATOM 3184 N N . ASP A 1 410 ? 8.690 18.618 86.217 1.00 14.17 612 ASP A N 1
ATOM 3185 C CA . ASP A 1 410 ? 7.905 19.788 86.541 1.00 13.98 612 ASP A CA 1
ATOM 3186 C C . ASP A 1 410 ? 6.796 19.994 85.508 1.00 16.50 612 ASP A C 1
ATOM 3187 O O . ASP A 1 410 ? 5.689 20.437 85.849 1.00 15.46 612 ASP A O 1
ATOM 3192 N N . LEU A 1 411 ? 7.106 19.687 84.254 1.00 14.79 613 LEU A N 1
ATOM 3193 C CA . LEU A 1 411 ? 6.125 19.853 83.182 1.00 12.10 613 LEU A CA 1
ATOM 3194 C C . LEU A 1 411 ? 4.986 18.838 83.350 1.00 14.76 613 LEU A C 1
ATOM 3195 O O . LEU A 1 411 ? 3.811 19.212 83.211 1.00 13.64 613 LEU A O 1
ATOM 3200 N N . VAL A 1 412 ? 5.328 17.594 83.669 1.00 13.68 614 VAL A N 1
ATOM 3201 C CA . VAL A 1 412 ? 4.290 16.584 83.934 1.00 11.36 614 VAL A CA 1
ATOM 3202 C C . VAL A 1 412 ? 3.326 17.103 84.990 1.00 13.42 614 VAL A C 1
ATOM 3203 O O . VAL A 1 412 ? 2.104 17.034 84.801 1.00 14.02 614 VAL A O 1
ATOM 3207 N N . ARG A 1 413 ? 3.855 17.630 86.087 1.00 13.35 615 ARG A N 1
ATOM 3208 C CA . ARG A 1 413 ? 3.011 18.093 87.175 1.00 11.75 615 ARG A CA 1
ATOM 3209 C C . ARG A 1 413 ? 2.179 19.289 86.727 1.00 15.12 615 ARG A C 1
ATOM 3210 O O . ARG A 1 413 ? 1.009 19.414 87.093 1.00 16.29 615 ARG A O 1
ATOM 3218 N N . ASN A 1 414 ? 2.765 20.151 85.907 1.00 13.89 616 ASN A N 1
ATOM 3219 C CA . ASN A 1 414 ? 2.005 21.275 85.368 1.00 13.76 616 ASN A CA 1
ATOM 3220 C C . ASN A 1 414 ? 0.861 20.793 84.471 1.00 13.03 616 ASN A C 1
ATOM 3221 O O . ASN A 1 414 ? -0.269 21.290 84.568 1.00 15.16 616 ASN A O 1
ATOM 3226 N N . LEU A 1 415 ? 1.147 19.815 83.625 1.00 13.12 617 LEU A N 1
ATOM 3227 C CA . LEU A 1 415 ? 0.140 19.309 82.689 1.00 13.78 617 LEU A CA 1
ATOM 3228 C C . LEU A 1 415 ? -0.990 18.660 83.486 1.00 14.98 617 LEU A C 1
ATOM 3229 O O . LEU A 1 415 ? -2.170 18.837 83.178 1.00 14.95 617 LEU A O 1
ATOM 3234 N N . GLU A 1 416 ? -0.625 17.894 84.508 1.00 12.92 618 GLU A N 1
ATOM 3235 C CA . GLU A 1 416 ? -1.635 17.203 85.300 1.00 14.15 618 GLU A CA 1
ATOM 3236 C C . GLU A 1 416 ? -2.547 18.172 86.033 1.00 17.35 618 GLU A C 1
ATOM 3237 O O . GLU A 1 416 ? -3.752 17.947 86.101 1.00 15.81 618 GLU A O 1
ATOM 3243 N N . GLY A 1 417 ? -1.987 19.257 86.563 1.00 14.98 619 GLY A N 1
ATOM 3244 C CA . GLY A 1 417 ? -2.791 20.282 87.208 1.00 14.35 619 GLY A CA 1
ATOM 3245 C C . GLY A 1 417 ? -3.734 20.997 86.248 1.00 15.11 619 GLY A C 1
ATOM 3246 O O . GLY A 1 417 ? -4.696 21.633 86.686 1.00 18.80 619 GLY A O 1
ATOM 3247 N N . ALA A 1 418 ? -3.418 20.937 84.957 1.00 15.46 620 ALA A N 1
ATOM 3248 C CA . ALA A 1 418 ? -4.218 21.568 83.904 1.00 18.31 620 ALA A CA 1
ATOM 3249 C C . ALA A 1 418 ? -5.060 20.575 83.131 1.00 18.90 620 ALA A C 1
ATOM 3250 O O . ALA A 1 418 ? -5.621 20.923 82.074 1.00 21.23 620 ALA A O 1
ATOM 3252 N N . ASN A 1 419 ? -5.117 19.339 83.625 1.00 16.15 621 ASN A N 1
ATOM 3253 C CA . ASN A 1 419 ? -5.845 18.258 82.957 1.00 18.32 621 ASN A CA 1
ATOM 3254 C C . ASN A 1 419 ? -5.487 18.120 81.476 1.00 18.02 621 ASN A C 1
ATOM 3255 O O . ASN A 1 419 ? -6.346 17.861 80.617 1.00 18.65 621 ASN A O 1
ATOM 3260 N N . GLN A 1 420 ? -4.195 18.290 81.199 1.00 15.01 622 GLN A N 1
ATOM 3261 C CA . GLN A 1 420 ? -3.615 18.112 79.883 1.00 17.24 622 GLN A CA 1
ATOM 3262 C C . GLN A 1 420 ? -2.962 16.748 79.762 1.00 19.69 622 GLN A C 1
ATOM 3263 O O . GLN A 1 420 ? -2.617 16.109 80.763 1.00 18.18 622 GLN A O 1
ATOM 3269 N N . HIS A 1 421 ? -2.778 16.309 78.530 1.00 15.23 623 HIS A N 1
ATOM 3270 C CA . HIS A 1 421 ? -2.229 14.997 78.234 1.00 15.48 623 HIS A CA 1
ATOM 3271 C C . HIS A 1 421 ? -0.771 14.878 78.653 1.00 16.63 623 HIS A C 1
ATOM 3272 O O . HIS A 1 421 ? 0.034 15.765 78.364 1.00 17.20 623 HIS A O 1
ATOM 3279 N N . VAL A 1 422 ? -0.457 13.792 79.344 1.00 16.44 624 VAL A N 1
ATOM 3280 C CA . VAL A 1 422 ? 0.908 13.388 79.620 1.00 17.17 624 VAL A CA 1
ATOM 3281 C C . VAL A 1 422 ? 1.189 12.116 78.822 1.00 18.28 624 VAL A C 1
ATOM 3282 O O . VAL A 1 422 ? 0.676 11.042 79.142 1.00 20.40 624 VAL A O 1
ATOM 3286 N N . SER A 1 423 ? 1.965 12.238 77.750 1.00 20.38 625 SER A N 1
ATOM 3287 C CA . SER A 1 423 ? 2.302 11.077 76.937 1.00 19.45 625 SER A CA 1
ATOM 3288 C C . SER A 1 423 ? 3.133 10.087 77.736 1.00 21.25 625 SER A C 1
ATOM 3289 O O . SER A 1 423 ? 3.712 10.443 78.759 1.00 21.25 625 SER A O 1
ATOM 3292 N N . LYS A 1 424 ? 3.178 8.844 77.271 1.00 27.03 626 LYS A N 1
ATOM 3293 C CA . LYS A 1 424 ? 4.009 7.828 77.899 1.00 26.78 626 LYS A CA 1
ATOM 3294 C C . LYS A 1 424 ? 5.479 8.241 77.825 1.00 24.12 626 LYS A C 1
ATOM 3295 O O . LYS A 1 424 ? 6.216 8.105 78.808 1.00 24.09 626 LYS A O 1
ATOM 3301 N N . GLU A 1 425 ? 5.886 8.756 76.668 1.00 26.12 627 GLU A N 1
ATOM 3302 C CA . GLU A 1 425 ? 7.266 9.202 76.454 1.00 26.19 627 GLU A CA 1
ATOM 3303 C C . GLU A 1 425 ? 7.668 10.272 77.472 1.00 24.94 627 GLU A C 1
ATOM 3304 O O . GLU A 1 425 ? 8.729 10.179 78.107 1.00 25.79 627 GLU A O 1
ATOM 3310 N N . LEU A 1 426 ? 6.814 11.276 77.638 1.00 23.78 628 LEU A N 1
ATOM 3311 C CA . LEU A 1 426 ? 7.082 12.333 78.610 1.00 20.46 628 LEU A CA 1
ATOM 3312 C C . LEU A 1 426 ? 7.165 11.789 80.037 1.00 18.85 628 LEU A C 1
ATOM 3313 O O . LEU A 1 426 ? 8.076 12.138 80.795 1.00 18.02 628 LEU A O 1
ATOM 3318 N N . LEU A 1 427 ? 6.217 10.938 80.421 1.00 18.79 629 LEU A N 1
ATOM 3319 C CA . LEU A 1 427 ? 6.238 10.369 81.766 1.00 19.16 629 LEU A CA 1
ATOM 3320 C C . LEU A 1 427 ? 7.507 9.547 81.984 1.00 18.10 629 LEU A C 1
ATOM 3321 O O . LEU A 1 427 ? 8.141 9.661 83.029 1.00 22.26 629 LEU A O 1
ATOM 3326 N N . ASP A 1 428 ? 7.876 8.739 80.998 1.00 20.93 630 ASP A N 1
ATOM 3327 C CA . ASP A 1 428 ? 9.075 7.906 81.115 1.00 24.10 630 ASP A CA 1
ATOM 3328 C C . ASP A 1 428 ? 10.315 8.781 81.320 1.00 23.42 630 ASP A C 1
ATOM 3329 O O . ASP A 1 428 ? 11.173 8.481 82.151 1.00 22.90 630 ASP A O 1
ATOM 3334 N N . LEU A 1 429 ? 10.396 9.871 80.568 1.00 23.04 631 LEU A N 1
ATOM 3335 C CA . LEU A 1 429 ? 11.501 10.813 80.713 1.00 21.62 631 LEU A CA 1
ATOM 3336 C C . LEU A 1 429 ? 11.559 11.391 82.134 1.00 19.56 631 LEU A C 1
ATOM 3337 O O . LEU A 1 429 ? 12.613 11.431 82.770 1.00 18.28 631 LEU A O 1
ATOM 3342 N N . ALA A 1 430 ? 10.416 11.831 82.650 1.00 17.65 632 ALA A N 1
ATOM 3343 C CA . ALA A 1 430 ? 10.370 12.389 83.993 1.00 18.27 632 ALA A CA 1
ATOM 3344 C C . ALA A 1 430 ? 10.757 11.357 85.064 1.00 15.19 632 ALA A C 1
ATOM 3345 O O . ALA A 1 430 ? 11.400 11.689 86.066 1.00 17.59 632 ALA A O 1
ATOM 3347 N N . MET A 1 431 ? 10.364 10.113 84.824 1.00 20.58 633 MET A N 1
ATOM 3348 C CA . MET A 1 431 ? 10.547 9.041 85.789 1.00 21.23 633 MET A CA 1
ATOM 3349 C C . MET A 1 431 ? 11.998 8.562 85.857 1.00 24.75 633 MET A C 1
ATOM 3350 O O . MET A 1 431 ? 12.320 7.666 86.632 1.00 22.98 633 MET A O 1
ATOM 3355 N N . GLN A 1 432 ? 12.875 9.167 85.063 1.00 19.55 634 GLN A N 1
ATOM 3356 C CA . GLN A 1 432 ? 14.295 8.802 85.105 1.00 22.57 634 GLN A CA 1
ATOM 3357 C C . GLN A 1 432 ? 14.961 9.225 86.399 1.00 22.51 634 GLN A C 1
ATOM 3358 O O . GLN A 1 432 ? 15.964 8.641 86.799 1.00 24.22 634 GLN A O 1
ATOM 3364 N N . ASN A 1 433 ? 14.408 10.239 87.053 1.00 19.37 635 ASN A N 1
ATOM 3365 C CA . ASN A 1 433 ? 15.041 10.824 88.225 1.00 19.28 635 ASN A CA 1
ATOM 3366 C C . ASN A 1 433 ? 14.373 10.366 89.513 1.00 24.55 635 ASN A C 1
ATOM 3367 O O . ASN A 1 433 ? 13.150 10.405 89.636 1.00 22.82 635 ASN A O 1
ATOM 3372 N N . ALA A 1 434 ? 15.182 9.934 90.469 1.00 24.12 636 ALA A N 1
ATOM 3373 C CA . ALA A 1 434 ? 14.643 9.350 91.692 1.00 24.71 636 ALA A CA 1
ATOM 3374 C C . ALA A 1 434 ? 13.756 10.322 92.461 1.00 26.61 636 ALA A C 1
ATOM 3375 O O . ALA A 1 434 ? 12.743 9.907 93.028 1.00 28.73 636 ALA A O 1
ATOM 3377 N N . TRP A 1 435 ? 14.111 11.604 92.477 1.00 23.37 637 TRP A N 1
ATOM 3378 C CA . TRP A 1 435 ? 13.345 12.562 93.274 1.00 25.61 637 TRP A CA 1
ATOM 3379 C C . TRP A 1 435 ? 11.934 12.723 92.732 1.00 26.54 637 TRP A C 1
ATOM 3380 O O . TRP A 1 435 ? 11.013 13.049 93.483 1.00 31.23 637 TRP A O 1
ATOM 3391 N N . PHE A 1 436 ? 11.761 12.482 91.435 1.00 24.37 638 PHE A N 1
ATOM 3392 C CA . PHE A 1 436 ? 10.430 12.446 90.834 1.00 23.45 638 PHE A CA 1
ATOM 3393 C C . PHE A 1 436 ? 9.805 11.086 91.058 1.00 28.54 638 PHE A C 1
ATOM 3394 O O . PHE A 1 436 ? 8.688 10.982 91.560 1.00 32.82 638 PHE A O 1
ATOM 3402 N N . ARG A 1 437 ? 10.546 10.047 90.683 1.00 28.54 639 ARG A N 1
ATOM 3403 C CA . ARG A 1 437 ? 10.025 8.684 90.568 1.00 31.04 639 ARG A CA 1
ATOM 3404 C C . ARG A 1 437 ? 9.510 8.137 91.894 1.00 31.74 639 ARG A C 1
ATOM 3405 O O . ARG A 1 437 ? 8.593 7.320 91.934 1.00 32.27 639 ARG A O 1
ATOM 3413 N N . LYS A 1 438 ? 10.104 8.605 92.982 1.00 29.39 640 LYS A N 1
ATOM 3414 C CA . LYS A 1 438 ? 9.685 8.192 94.313 1.00 37.17 640 LYS A CA 1
ATOM 3415 C C . LYS A 1 438 ? 8.603 9.123 94.846 1.00 41.62 640 LYS A C 1
ATOM 3416 O O . LYS A 1 438 ? 7.458 8.692 95.025 1.00 49.13 640 LYS A O 1
ATOM 3422 N N . SER A 1 439 ? 8.957 10.395 95.061 1.00 42.38 641 SER A N 1
ATOM 3423 C CA . SER A 1 439 ? 8.042 11.388 95.646 1.00 42.50 641 SER A CA 1
ATOM 3424 C C . SER A 1 439 ? 6.689 11.367 94.950 1.00 39.33 641 SER A C 1
ATOM 3425 O O . SER A 1 439 ? 5.658 11.634 95.563 1.00 42.88 641 SER A O 1
ATOM 3428 N N . ARG A 1 440 ? 6.720 11.043 93.664 1.00 36.86 642 ARG A N 1
ATOM 3429 C CA . ARG A 1 440 ? 5.537 10.665 92.904 1.00 36.69 642 ARG A CA 1
ATOM 3430 C C . ARG A 1 440 ? 4.497 9.912 93.738 1.00 39.38 642 ARG A C 1
ATOM 3431 O O . ARG A 1 440 ? 4.778 8.819 94.248 1.00 40.22 642 ARG A O 1
ATOM 3439 N N . PHE A 1 441 ? 3.312 10.513 93.864 1.00 34.06 643 PHE A N 1
ATOM 3440 C CA . PHE A 1 441 ? 2.204 9.971 94.661 1.00 38.28 643 PHE A CA 1
ATOM 3441 C C . PHE A 1 441 ? 2.035 8.454 94.540 1.00 42.75 643 PHE A C 1
ATOM 3442 O O . PHE A 1 441 ? 1.599 7.792 95.487 1.00 44.13 643 PHE A O 1
#

Solvent-accessible surface area: 20903 Å² total; per-residue (Å²): 208,154,166,94,80,130,42,106,62,96,52,31,131,67,55,122,100,4,76,107,39,64,99,108,90,26,88,71,32,35,130,177,22,69,8,103,18,10,11,12,73,42,21,54,0,0,54,37,23,70,10,8,62,22,64,128,98,0,34,88,14,2,155,131,11,127,38,133,131,14,32,46,0,0,3,0,1,0,0,0,3,6,22,8,21,7,1,6,0,3,0,102,98,56,33,3,6,26,0,2,0,0,0,2,0,0,34,2,6,96,76,34,124,152,31,98,143,72,34,3,2,2,0,0,0,0,0,3,38,118,126,16,0,80,112,1,43,31,19,1,107,89,0,0,125,14,29,110,24,109,19,18,18,0,38,32,69,18,46,20,198,127,14,27,141,30,12,122,119,15,4,16,0,0,0,0,10,0,30,46,0,32,48,0,38,163,125,171,11,12,36,16,138,38,0,2,1,0,0,0,0,16,0,11,109,0,20,96,99,56,46,59,170,46,0,65,28,2,7,90,131,5,27,98,64,18,1,1,2,0,1,1,38,58,124,81,182,131,0,25,105,0,5,101,82,9,11,51,6,32,0,68,0,11,27,15,111,37,23,140,88,127,72,24,43,12,60,24,49,54,27,154,38,31,118,38,15,72,78,11,0,34,184,72,0,101,126,18,37,95,77,12,2,0,0,0,2,0,52,132,77,66,55,0,54,116,11,7,101,65,0,127,161,92,66,28,72,22,11,36,0,20,48,111,30,82,134,86,78,47,70,128,22,15,43,15,0,115,132,122,83,13,42,0,0,0,0,2,29,126,4,3,200,33,0,111,13,100,22,0,40,6,0,0,0,23,28,46,5,167,47,10,61,13,1,67,121,2,11,49,23,3,2,54,105,35,82,158,1,35,0,34,1,0,0,4,84,182,17,21,84,21,0,4,59,0,0,71,36,0,24,11,15,100,36,141,33,22,160,112,1,60,72,19,0,64,129,27,37,153,4,101,152,44,42,109

Nearest PDB structures (foldseek):
  8dpe-assembly1_A  TM=1.002E+00  e=2.522E-91  Homo sapiens
  6uv0-assembly1_A  TM=6.445E-01  e=5.623E-46  Homo sapiens
  6uv0-assembly2_B  TM=6.508E-01  e=1.333E-41  Homo sapiens
  8ark-assembly3_C  TM=9.556E-01  e=3.936E-29  Saccharomyces cerevisiae
  2db3-assembly3_C  TM=5.236E-01  e=2.433E-35  Drosophila melanogaster

CATH classification: 3.40.50.300 (+1 more: 3.40.50.300)

Secondary structure (DSSP, 8-state):
--SPPP---------HHHHT--HHHHHHHHHHTTEEEESSSPPPP-SSHHHHT--HHHHHHHHHTT-SS--HHHHHHHHHHHTT--EEEE--TTSSHHHHHHHHHHHHHHTSPPPPTT---SEEEE-S-HHHHHHHHHHHHHHHGGGT--EEEE-TTS-HHHHHHHHHH--SEEEE-HHHHHHHHHTTSS-STT--EEEE-SHHHHHHTT-HHHHHHHHHHS-TTSEEEEEESS--HHHHHHHHHH-SSPEEEEEGGG----PPEEEEEE-SSGGGHHHHHHHHHHHHHTTSEEEEEESSHHHHHHHHHHHHHTT--EEEE-TT--HHHHHHHHHHHHTTSSSEEEEEGGG-TT---TTEEEEEE-SPPSSHHHHHHHHTTSTTTTSS-EEEEEE-GGGHHHHHHHHHHHHHTT----HHHHHHHTTSHHHHTT--

B-factor: mean 25.69, std 9.38, range [10.17, 71.27]

GO terms:
  GO:0005634 nucleus (C, IDA)
  GO:0005737 cytoplasm (C, IDA)
  GO:0071004 U2-type prespliceosome (C, IDA)
  GO:1903241 U2-type prespliceosome assembly (P, IDA)
  GO:0008104 intracellular protein localization (P, IDA)
  GO:0005634 nucleus (C, EXP)
  GO:0016607 nuclear speck (C, EXP)
  GO:0016887 ATP hydrolysis activity (F, EXP)
  GO:0042981 regulation of apoptotic process (P, IMP)
  GO:0005515 protein binding (F, IPI)
  GO:0003723 RNA binding (F, IDA)
  GO:0003724 RNA helicase activity (F, IDA)
  GO:0005654 nucleoplasm (C, TAS)
  GO:0016607 nuclear speck (C, IDA)
  GO:0016020 membrane (C, HDA)
  GO:0003723 RNA binding (F, HDA)

Radius of gyration: 25.01 Å; Cα contacts (8 Å, |Δi|>4): 799; chains: 1; bounding box: 49×52×76 Å